Protein AF-A0A924M1Y1-F1 (afdb_monomer)

Mean predicted aligned error: 21.55 Å

pLDDT: mean 76.74, std 20.48, range [21.12, 97.44]

Foldseek 3Di:
DDDDDDDDWDADPDCPPLCVDDPPDPHSVVVVVVRGRDDDDDDPPDDDDDPDDDDDDDDDDDDAADFLVVVVVVCVVLLADDPVCSVVVVCVCVVVQQWDDDDRGIAGFLVVQLVVLQCCVQPVLVVDSNNNNVVVVQVVCVVVVNDDPVVVCCCQCPNCPHPVVSCVPCVVVDPQFVSQWGDQPLCPPVQWTWGQDPVGIWIDRPHFIFHDDRPQGSVNDHNVVNVVRRVCSPDQVFLAADPVPRFTWGWDQDPLGIKIFTHPDVVTPFIFHDFPPDDSVRDHPVNSVLRRCPQPFQQADPRWTWTWHQDPVGTWIDTPNDIFHDPGNCCSRVPHPVVVVVRVPDPHPPPPDDPDWDFPDWADDPPAQIWTFTQDPVGIWIDSPFWIFHDDPPDDPVPDDNVNSVVRCVVGIDGPPDPPDPDDDDDDDDDDDDDDDDDDDDDDDDDDDDDDDDDDDDDDDDDDDDDDDDDDDDDDDDDYDDDDDDDDPVLLVVVLVLDDPLLSQLQCCCPVVVDDLQVCQVVSVHDSVRSVVSPVVSVVSSVVVSVVVVD

Secondary structure (DSSP, 8-state):
---------B--S--GGGTT--TT-S-TTHHHHTT-BPPP---TT-----S--------PPPPPPPBHHHHHHHHHHTT-S-TTTHHHHHHHHHHTTSEEEETTEEEE-HHHHHHHHHHHHH-HHHH-HHHHHHHHHHHHHHHTTSS-HHHHHHHHHHSTTSHHHHHHHHGGG--HHHHHEE--GGGTTTTPEEEEETTEEEEEETTEEEEPPTT--TTT--HHHHHHHHHHHT--EEEEE-TTT--EEEEEEEBTEEEEEESSSSS-SEEEEPPTT--GGG--HHHHHHHTTPSEEEEEETTEEEEEEEETTEEEEEETTEEEE-SSSTHHHH--HHHHHHHHHS----TT-PSP--EEEEEEETTEEEEEEEEEBTEEEEE-SS-EEEPPTTS-TTS--HHHHHHHHHHH-B---------------------------------------------------------------------PPPPPHHHHHTTGGGS-HHHHHHHHHHHTS---HHHHTGGGT--HHHHHHHHHHHHHHHHHHHHTTT-

Solvent-accessible surface area (backbone atoms only — not comparable to full-atom values): 34965 Å² total; per-residue (Å²): 134,92,83,88,86,87,86,88,64,44,73,75,92,69,60,72,72,39,64,90,46,38,95,96,48,96,50,26,64,74,66,44,70,82,61,54,41,80,71,80,95,80,59,93,88,62,87,80,84,81,93,74,87,79,93,78,88,83,77,90,75,77,84,80,68,43,30,72,68,56,43,49,52,50,29,57,76,51,45,39,75,48,93,90,36,51,68,59,52,59,46,54,39,40,80,70,51,28,30,47,73,65,86,71,31,52,40,67,31,70,63,25,50,34,53,50,53,44,36,56,74,72,38,42,69,82,73,31,58,74,48,47,17,48,55,48,49,54,49,51,34,32,75,69,68,77,41,59,63,71,58,53,54,44,45,49,44,68,30,86,91,5,56,49,48,54,46,77,66,44,68,87,70,64,54,66,65,67,40,26,45,50,91,55,78,72,39,61,94,69,63,53,42,43,32,54,53,100,89,47,43,28,40,36,42,94,88,51,60,14,77,52,61,91,85,62,45,77,84,74,56,45,50,69,58,52,51,51,41,44,60,51,50,68,55,59,51,62,55,44,60,38,93,89,78,72,33,46,31,32,44,45,86,45,101,89,46,50,28,38,32,34,36,87,56,88,82,48,85,44,66,23,69,59,53,100,86,59,53,82,94,75,61,47,46,69,59,49,56,58,44,59,50,50,70,29,79,61,48,72,57,101,88,34,60,30,36,31,40,85,48,101,90,46,30,29,40,35,38,81,92,51,70,44,78,49,98,49,64,68,49,69,79,65,61,50,60,68,61,48,48,58,60,63,73,47,82,80,81,68,90,80,73,69,81,78,67,50,73,77,48,75,46,81,52,97,93,52,82,51,37,34,32,30,61,46,101,90,43,49,28,39,28,61,90,60,35,40,18,74,60,54,99,91,53,67,84,89,75,66,47,73,69,55,52,54,50,46,41,72,78,55,38,38,64,72,81,72,82,78,74,86,73,88,73,94,76,85,83,80,87,84,83,86,84,88,79,88,79,90,79,89,83,88,81,89,81,88,81,89,85,87,89,86,90,87,86,86,89,82,89,91,89,82,88,91,84,91,88,82,92,83,90,90,84,85,90,85,88,87,80,78,91,80,71,91,84,53,69,74,70,39,58,76,43,52,80,84,43,56,74,69,55,39,55,53,49,43,43,38,68,72,71,65,42,54,50,65,76,48,12,66,84,70,78,36,55,48,71,59,31,50,53,46,54,54,52,49,55,50,52,28,55,50,50,49,50,70,74,69,109

Sequence (551 aa):
RKVILGAAGQVIECRGLLRPYVEGSTDPDAALEGRDIILPALKVGQKLDAEKVEPKGHTTQPPARYTEASLVQALEGAGIGRPSTYANILSTIQDRGYVVKKGSALVPTWTGFATVQLLEQHFPNLVNYDFTARMEEDLDEIAGGRQGRVKYLTDFYSGADGLRSAIDSRLGEIDAIKISTIPTPRLGNSGIEVRVGRFGAYLKREESKANLPPDLLPDDLTLEKAEELLSNSGKNDTLGDDPETLLPVIAKAGRFGPYVQLGEETPPVRTASLFPSDKLEELTLERALELLKIPRMVGISEGEEVWAFNGRYGPYLKRGDETRNLGGHEALLTISLEETEVLFRQPAQRRGRGPSQSVVQTFEFEDRKPIELRAGRFGPYLTDGELNAYIRKDEDPAALKADEVRVMLLERGKPPKAKTSSAVGSAKKTGTKKPTSKSASSSKVSSSKARAKKPAAKPSSSVRKPVSSAARAKTVKAPPAEKSAKVDWGDLKVHLSVLTDLERKLITSIRDDGKKAEDVAPGLGLEVAKAKGMALQISKKLNQAYRAARG

Radius of gyration: 38.89 Å; Cα contacts (8 Å, |Δi|>4): 552; chains: 1; bounding box: 87×86×102 Å

Structure (mmCIF, N/CA/C/O backbone):
data_AF-A0A924M1Y1-F1
#
_entry.id   AF-A0A924M1Y1-F1
#
loop_
_atom_site.group_PDB
_atom_site.id
_atom_site.type_symbol
_atom_site.label_atom_id
_atom_site.label_alt_id
_atom_site.label_comp_id
_atom_site.label_asym_id
_atom_site.label_entity_id
_atom_site.label_seq_id
_atom_site.pdbx_PDB_ins_code
_atom_site.Cartn_x
_atom_site.Cartn_y
_atom_site.Cartn_z
_atom_site.occupancy
_atom_site.B_iso_or_equiv
_atom_site.auth_seq_id
_atom_site.auth_comp_id
_atom_site.auth_asym_id
_atom_site.auth_atom_id
_atom_site.pdbx_PDB_model_num
ATOM 1 N N . ARG A 1 1 ? 2.231 30.693 43.367 1.00 56.41 1 ARG A N 1
ATOM 2 C CA . ARG A 1 1 ? 1.153 29.877 42.741 1.00 56.41 1 ARG A CA 1
ATOM 3 C C . ARG A 1 1 ? 0.970 28.620 43.587 1.00 56.41 1 ARG A C 1
ATOM 5 O O . ARG A 1 1 ? 1.979 28.137 44.079 1.00 56.41 1 ARG A O 1
ATOM 12 N N . LYS A 1 2 ? -0.250 28.093 43.763 1.00 76.12 2 LYS A N 1
ATOM 13 C CA . LYS A 1 2 ? -0.418 26.696 44.214 1.00 76.12 2 LYS A CA 1
ATOM 14 C C . LYS A 1 2 ? -0.203 25.785 43.000 1.00 76.12 2 LYS A C 1
ATOM 16 O O . LYS A 1 2 ? -0.635 26.147 41.909 1.00 76.12 2 LYS A O 1
ATOM 21 N N . VAL A 1 3 ? 0.474 24.658 43.189 1.00 84.62 3 VAL A N 1
ATOM 22 C CA . VAL A 1 3 ? 0.666 23.613 42.171 1.00 84.62 3 VAL A CA 1
ATOM 23 C C . VAL A 1 3 ? -0.039 22.361 42.682 1.00 84.62 3 VAL A C 1
ATOM 25 O O . VAL A 1 3 ? -0.013 22.099 43.883 1.00 84.62 3 VAL A O 1
ATOM 28 N N . ILE A 1 4 ? -0.699 21.627 41.790 1.00 87.94 4 ILE A N 1
ATOM 29 C CA . ILE A 1 4 ? -1.357 20.359 42.110 1.00 87.94 4 ILE A CA 1
ATOM 30 C C . ILE A 1 4 ? -0.522 19.254 41.470 1.00 87.94 4 ILE A C 1
ATOM 32 O O . ILE A 1 4 ? -0.241 19.311 40.275 1.00 87.94 4 ILE A O 1
ATOM 36 N N . LEU A 1 5 ? -0.120 18.275 42.275 1.00 87.50 5 LEU A N 1
ATOM 37 C CA . LEU A 1 5 ? 0.532 17.050 41.826 1.00 87.50 5 LEU A CA 1
ATOM 38 C C . LEU A 1 5 ? -0.447 15.892 42.029 1.00 87.50 5 LEU A C 1
ATOM 40 O O . LEU A 1 5 ? -1.186 15.874 43.013 1.00 87.50 5 LEU A O 1
ATOM 44 N N . GLY A 1 6 ? -0.458 14.946 41.094 1.00 88.69 6 GLY A N 1
ATOM 45 C CA . GLY A 1 6 ? -1.274 13.740 41.164 1.00 88.69 6 GLY A CA 1
ATOM 46 C C . GLY A 1 6 ? -0.393 12.503 41.072 1.00 88.69 6 GLY A C 1
ATOM 47 O O . GLY A 1 6 ? 0.496 12.443 40.227 1.00 88.69 6 GLY A O 1
ATOM 48 N N . ALA A 1 7 ? -0.664 11.522 41.927 1.00 89.31 7 ALA A N 1
ATOM 49 C CA . ALA A 1 7 ? -0.115 10.178 41.840 1.00 89.31 7 ALA A CA 1
ATOM 50 C C . ALA A 1 7 ? -1.281 9.188 41.769 1.00 89.31 7 ALA A C 1
ATOM 52 O O . ALA A 1 7 ? -2.295 9.372 42.443 1.00 89.31 7 ALA A O 1
ATOM 53 N N . ALA A 1 8 ? -1.131 8.153 40.951 1.00 89.56 8 ALA A N 1
ATOM 54 C CA . ALA A 1 8 ? -2.059 7.039 40.853 1.00 89.56 8 ALA A CA 1
ATOM 55 C C . ALA A 1 8 ? -1.260 5.742 40.985 1.00 89.56 8 ALA A C 1
ATOM 57 O O . ALA A 1 8 ? -0.142 5.648 40.481 1.00 89.56 8 ALA A O 1
ATOM 58 N N . GLY A 1 9 ? -1.834 4.769 41.681 1.00 86.88 9 GLY A N 1
ATOM 59 C CA . GLY A 1 9 ? -1.242 3.460 41.912 1.00 86.88 9 GLY A CA 1
ATOM 60 C C . GLY A 1 9 ? -2.315 2.384 41.856 1.00 86.88 9 GLY A C 1
ATOM 61 O O . GLY A 1 9 ? -3.509 2.682 41.923 1.00 86.88 9 GLY A O 1
ATOM 62 N N . GLN A 1 10 ? -1.882 1.140 41.712 1.00 84.94 10 GLN A N 1
ATOM 63 C CA . GLN A 1 10 ? -2.746 -0.027 41.595 1.00 84.94 10 GLN A CA 1
ATOM 64 C C . GLN A 1 10 ? -2.056 -1.206 42.276 1.00 84.94 10 GLN A C 1
ATOM 66 O O . GLN A 1 10 ? -0.853 -1.385 42.112 1.00 84.94 10 GLN A O 1
ATOM 71 N N . VAL A 1 11 ? -2.824 -1.991 43.032 1.00 84.12 11 VAL A N 1
ATOM 72 C CA . VAL A 1 11 ? -2.351 -3.193 43.727 1.00 84.12 11 VAL A CA 1
ATOM 73 C C . VAL A 1 11 ? -3.357 -4.317 43.490 1.00 84.12 11 VAL A C 1
ATOM 75 O O . VAL A 1 11 ? -4.560 -4.123 43.675 1.00 84.12 11 VAL A O 1
ATOM 78 N N . ILE A 1 12 ? -2.887 -5.485 43.058 1.00 81.56 12 ILE A N 1
ATOM 79 C CA . ILE A 1 12 ? -3.719 -6.655 42.761 1.00 81.56 12 ILE A CA 1
ATOM 80 C C . ILE A 1 12 ? -3.843 -7.529 44.019 1.00 81.56 12 ILE A C 1
ATOM 82 O O . ILE A 1 12 ? -3.074 -8.467 44.226 1.00 81.56 12 ILE A O 1
ATOM 86 N N . GLU A 1 13 ? -4.854 -7.253 44.852 1.00 81.31 13 GLU A N 1
ATOM 87 C CA . GLU A 1 13 ? -5.123 -8.007 46.095 1.00 81.31 13 GLU A CA 1
ATOM 88 C C . GLU A 1 13 ? -5.338 -9.516 45.865 1.00 81.31 13 GLU A C 1
ATOM 90 O O . GLU A 1 13 ? -4.968 -10.340 46.700 1.00 81.31 13 GLU A O 1
ATOM 95 N N . CYS A 1 14 ? -5.924 -9.900 44.725 1.00 80.81 14 CYS A N 1
ATOM 96 C CA . CYS A 1 14 ? -6.150 -11.295 44.357 1.00 80.81 14 CYS A CA 1
ATOM 97 C C . CYS A 1 14 ? -5.784 -11.536 42.887 1.00 80.81 14 CYS A C 1
ATOM 99 O O . CYS A 1 14 ? -6.485 -11.092 41.979 1.00 80.81 14 CYS A O 1
ATOM 101 N N . ARG A 1 15 ? -4.692 -12.277 42.646 1.00 78.62 15 ARG A N 1
ATOM 102 C CA . ARG A 1 15 ? -4.175 -12.544 41.288 1.00 78.62 15 ARG A CA 1
ATOM 103 C C . ARG A 1 15 ? -5.114 -13.412 40.432 1.00 78.62 15 ARG A C 1
ATOM 105 O O . ARG A 1 15 ? -5.142 -13.246 39.219 1.00 78.62 15 ARG A O 1
ATOM 112 N N 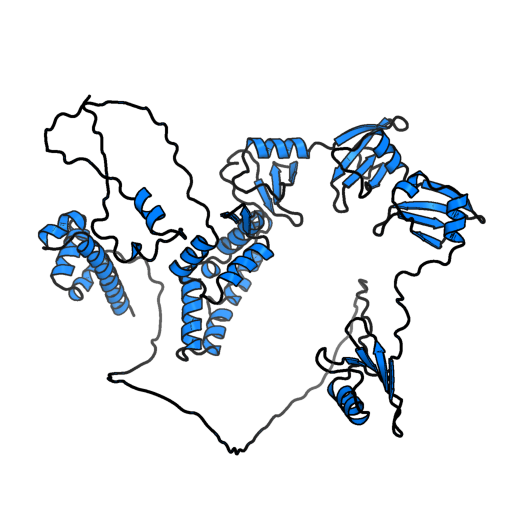. GLY A 1 16 ? -5.910 -14.306 41.029 1.00 84.69 16 GLY A N 1
ATOM 113 C CA . GLY A 1 16 ? -6.958 -15.066 40.326 1.00 84.69 16 GLY A CA 1
ATOM 114 C C . GLY A 1 16 ? -6.489 -15.747 39.027 1.00 84.69 16 GLY A C 1
ATOM 115 O O . GLY A 1 16 ? -5.555 -16.549 39.046 1.00 84.69 16 GLY A O 1
ATOM 116 N N . LEU A 1 17 ? -7.132 -15.406 37.901 1.00 76.75 17 LEU A N 1
ATOM 117 C CA . LEU A 1 17 ? -6.812 -15.905 36.552 1.00 76.75 17 LEU A CA 1
ATOM 118 C C . LEU A 1 17 ? -5.403 -15.513 36.063 1.00 76.75 17 LEU A C 1
ATOM 120 O O . LEU A 1 17 ? -4.869 -16.175 35.180 1.00 76.75 17 LEU A O 1
ATOM 124 N N . LEU A 1 18 ? -4.782 -14.488 36.654 1.00 76.62 18 LEU A N 1
ATOM 125 C CA . LEU A 1 18 ? -3.462 -14.009 36.243 1.00 76.62 18 LEU A CA 1
ATOM 126 C C . LEU A 1 18 ? -2.325 -14.960 36.653 1.00 76.62 18 LEU A C 1
ATOM 128 O O . LEU A 1 18 ? -1.280 -14.951 36.018 1.00 76.62 18 LEU A O 1
ATOM 132 N N . ARG A 1 19 ? -2.528 -15.819 37.667 1.00 72.88 19 ARG A N 1
ATOM 133 C CA . ARG A 1 19 ? -1.547 -16.855 38.057 1.00 72.88 19 ARG A CA 1
ATOM 134 C C . ARG A 1 19 ? -1.207 -17.819 36.904 1.00 72.88 19 ARG A C 1
ATOM 136 O O . ARG A 1 19 ? -0.030 -17.985 36.618 1.00 72.88 19 ARG A O 1
ATOM 143 N N . PRO A 1 20 ? -2.184 -18.484 36.253 1.00 78.62 20 PRO A N 1
ATOM 144 C CA . PRO A 1 20 ? -1.889 -19.377 35.131 1.00 78.62 20 PRO A CA 1
ATOM 145 C C . PRO A 1 20 ? -1.638 -18.665 33.793 1.00 78.62 20 PRO A C 1
ATOM 147 O O . PRO A 1 20 ? -1.153 -19.321 32.873 1.00 78.62 20 PRO A O 1
ATOM 150 N N . TYR A 1 21 ? -2.008 -17.387 33.626 1.00 73.69 21 TYR A N 1
ATOM 151 C CA . TYR A 1 21 ? -1.935 -16.726 32.319 1.00 73.69 21 TYR A CA 1
ATOM 152 C C . TYR A 1 21 ? -1.868 -15.194 32.387 1.00 73.69 21 TYR A C 1
ATOM 154 O O . TYR A 1 21 ? -2.719 -14.553 33.000 1.00 73.69 21 TYR A O 1
ATOM 162 N N . VAL A 1 22 ? -0.922 -14.603 31.651 1.00 78.38 22 VAL A N 1
ATOM 163 C CA . VAL A 1 22 ? -0.850 -13.157 31.393 1.00 78.38 22 VAL A CA 1
ATOM 164 C C . VAL A 1 22 ? -0.657 -12.929 29.897 1.00 78.38 22 VAL A C 1
ATOM 166 O O . VAL A 1 22 ? 0.305 -13.415 29.304 1.00 78.38 22 VAL A O 1
ATOM 169 N N . GLU A 1 23 ? -1.555 -12.160 29.279 1.00 70.25 23 GLU A N 1
ATOM 170 C CA . GLU A 1 23 ? -1.441 -11.800 27.863 1.00 70.25 23 GLU A CA 1
ATOM 171 C C . GLU A 1 23 ? -0.114 -11.079 27.578 1.00 70.25 23 GLU A C 1
ATOM 173 O O . GLU A 1 23 ? 0.243 -10.103 28.246 1.00 70.25 23 GLU A O 1
ATOM 178 N N . GLY A 1 24 ? 0.610 -11.567 26.567 1.00 63.19 24 GLY A N 1
ATOM 179 C CA . GLY A 1 24 ? 1.888 -11.007 26.127 1.00 63.19 24 GLY A CA 1
ATOM 180 C C . GLY A 1 24 ? 3.137 -11.521 26.855 1.00 63.19 24 GLY A C 1
ATOM 181 O O . GLY A 1 24 ? 4.223 -11.059 26.519 1.00 63.19 24 GLY A O 1
ATOM 182 N N . SER A 1 25 ? 3.027 -12.471 27.795 1.00 63.09 25 SER A N 1
ATOM 183 C CA . SER A 1 25 ? 4.189 -13.091 28.454 1.00 63.09 25 SER A CA 1
ATOM 184 C C . SER A 1 25 ? 4.110 -14.619 28.489 1.00 63.09 25 SER A C 1
ATOM 186 O O . SER A 1 25 ? 3.034 -15.197 28.624 1.00 63.09 25 SER A O 1
ATOM 188 N N . THR A 1 26 ? 5.268 -15.277 28.407 1.00 54.72 26 THR A N 1
ATOM 189 C CA . THR A 1 26 ? 5.432 -16.715 28.695 1.00 54.72 26 THR A CA 1
ATOM 190 C C . THR A 1 26 ? 5.732 -17.002 30.169 1.00 54.72 26 THR A C 1
ATOM 192 O O . THR A 1 26 ? 5.647 -18.154 30.581 1.00 54.72 26 THR A O 1
ATOM 195 N N . ASP A 1 27 ? 6.062 -15.974 30.955 1.00 68.56 27 ASP A N 1
ATOM 196 C CA . ASP A 1 27 ? 6.178 -16.027 32.416 1.00 68.56 27 ASP A CA 1
ATOM 197 C C . ASP A 1 27 ? 5.091 -15.121 33.031 1.00 68.56 27 ASP A C 1
ATOM 199 O O . ASP A 1 27 ? 5.156 -13.895 32.861 1.00 68.56 27 ASP A O 1
ATOM 203 N N . PRO A 1 28 ? 4.051 -15.685 33.674 1.00 62.62 28 PRO A N 1
ATOM 204 C CA . PRO A 1 28 ? 2.958 -14.897 34.227 1.00 62.62 28 PRO A CA 1
ATOM 205 C C . PRO A 1 28 ? 3.340 -14.166 35.520 1.00 62.62 28 PRO A C 1
ATOM 207 O O . PRO A 1 28 ? 2.890 -13.039 35.709 1.00 62.62 28 PRO A O 1
ATOM 210 N N . ASP A 1 29 ? 4.172 -14.741 36.394 1.00 63.97 29 ASP A N 1
ATOM 211 C CA . ASP A 1 29 ? 4.505 -14.109 37.677 1.00 63.97 29 ASP A CA 1
ATOM 212 C C . ASP A 1 29 ? 5.489 -12.943 37.477 1.00 63.97 29 ASP A C 1
ATOM 214 O O . ASP A 1 29 ? 5.220 -11.839 37.962 1.00 63.97 29 ASP A O 1
ATOM 218 N N . ALA A 1 30 ? 6.532 -13.106 36.651 1.00 63.28 30 ALA A N 1
ATOM 219 C CA . ALA A 1 30 ? 7.439 -12.004 36.302 1.00 63.28 30 ALA A CA 1
ATOM 220 C C . ALA A 1 30 ? 6.714 -10.846 35.580 1.00 63.28 30 ALA A C 1
ATOM 222 O O . ALA A 1 30 ? 7.056 -9.674 35.749 1.00 63.28 30 ALA A O 1
ATOM 223 N N . ALA A 1 31 ? 5.664 -11.151 34.806 1.00 61.81 31 ALA A N 1
ATOM 224 C CA . ALA A 1 31 ? 4.835 -10.149 34.130 1.00 61.81 31 ALA A CA 1
ATOM 225 C C . ALA A 1 31 ? 3.797 -9.458 35.039 1.00 61.81 31 ALA A C 1
ATOM 227 O O . ALA A 1 31 ? 3.142 -8.508 34.588 1.00 61.81 31 ALA A O 1
ATOM 228 N N . LEU A 1 32 ? 3.638 -9.914 36.289 1.00 60.69 32 LEU A N 1
ATOM 229 C CA . LEU A 1 32 ? 2.783 -9.299 37.311 1.00 60.69 32 LEU A CA 1
ATOM 230 C C . LEU A 1 32 ? 3.571 -8.428 38.287 1.00 60.69 32 LEU A C 1
ATOM 232 O O . LEU A 1 32 ? 3.086 -7.358 38.644 1.00 60.69 32 LEU A O 1
ATOM 236 N N . GLU A 1 33 ? 4.784 -8.829 38.673 1.00 61.25 33 GLU A N 1
ATOM 237 C CA . GLU A 1 33 ? 5.624 -8.046 39.595 1.00 61.25 33 GLU A CA 1
ATOM 238 C C . GLU A 1 33 ? 5.929 -6.634 39.067 1.00 61.25 33 GLU A C 1
ATOM 240 O O . GLU A 1 33 ? 5.993 -5.683 39.840 1.00 61.25 33 GLU A O 1
ATOM 245 N N . GLY A 1 34 ? 6.008 -6.461 37.743 1.00 60.47 34 GLY A N 1
ATOM 246 C CA . GLY A 1 34 ? 6.147 -5.150 37.097 1.00 60.47 34 GLY A CA 1
ATOM 247 C C . GLY A 1 34 ? 4.860 -4.315 36.962 1.00 60.47 34 GLY A C 1
ATOM 248 O O . GLY A 1 34 ? 4.912 -3.267 36.318 1.00 60.47 34 GLY A O 1
ATOM 249 N N . ARG A 1 35 ? 3.703 -4.760 37.485 1.00 66.31 35 ARG A N 1
ATOM 250 C CA . ARG A 1 35 ? 2.399 -4.068 37.328 1.00 66.31 35 ARG A CA 1
ATOM 251 C C . ARG A 1 35 ? 1.841 -3.437 38.608 1.00 66.31 35 ARG A C 1
ATOM 253 O O . ARG A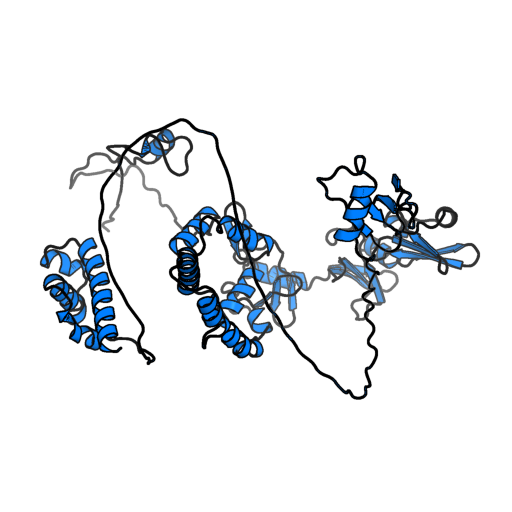 1 35 ? 1.030 -2.518 38.498 1.00 66.31 35 ARG A O 1
ATOM 260 N N . ASP A 1 36 ? 2.247 -3.899 39.789 1.00 75.25 36 ASP A N 1
ATOM 261 C CA . ASP A 1 36 ? 1.771 -3.353 41.066 1.00 75.25 36 ASP A CA 1
ATOM 262 C C . ASP A 1 36 ? 2.513 -2.044 41.413 1.00 75.25 36 ASP A C 1
ATOM 264 O O . ASP A 1 36 ? 3.662 -2.047 41.856 1.00 75.25 36 ASP A O 1
ATOM 268 N N . ILE A 1 37 ? 1.844 -0.899 41.243 1.00 80.44 37 ILE A N 1
ATOM 269 C CA . ILE A 1 37 ? 2.344 0.418 41.674 1.00 80.44 37 ILE A CA 1
ATOM 270 C C . ILE A 1 37 ? 1.828 0.678 43.092 1.00 80.44 37 ILE A C 1
ATOM 272 O O . ILE A 1 37 ? 0.782 1.303 43.297 1.00 80.44 37 ILE A O 1
ATOM 276 N N . ILE A 1 38 ? 2.569 0.164 44.073 1.00 83.25 38 ILE A N 1
ATOM 277 C CA . ILE A 1 38 ? 2.263 0.304 45.500 1.00 83.25 38 ILE A CA 1
ATOM 278 C C . ILE A 1 38 ? 2.524 1.751 45.945 1.00 83.25 38 ILE A C 1
ATOM 280 O O . ILE A 1 38 ? 3.644 2.252 45.848 1.00 83.25 38 ILE A O 1
ATOM 284 N N . LEU A 1 39 ? 1.495 2.415 46.476 1.00 88.38 39 LEU A N 1
ATOM 285 C CA . LEU A 1 39 ? 1.612 3.725 47.123 1.00 88.38 39 LEU A CA 1
ATOM 286 C C . LEU A 1 39 ? 1.626 3.577 48.655 1.00 88.38 39 LEU A C 1
ATOM 288 O O . LEU A 1 39 ? 0.944 2.698 49.187 1.00 88.38 39 LEU A O 1
ATOM 292 N N . PRO A 1 40 ? 2.357 4.438 49.390 1.00 88.31 40 PRO A N 1
ATOM 293 C CA . PRO A 1 40 ? 2.327 4.443 50.849 1.00 88.31 40 PRO A CA 1
ATOM 294 C C . PRO A 1 40 ? 0.955 4.881 51.384 1.00 88.31 40 PRO A C 1
ATOM 296 O O . PRO A 1 40 ? 0.223 5.635 50.742 1.00 88.31 40 PRO A O 1
ATOM 299 N N . ALA A 1 41 ? 0.619 4.455 52.604 1.00 88.31 41 ALA A N 1
ATOM 300 C CA . ALA A 1 41 ? -0.602 4.887 53.279 1.00 88.31 41 ALA A CA 1
ATOM 301 C C . ALA A 1 41 ? -0.498 6.365 53.707 1.00 88.31 41 ALA A C 1
ATOM 303 O O . ALA A 1 41 ? 0.283 6.710 54.596 1.00 88.31 41 ALA A O 1
ATOM 304 N N . LEU A 1 42 ? -1.302 7.233 53.086 1.00 91.19 42 LEU A N 1
ATOM 305 C CA . LEU A 1 42 ? -1.308 8.682 53.315 1.00 91.19 42 LEU A CA 1
ATOM 306 C C . LEU A 1 42 ? -2.621 9.169 53.944 1.00 91.19 42 LEU A C 1
ATOM 308 O O . LEU A 1 42 ? -3.677 8.560 53.775 1.00 91.19 42 LEU A O 1
ATOM 312 N N . LYS A 1 43 ? -2.564 10.304 54.650 1.00 92.62 43 LYS A N 1
ATOM 313 C CA . LYS A 1 43 ? -3.725 10.968 55.271 1.00 92.62 43 LYS A CA 1
ATOM 314 C C . LYS A 1 43 ? -3.962 12.361 54.684 1.00 92.62 43 LYS A C 1
ATOM 316 O O . LYS A 1 43 ? -3.025 13.071 54.324 1.00 92.62 43 LYS A O 1
ATOM 321 N N . VAL A 1 44 ? -5.225 12.787 54.625 1.00 92.06 44 VAL A N 1
ATOM 322 C CA . VAL A 1 44 ? -5.595 14.137 54.164 1.00 92.06 44 VAL A CA 1
ATOM 323 C C . VAL A 1 44 ? -4.937 15.190 55.064 1.00 92.06 44 VAL A C 1
ATOM 325 O O . VAL A 1 44 ? -5.063 15.132 56.284 1.00 92.06 44 VAL A O 1
ATOM 328 N N . GLY A 1 45 ? -4.224 16.147 54.462 1.00 89.38 45 GLY A N 1
ATOM 329 C CA . GLY A 1 45 ? -3.488 17.192 55.186 1.00 89.38 45 GLY A CA 1
ATOM 330 C C . GLY A 1 45 ? -2.099 16.783 55.700 1.00 89.38 45 GLY A C 1
ATOM 331 O O . GLY A 1 45 ? -1.422 17.608 56.313 1.00 89.38 45 GLY A O 1
ATOM 332 N N . GLN A 1 46 ? -1.645 15.553 55.439 1.00 91.75 46 GLN A N 1
ATOM 333 C CA . GLN A 1 46 ? -0.270 15.132 55.709 1.00 91.75 46 GLN A CA 1
ATOM 334 C C . GLN A 1 46 ? 0.726 15.988 54.911 1.00 91.75 46 GLN A C 1
ATOM 336 O O . GLN A 1 46 ? 0.559 16.195 53.708 1.00 91.75 46 GLN A O 1
ATOM 341 N N . LYS A 1 47 ? 1.772 16.483 55.584 1.00 88.50 47 LYS A N 1
ATOM 342 C CA . LYS A 1 47 ? 2.905 17.135 54.917 1.00 88.50 47 LYS A CA 1
ATOM 343 C C . LYS A 1 47 ? 3.755 16.079 54.212 1.00 88.50 47 LYS A C 1
ATOM 345 O O . LYS A 1 47 ? 3.960 14.997 54.758 1.00 88.50 47 LYS A O 1
ATOM 350 N N . LEU A 1 48 ? 4.232 16.417 53.020 1.00 88.25 48 LEU A N 1
ATOM 351 C CA . LEU A 1 48 ? 5.119 15.600 52.200 1.00 88.25 48 LEU A CA 1
ATOM 352 C C . LEU A 1 48 ? 6.229 16.503 51.672 1.00 88.25 48 LEU A C 1
ATOM 354 O O . LEU A 1 48 ? 5.937 17.563 51.113 1.00 88.25 48 LEU A O 1
ATOM 358 N N . ASP A 1 49 ? 7.472 16.072 51.843 1.00 87.38 49 ASP A N 1
ATOM 359 C CA . ASP A 1 49 ? 8.649 16.772 51.343 1.00 87.38 49 ASP A CA 1
ATOM 360 C C . ASP A 1 49 ? 9.041 16.211 49.968 1.00 87.38 49 ASP A C 1
ATOM 362 O O . ASP A 1 49 ? 8.942 15.010 49.713 1.00 87.38 49 ASP A O 1
ATOM 366 N N . ALA A 1 50 ? 9.441 17.087 49.046 1.00 86.75 50 ALA A N 1
ATOM 367 C CA . ALA A 1 50 ? 9.762 16.708 47.673 1.00 86.75 50 ALA A CA 1
ATOM 368 C C . ALA A 1 50 ? 11.263 16.415 47.530 1.00 86.75 50 ALA A C 1
ATOM 370 O O . ALA A 1 50 ? 12.049 17.331 47.301 1.00 86.75 50 ALA A O 1
ATOM 371 N N . GLU A 1 51 ? 11.653 15.141 47.641 1.00 90.12 51 GLU A N 1
ATOM 372 C CA . GLU A 1 51 ? 13.059 14.700 47.554 1.00 90.12 51 GLU A CA 1
ATOM 373 C C . GLU A 1 51 ? 13.749 15.109 46.242 1.00 90.12 51 GLU A C 1
ATOM 375 O O . GLU A 1 51 ? 14.930 15.458 46.232 1.00 90.12 51 GLU A O 1
ATOM 380 N N . LYS A 1 52 ? 13.020 15.065 45.119 1.00 90.94 52 LYS A N 1
ATOM 381 C CA . LYS A 1 52 ? 13.539 15.400 43.788 1.00 90.94 52 LYS A CA 1
ATOM 382 C C . LYS A 1 52 ? 12.444 15.983 42.898 1.00 90.94 52 LYS A C 1
ATOM 384 O O . LYS A 1 52 ? 11.306 15.520 42.912 1.00 90.94 52 LYS A O 1
ATOM 389 N N . VAL A 1 53 ? 12.806 16.962 42.068 1.00 88.75 53 VAL A N 1
ATOM 390 C CA . VAL A 1 53 ? 11.933 17.538 41.035 1.00 88.75 53 VAL A CA 1
ATOM 391 C C . VAL A 1 53 ? 12.665 17.490 39.695 1.00 88.75 53 VAL A C 1
ATOM 393 O O . VAL A 1 53 ? 13.682 18.154 39.517 1.00 88.75 53 VAL A O 1
ATOM 396 N N . GLU A 1 54 ? 12.154 16.698 38.751 1.00 91.06 54 GLU A N 1
ATOM 397 C CA . GLU A 1 54 ? 12.713 16.554 37.400 1.00 91.06 54 GLU A CA 1
ATOM 398 C C . GLU A 1 54 ? 11.741 17.132 36.355 1.00 91.06 54 GLU A C 1
ATOM 400 O O . GLU A 1 54 ? 10.624 16.622 36.231 1.00 91.06 54 GLU A O 1
ATOM 405 N N . PRO A 1 55 ? 12.125 18.155 35.569 1.00 90.38 55 PRO A N 1
ATOM 406 C CA . PRO A 1 55 ? 11.310 18.620 34.452 1.00 90.38 55 PRO A CA 1
ATOM 407 C C . PRO A 1 55 ? 11.390 17.613 33.294 1.00 90.38 55 PRO A C 1
ATOM 409 O O . PRO A 1 55 ? 12.418 17.498 32.630 1.00 90.38 55 PRO A O 1
ATOM 412 N N . LYS A 1 56 ? 10.300 16.880 33.038 1.00 90.81 56 LYS A N 1
ATOM 413 C CA . LYS A 1 56 ? 10.214 15.906 31.937 1.00 90.81 56 LYS A CA 1
ATOM 414 C C . LYS A 1 56 ? 9.437 16.486 30.760 1.00 90.81 56 LYS A C 1
ATOM 416 O O . LYS A 1 56 ? 8.255 16.804 30.873 1.00 90.81 56 LYS A O 1
ATOM 421 N N . GLY A 1 57 ? 10.127 16.641 29.632 1.00 91.19 57 GLY A N 1
ATOM 422 C CA . GLY A 1 57 ? 9.511 16.984 28.355 1.00 91.19 57 GLY A CA 1
ATOM 423 C C . GLY A 1 57 ? 8.810 15.767 27.754 1.00 91.19 57 GLY A C 1
ATOM 424 O O . GLY A 1 57 ? 9.374 14.675 27.731 1.00 91.19 57 GLY A O 1
ATOM 425 N N . HIS A 1 58 ? 7.592 15.961 27.252 1.00 91.12 58 HIS A N 1
ATOM 426 C CA . HIS A 1 58 ? 6.812 14.928 26.576 1.00 91.12 58 HIS A CA 1
ATOM 427 C C . HIS A 1 58 ? 6.257 15.475 25.258 1.00 91.12 58 HIS A C 1
ATOM 429 O O . HIS A 1 58 ? 5.745 16.593 25.212 1.00 91.12 58 HIS A O 1
ATOM 435 N N . THR A 1 59 ? 6.324 14.671 24.199 1.00 91.06 59 THR A N 1
ATOM 436 C CA . THR A 1 59 ? 5.762 14.979 22.877 1.00 91.06 59 THR A CA 1
ATOM 437 C C . THR A 1 59 ? 4.615 14.016 22.591 1.00 91.06 59 THR A C 1
ATOM 439 O O . THR A 1 59 ? 4.730 12.820 22.860 1.00 91.06 59 THR A O 1
ATOM 442 N N . THR A 1 60 ? 3.503 14.511 22.045 1.00 92.44 60 THR A N 1
ATOM 443 C CA . THR A 1 60 ? 2.384 13.655 21.626 1.00 92.44 60 THR A CA 1
ATOM 444 C C . THR A 1 60 ? 2.796 12.787 20.444 1.00 92.44 60 THR A C 1
ATOM 446 O O . THR A 1 60 ? 3.117 13.306 19.376 1.00 92.44 60 THR A O 1
ATOM 449 N N . GLN A 1 61 ? 2.764 11.471 20.639 1.00 86.69 61 GLN A N 1
ATOM 450 C CA . GLN A 1 61 ? 3.003 10.493 19.580 1.00 86.69 61 GLN A CA 1
ATOM 451 C C . GLN A 1 61 ? 1.771 10.361 18.666 1.00 86.69 61 GLN A C 1
ATOM 453 O O . GLN A 1 61 ? 0.643 10.533 19.141 1.00 86.69 61 GLN A O 1
ATOM 458 N N . PRO A 1 62 ? 1.952 10.046 17.371 1.00 87.94 62 PRO A N 1
ATOM 459 C CA . PRO A 1 62 ? 0.836 9.726 16.488 1.00 87.94 62 PRO A CA 1
ATOM 460 C C . PRO A 1 62 ? 0.167 8.397 16.896 1.00 87.94 62 PRO A C 1
ATOM 462 O O . PRO A 1 62 ? 0.785 7.586 17.592 1.00 87.94 62 PRO A O 1
ATOM 465 N N . PRO A 1 63 ? -1.073 8.124 16.441 1.00 90.94 63 PRO A N 1
ATOM 466 C CA . PRO A 1 63 ? -1.700 6.816 16.610 1.00 90.94 63 PRO A CA 1
ATOM 467 C C . PRO A 1 63 ? -0.805 5.687 16.086 1.00 90.94 63 PRO A C 1
ATOM 469 O O . PRO A 1 63 ? -0.226 5.791 15.002 1.00 90.94 63 PRO A O 1
ATOM 472 N N . ALA A 1 64 ? -0.700 4.600 16.850 1.00 91.81 64 ALA A N 1
ATOM 473 C CA . ALA A 1 64 ? 0.078 3.437 16.444 1.00 91.81 64 ALA A CA 1
ATOM 474 C C . ALA A 1 64 ? -0.506 2.806 15.167 1.00 91.81 64 ALA A C 1
ATOM 476 O O . ALA A 1 64 ? -1.724 2.692 15.017 1.00 91.81 64 ALA A O 1
ATOM 477 N N . ARG A 1 65 ? 0.369 2.364 14.256 1.00 94.31 65 ARG A N 1
ATOM 478 C CA . ARG A 1 65 ? -0.042 1.566 13.091 1.00 94.31 65 ARG A CA 1
ATOM 479 C C . ARG A 1 65 ? -0.591 0.211 13.539 1.00 94.31 65 ARG A C 1
ATOM 481 O O . ARG A 1 65 ? -0.192 -0.320 14.576 1.00 94.31 65 ARG A O 1
ATOM 488 N N . TYR A 1 66 ? -1.437 -0.384 12.705 1.00 96.19 66 TYR A N 1
ATOM 489 C CA . TYR A 1 66 ? -1.863 -1.764 12.893 1.00 96.19 66 TYR A CA 1
ATOM 490 C C . TYR A 1 66 ? -0.683 -2.741 12.806 1.00 96.19 66 TYR A C 1
ATOM 492 O O . TYR A 1 66 ? 0.204 -2.601 11.962 1.00 96.19 66 TYR A O 1
ATOM 500 N N . THR A 1 67 ? -0.707 -3.760 13.657 1.00 96.31 67 THR A N 1
ATOM 501 C CA . THR A 1 67 ? 0.016 -5.020 13.454 1.00 96.31 67 THR A CA 1
ATOM 502 C C . THR A 1 67 ? -0.957 -6.036 12.855 1.00 96.31 67 THR A C 1
ATOM 504 O O . THR A 1 67 ? -2.155 -5.770 12.765 1.00 96.31 67 THR A O 1
ATOM 507 N N . GLU A 1 68 ? -0.490 -7.224 12.474 1.00 94.62 68 GLU A N 1
ATOM 508 C CA . GLU A 1 68 ? -1.395 -8.308 12.055 1.00 94.62 68 GLU A CA 1
ATOM 509 C C . GLU A 1 68 ? -2.440 -8.632 13.137 1.00 94.62 68 GLU A C 1
ATOM 511 O O . GLU A 1 68 ? -3.624 -8.743 12.832 1.00 94.62 68 GLU A O 1
ATOM 516 N N . ALA A 1 69 ? -2.030 -8.685 14.410 1.00 92.94 69 ALA A N 1
ATOM 517 C CA . ALA A 1 69 ? -2.929 -8.965 15.528 1.00 92.94 69 ALA A CA 1
ATOM 518 C C . ALA A 1 69 ? -3.975 -7.856 15.743 1.00 92.94 69 ALA A C 1
ATOM 520 O O . ALA A 1 69 ? -5.165 -8.154 15.840 1.00 92.94 69 ALA A O 1
ATOM 521 N N . SER A 1 70 ? -3.568 -6.578 15.770 1.00 95.56 70 SER A N 1
ATOM 522 C CA . SER A 1 70 ? -4.529 -5.483 15.976 1.00 95.56 70 SER A CA 1
ATOM 523 C C . SER A 1 70 ? -5.387 -5.192 14.741 1.00 95.56 70 SER A C 1
ATOM 525 O O . SER A 1 70 ? -6.497 -4.687 14.892 1.00 95.56 70 SER A O 1
ATOM 527 N N . LEU A 1 71 ? -4.939 -5.558 13.532 1.00 96.25 71 LEU A N 1
ATOM 528 C CA . LEU A 1 71 ? -5.790 -5.537 12.340 1.00 96.25 71 LEU A CA 1
ATOM 529 C C . LEU A 1 71 ? -6.849 -6.645 12.388 1.00 96.25 71 LEU A C 1
ATOM 531 O O . LEU A 1 71 ? -8.007 -6.372 12.093 1.00 96.25 71 LEU A O 1
ATOM 535 N N . VAL A 1 72 ? -6.498 -7.867 12.804 1.00 96.19 72 VAL A N 1
ATOM 536 C CA . VAL A 1 72 ? -7.484 -8.949 12.991 1.00 96.19 72 VAL A CA 1
ATOM 537 C C . VAL A 1 72 ? -8.506 -8.581 14.067 1.00 96.19 72 VAL A C 1
ATOM 539 O O . VAL A 1 72 ? -9.701 -8.706 13.820 1.00 96.19 72 VAL A O 1
ATOM 542 N N . GLN A 1 73 ? -8.064 -8.022 15.197 1.00 94.69 73 GLN A N 1
ATOM 543 C CA . GLN A 1 73 ? -8.960 -7.523 16.245 1.00 94.69 73 GLN A CA 1
ATOM 544 C C . GLN A 1 73 ? -9.895 -6.405 15.741 1.00 94.69 73 GLN A C 1
ATOM 546 O O . GLN A 1 73 ? -11.065 -6.357 16.119 1.00 94.69 73 GLN A O 1
ATOM 551 N N . ALA A 1 74 ? -9.409 -5.516 14.866 1.00 96.12 74 ALA A N 1
ATOM 552 C CA . ALA A 1 74 ? -10.229 -4.469 14.254 1.00 96.12 74 ALA A CA 1
ATOM 553 C C . ALA A 1 74 ? -11.228 -5.020 13.219 1.00 96.12 74 ALA A C 1
ATOM 555 O O . ALA A 1 74 ? -12.359 -4.545 13.160 1.00 96.12 74 ALA A O 1
ATOM 556 N N . LEU A 1 75 ? -10.840 -6.032 12.435 1.00 96.19 75 LEU A N 1
ATOM 557 C CA . LEU A 1 75 ? -11.721 -6.728 11.491 1.00 96.19 75 LEU A CA 1
ATOM 558 C C . LEU A 1 75 ? -12.836 -7.488 12.226 1.00 96.19 75 LEU A C 1
ATOM 560 O O . LEU A 1 75 ? -14.007 -7.329 11.888 1.00 96.19 75 LEU A O 1
ATOM 564 N N . GLU A 1 76 ? -12.490 -8.239 13.275 1.00 95.31 76 GLU A N 1
ATOM 565 C CA . GLU A 1 76 ? -13.443 -8.928 14.154 1.00 95.31 76 GLU A CA 1
ATOM 566 C C . GLU A 1 76 ? -14.399 -7.938 14.837 1.00 95.31 76 GLU A C 1
ATOM 568 O O . GLU A 1 76 ? -15.616 -8.102 14.755 1.00 95.31 76 GLU A O 1
ATOM 573 N N . GLY A 1 77 ? -13.872 -6.854 15.419 1.00 95.75 77 GLY A N 1
ATOM 574 C CA . GLY A 1 77 ? -14.675 -5.792 16.034 1.00 95.75 77 GLY A CA 1
ATOM 575 C C . GLY A 1 77 ? -15.581 -5.028 15.057 1.00 95.75 77 GLY A C 1
ATOM 576 O O . GLY A 1 77 ? -16.578 -4.447 15.483 1.00 95.75 77 GLY A O 1
ATOM 577 N N . ALA A 1 78 ? -15.269 -5.053 13.757 1.00 95.06 78 ALA A N 1
ATOM 578 C CA . ALA A 1 78 ? -16.106 -4.515 12.685 1.00 95.06 78 ALA A CA 1
ATOM 579 C C . ALA A 1 78 ? -17.063 -5.557 12.065 1.00 95.06 78 ALA A C 1
ATOM 581 O O . ALA A 1 78 ? -17.845 -5.203 11.188 1.00 95.06 78 ALA A O 1
ATOM 582 N N . GLY A 1 79 ? -17.002 -6.833 12.471 1.00 94.69 79 GLY A N 1
ATOM 583 C CA . GLY A 1 79 ? -17.777 -7.932 11.875 1.00 94.69 79 GLY A CA 1
ATOM 584 C C . GLY A 1 79 ? -17.323 -8.355 10.467 1.00 94.69 79 GLY A C 1
ATOM 585 O O . GLY A 1 79 ? -18.026 -9.118 9.799 1.00 94.69 79 GLY A O 1
ATOM 586 N N . ILE A 1 80 ? -16.164 -7.869 10.010 1.00 95.31 80 ILE A N 1
ATOM 587 C CA . ILE A 1 80 ? -15.629 -8.078 8.660 1.00 95.31 80 ILE A CA 1
ATOM 588 C C . ILE A 1 80 ? -14.744 -9.325 8.641 1.00 95.31 80 ILE A C 1
ATOM 590 O O . ILE A 1 80 ? -13.748 -9.411 9.357 1.00 95.31 80 ILE A O 1
ATOM 594 N N . GLY A 1 81 ? -15.067 -10.275 7.765 1.00 93.62 81 GLY A N 1
ATOM 595 C CA . GLY A 1 81 ? -14.365 -11.551 7.685 1.00 93.62 81 GLY A CA 1
ATOM 596 C C . GLY A 1 81 ? -14.662 -12.478 8.868 1.00 93.62 81 GLY A C 1
ATOM 597 O O . GLY A 1 81 ? -15.512 -12.211 9.718 1.00 93.62 81 GLY A O 1
ATOM 598 N N . ARG A 1 82 ? -13.983 -13.625 8.887 1.00 95.38 82 ARG A N 1
ATOM 599 C CA . ARG A 1 82 ? -14.241 -14.764 9.779 1.00 95.38 82 ARG A CA 1
ATOM 600 C C . ARG A 1 82 ? -12.913 -15.461 10.125 1.00 95.38 82 ARG A C 1
ATOM 602 O O . ARG A 1 82 ? -11.930 -15.268 9.403 1.00 95.38 82 ARG A O 1
ATOM 609 N N . PRO A 1 83 ? -12.862 -16.355 11.135 1.00 94.56 83 PRO A N 1
ATOM 610 C CA . PRO A 1 83 ? -11.642 -17.092 11.496 1.00 94.56 83 PRO A CA 1
ATOM 611 C C . PRO A 1 83 ? -10.960 -17.841 10.335 1.00 94.56 83 PRO A C 1
ATOM 613 O O . PRO A 1 83 ? -9.745 -18.013 10.336 1.00 94.56 83 PRO A O 1
ATOM 616 N N . SER A 1 84 ? -11.719 -18.250 9.313 1.00 94.69 84 SER A N 1
ATOM 617 C CA . SER A 1 84 ? -11.213 -18.895 8.093 1.00 94.69 84 SER A CA 1
ATOM 618 C C . SER A 1 84 ? -10.695 -17.933 7.011 1.00 94.69 84 SER A C 1
ATOM 620 O O . SER A 1 84 ? -10.159 -18.397 6.004 1.00 94.69 84 SER A O 1
ATOM 622 N N . THR A 1 85 ? -10.876 -16.616 7.160 1.00 96.38 85 THR A N 1
ATOM 623 C CA . THR A 1 85 ? -10.484 -15.613 6.154 1.00 96.38 85 THR A CA 1
ATOM 624 C C . THR A 1 85 ? -9.418 -14.633 6.635 1.00 96.38 85 THR A C 1
ATOM 626 O O . THR A 1 85 ? -8.653 -14.178 5.791 1.00 96.38 85 THR A O 1
ATOM 629 N N . TYR A 1 86 ? -9.269 -14.368 7.940 1.00 96.00 86 TYR A N 1
ATOM 630 C CA . TYR A 1 86 ? -8.295 -13.392 8.467 1.00 96.00 86 TYR A CA 1
ATOM 631 C C . TYR A 1 86 ? -6.865 -13.560 7.918 1.00 96.00 86 TYR A C 1
ATOM 633 O O . TYR A 1 86 ? -6.304 -12.612 7.369 1.00 96.00 86 TYR A O 1
ATOM 641 N N . ALA A 1 87 ? -6.298 -14.769 7.973 1.00 95.31 87 ALA A N 1
ATOM 642 C CA . ALA A 1 87 ? -4.957 -15.038 7.440 1.00 95.31 87 ALA A CA 1
ATOM 643 C C . ALA A 1 87 ? -4.868 -14.839 5.912 1.00 95.31 87 ALA A C 1
ATOM 645 O O . ALA A 1 87 ? -3.869 -14.324 5.416 1.00 95.31 87 ALA A O 1
ATOM 646 N N . ASN A 1 88 ? -5.931 -15.183 5.175 1.00 97.44 88 ASN A N 1
ATOM 647 C CA . ASN A 1 88 ? -6.004 -15.005 3.721 1.00 97.44 88 ASN A CA 1
ATOM 648 C C . ASN A 1 88 ? -6.188 -13.533 3.318 1.00 97.44 88 ASN A C 1
ATOM 650 O O . ASN A 1 88 ? -5.718 -13.131 2.257 1.00 97.44 88 ASN A O 1
ATOM 654 N N . ILE A 1 89 ? -6.855 -12.722 4.146 1.00 96.94 89 ILE A N 1
ATOM 655 C CA . ILE A 1 89 ? -6.956 -11.267 3.968 1.00 96.94 89 ILE A CA 1
ATOM 656 C C . ILE A 1 89 ? -5.565 -10.649 4.149 1.00 96.94 89 ILE A C 1
ATOM 658 O O . ILE A 1 89 ? -5.103 -9.931 3.263 1.00 96.94 89 ILE A O 1
ATOM 662 N N . LEU A 1 90 ? -4.876 -10.985 5.249 1.00 95.12 90 LEU A N 1
ATOM 663 C CA . LEU A 1 90 ? -3.533 -10.487 5.563 1.00 95.12 90 LEU A CA 1
ATOM 664 C C . LEU A 1 90 ? -2.491 -10.842 4.494 1.00 95.12 90 LEU A C 1
ATOM 666 O O . LEU A 1 90 ? -1.695 -9.975 4.132 1.00 95.12 90 LEU A O 1
ATOM 670 N N . SER A 1 91 ? -2.485 -12.072 3.968 1.00 96.19 91 SER A N 1
ATOM 671 C CA . SER A 1 91 ? -1.600 -12.429 2.852 1.00 96.19 91 SER A CA 1
ATOM 672 C C . SER A 1 91 ? -2.000 -11.700 1.570 1.00 96.19 91 SER A C 1
ATOM 674 O O . SER A 1 91 ? -1.176 -11.001 0.992 1.00 96.19 91 SER A O 1
ATOM 676 N N . THR A 1 92 ? -3.280 -11.725 1.179 1.00 97.44 92 THR A N 1
ATOM 677 C CA . THR A 1 92 ? -3.744 -11.122 -0.086 1.00 97.44 92 THR A CA 1
ATOM 678 C C . THR A 1 92 ? -3.422 -9.626 -0.208 1.00 97.44 92 THR A C 1
ATOM 680 O O . THR A 1 92 ? -3.126 -9.168 -1.313 1.00 97.44 92 THR A O 1
ATOM 683 N N . ILE A 1 93 ? -3.466 -8.847 0.881 1.00 96.62 93 ILE A N 1
ATOM 684 C CA . ILE A 1 93 ? -3.120 -7.411 0.835 1.00 96.62 93 ILE A CA 1
ATOM 685 C C . ILE A 1 93 ? -1.606 -7.149 0.762 1.00 96.62 93 ILE A C 1
ATOM 687 O O . ILE A 1 93 ? -1.200 -6.124 0.209 1.00 96.62 93 ILE A O 1
ATOM 691 N N . GLN A 1 94 ? -0.783 -8.079 1.259 1.00 95.56 94 GLN A N 1
ATOM 692 C CA . GLN A 1 94 ? 0.681 -8.027 1.177 1.00 95.56 94 GLN A CA 1
ATOM 693 C C . GLN A 1 94 ? 1.183 -8.555 -0.177 1.00 95.56 94 GLN A C 1
ATOM 695 O O . GLN A 1 94 ? 1.900 -7.846 -0.879 1.00 95.56 94 GLN A O 1
ATOM 700 N N . ASP A 1 95 ? 0.713 -9.727 -0.613 1.00 95.81 95 ASP A N 1
ATOM 701 C CA . ASP A 1 95 ? 1.067 -10.372 -1.890 1.00 95.81 95 ASP A CA 1
ATOM 702 C C . ASP A 1 95 ? 0.728 -9.504 -3.116 1.00 95.81 95 ASP A C 1
ATOM 704 O O . ASP A 1 95 ? 1.359 -9.610 -4.169 1.00 95.81 95 ASP A O 1
ATOM 708 N N . ARG A 1 96 ? -0.284 -8.633 -2.995 1.00 95.00 96 ARG A N 1
ATOM 709 C CA . ARG A 1 96 ? -0.687 -7.665 -4.033 1.00 95.00 96 ARG A CA 1
ATOM 710 C C . ARG A 1 96 ? -0.020 -6.294 -3.899 1.00 95.00 96 ARG A C 1
ATOM 712 O O . ARG A 1 96 ? -0.288 -5.419 -4.719 1.00 95.00 96 ARG A O 1
ATOM 719 N N . GLY A 1 97 ? 0.820 -6.087 -2.885 1.00 91.94 97 GLY A N 1
ATOM 720 C CA . GLY A 1 97 ? 1.550 -4.837 -2.673 1.00 91.94 97 GLY A CA 1
ATOM 721 C C . GLY A 1 97 ? 0.676 -3.638 -2.290 1.00 91.94 97 GLY A C 1
ATOM 722 O O . GLY A 1 97 ? 1.078 -2.503 -2.540 1.00 91.94 97 GLY A O 1
ATOM 723 N N . TYR A 1 98 ? -0.507 -3.849 -1.698 1.00 94.75 98 TYR A N 1
ATOM 724 C CA . TYR A 1 98 ? -1.308 -2.757 -1.116 1.00 94.75 98 TYR A CA 1
ATOM 725 C C . TYR A 1 98 ? -0.782 -2.336 0.260 1.00 94.75 98 TYR A C 1
ATOM 727 O O . TYR A 1 98 ? -0.927 -1.179 0.654 1.00 94.75 98 TYR A O 1
ATOM 735 N N . VAL A 1 99 ? -0.168 -3.276 0.982 1.00 95.69 99 VAL A N 1
ATOM 736 C CA . VAL A 1 99 ? 0.407 -3.098 2.317 1.00 95.69 99 VAL A CA 1
ATOM 737 C C . VAL A 1 99 ? 1.788 -3.750 2.354 1.00 95.69 99 VAL A C 1
ATOM 739 O O . VAL A 1 99 ? 1.964 -4.850 1.840 1.00 95.69 99 VAL A O 1
ATOM 742 N N . VAL A 1 100 ? 2.757 -3.090 2.986 1.00 93.19 100 VAL A N 1
ATOM 743 C CA . VAL A 1 100 ? 4.089 -3.634 3.294 1.00 93.19 100 VAL A CA 1
ATOM 744 C C . VAL A 1 100 ? 4.302 -3.704 4.804 1.00 93.19 100 VAL A C 1
ATOM 746 O O . VAL A 1 100 ? 3.691 -2.955 5.567 1.00 93.19 100 VAL A O 1
ATOM 749 N N . LYS A 1 101 ? 5.174 -4.609 5.249 1.00 93.25 101 LYS A N 1
ATOM 750 C CA . LYS A 1 101 ? 5.448 -4.862 6.666 1.00 93.25 101 LYS A CA 1
ATOM 751 C C . LYS A 1 101 ? 6.810 -4.284 7.062 1.00 93.25 101 LYS A C 1
ATOM 753 O O . LYS A 1 101 ? 7.842 -4.787 6.626 1.00 93.25 101 LYS A O 1
ATOM 758 N N . LYS A 1 102 ? 6.825 -3.241 7.901 1.00 90.62 102 LYS A N 1
ATOM 759 C CA . LYS A 1 102 ? 8.049 -2.623 8.452 1.00 90.62 102 LYS A CA 1
ATOM 760 C C . LYS A 1 102 ? 8.185 -3.053 9.916 1.00 90.62 102 LYS A C 1
ATOM 762 O O . LYS A 1 102 ? 7.534 -2.506 10.806 1.00 90.62 102 LYS A O 1
ATOM 767 N N . GLY A 1 103 ? 8.978 -4.098 10.156 1.00 90.69 103 GLY A N 1
ATOM 768 C CA . GLY A 1 103 ? 9.057 -4.769 11.458 1.00 90.69 103 GLY A CA 1
ATOM 769 C C . GLY A 1 103 ? 7.769 -5.538 11.777 1.00 90.69 103 GLY A C 1
ATOM 770 O O . GLY A 1 103 ? 7.402 -6.466 11.059 1.00 90.69 103 GLY A O 1
ATOM 771 N N . SER A 1 104 ? 7.071 -5.157 12.848 1.00 90.94 104 SER A N 1
ATOM 772 C CA . SER A 1 104 ? 5.749 -5.698 13.210 1.00 90.94 104 SER A CA 1
ATOM 773 C C . SER A 1 104 ? 4.570 -4.890 12.650 1.00 90.94 104 SER A C 1
ATOM 775 O O . SER A 1 104 ? 3.434 -5.362 12.707 1.00 90.94 104 SER A O 1
ATOM 777 N N . ALA A 1 105 ? 4.821 -3.687 12.122 1.00 94.44 105 ALA A N 1
ATOM 778 C CA . ALA A 1 105 ? 3.787 -2.760 11.679 1.00 94.44 105 ALA A CA 1
ATOM 779 C C . ALA A 1 105 ? 3.441 -2.933 10.194 1.00 94.44 105 ALA A C 1
ATOM 781 O O . ALA A 1 105 ? 4.321 -3.047 9.338 1.00 94.44 105 ALA A O 1
ATOM 782 N N . LEU A 1 106 ? 2.145 -2.881 9.896 1.00 95.69 106 LEU A N 1
ATOM 783 C CA . LEU A 1 106 ? 1.588 -2.845 8.549 1.00 95.69 106 LEU A CA 1
ATOM 784 C C . LEU A 1 106 ? 1.497 -1.388 8.074 1.00 95.69 106 LEU A C 1
ATOM 786 O O . LEU A 1 106 ? 0.991 -0.522 8.791 1.00 95.69 106 LEU A O 1
ATOM 790 N N . VAL A 1 107 ? 1.985 -1.112 6.864 1.00 95.19 107 VAL A N 1
ATOM 791 C CA . VAL A 1 107 ? 2.008 0.228 6.263 1.00 95.19 107 VAL A CA 1
ATOM 792 C C . VAL A 1 107 ? 1.366 0.188 4.874 1.00 95.19 107 VAL A C 1
ATOM 794 O O . VAL A 1 107 ? 1.788 -0.628 4.053 1.00 95.19 107 VAL A O 1
ATOM 797 N N . PRO A 1 108 ? 0.370 1.038 4.566 1.00 95.19 108 PRO A N 1
ATOM 798 C CA . PRO A 1 108 ? -0.185 1.122 3.218 1.00 95.19 108 PRO A CA 1
ATOM 799 C C . PRO A 1 108 ? 0.860 1.640 2.223 1.00 95.19 108 PRO A C 1
ATOM 801 O O . PRO A 1 108 ? 1.628 2.553 2.528 1.00 95.19 108 PRO A O 1
ATOM 804 N N . THR A 1 109 ? 0.868 1.081 1.016 1.00 93.12 109 THR A N 1
ATOM 805 C CA . THR A 1 109 ? 1.669 1.592 -0.104 1.00 93.12 109 THR A CA 1
ATOM 806 C C . THR A 1 109 ? 0.916 2.689 -0.852 1.00 93.12 109 THR A C 1
ATOM 808 O O . THR A 1 109 ? -0.305 2.818 -0.741 1.00 93.12 109 THR A O 1
ATOM 811 N N . TRP A 1 110 ? 1.620 3.438 -1.702 1.00 92.19 110 TRP A N 1
ATOM 812 C CA . TRP A 1 110 ? 1.002 4.376 -2.644 1.00 92.19 110 TRP A CA 1
ATOM 813 C C . TRP A 1 110 ? -0.057 3.710 -3.542 1.00 92.19 110 TRP A C 1
ATOM 815 O O . TRP A 1 110 ? -1.115 4.287 -3.783 1.00 92.19 110 TRP A O 1
ATOM 825 N N . THR A 1 111 ? 0.174 2.464 -3.972 1.00 90.94 111 THR A N 1
ATOM 826 C CA . THR A 1 111 ? -0.805 1.653 -4.719 1.00 90.94 111 THR A CA 1
ATOM 827 C C . THR A 1 111 ? -2.032 1.311 -3.870 1.00 90.94 111 THR A C 1
ATOM 829 O O . THR A 1 111 ? -3.152 1.306 -4.383 1.00 90.94 111 THR A O 1
ATOM 832 N N . GLY A 1 112 ? -1.839 1.065 -2.569 1.00 93.12 112 GLY A N 1
ATOM 833 C CA . GLY A 1 112 ? -2.917 0.958 -1.585 1.00 93.12 112 GLY A CA 1
ATOM 834 C C . GLY A 1 112 ? -3.767 2.229 -1.541 1.00 93.12 112 GLY A C 1
ATOM 835 O O . GLY A 1 112 ? -4.973 2.149 -1.761 1.00 93.12 112 GLY A O 1
ATOM 836 N N . PHE A 1 113 ? -3.139 3.400 -1.372 1.00 92.69 113 PHE A N 1
ATOM 837 C CA . PHE A 1 113 ? -3.830 4.696 -1.397 1.00 92.69 113 PHE A CA 1
ATOM 838 C C . PHE A 1 113 ? -4.614 4.924 -2.698 1.00 92.69 113 PHE A C 1
ATOM 840 O O . PHE A 1 113 ? -5.808 5.190 -2.623 1.00 92.69 113 PHE A O 1
ATOM 847 N N . ALA A 1 114 ? -4.005 4.735 -3.876 1.00 91.81 114 ALA A N 1
ATOM 848 C CA . ALA A 1 114 ? -4.694 4.885 -5.168 1.00 91.81 114 ALA A CA 1
ATOM 849 C C . ALA A 1 114 ? -5.930 3.973 -5.292 1.00 91.81 114 ALA A C 1
ATOM 851 O O . ALA A 1 114 ? -6.969 4.372 -5.821 1.00 91.81 114 ALA A O 1
ATOM 852 N N . THR A 1 115 ? -5.822 2.736 -4.795 1.00 92.69 115 THR A N 1
ATOM 853 C CA . THR A 1 115 ? -6.902 1.741 -4.865 1.00 92.69 115 THR A CA 1
ATOM 854 C C . THR A 1 115 ? -8.039 2.081 -3.903 1.00 92.69 115 THR A C 1
ATOM 856 O O . THR A 1 115 ? -9.203 2.010 -4.291 1.00 92.69 115 THR A O 1
ATOM 859 N N . VAL A 1 116 ? -7.721 2.492 -2.671 1.00 93.81 116 VAL A N 1
ATOM 860 C CA . VAL A 1 116 ? -8.719 2.946 -1.689 1.00 93.81 116 VAL A CA 1
ATOM 861 C C . VAL A 1 116 ? -9.403 4.222 -2.180 1.00 93.81 116 VAL A C 1
ATOM 863 O O . VAL A 1 116 ? -10.624 4.260 -2.225 1.00 93.81 116 VAL A O 1
ATOM 866 N N . GLN A 1 117 ? -8.647 5.208 -2.669 1.00 92.56 117 GLN A N 1
ATOM 867 C CA . GLN A 1 117 ? -9.163 6.469 -3.212 1.00 92.56 117 GLN A CA 1
ATOM 868 C C . GLN A 1 117 ? -10.132 6.254 -4.390 1.00 92.56 117 GLN A C 1
ATOM 870 O O . GLN A 1 117 ? -11.194 6.876 -4.427 1.00 92.56 117 GLN A O 1
ATOM 875 N N . LEU A 1 118 ? -9.822 5.332 -5.315 1.00 92.00 118 LEU A N 1
ATOM 876 C CA . LEU A 1 118 ? -10.742 4.922 -6.387 1.00 92.00 118 LEU A CA 1
ATOM 877 C C . LEU A 1 118 ? -12.055 4.372 -5.815 1.00 92.00 118 LEU A C 1
ATOM 879 O O . LEU A 1 118 ? -13.138 4.741 -6.274 1.00 92.00 118 LEU A O 1
ATOM 883 N N . LEU A 1 119 ? -11.965 3.478 -4.828 1.00 92.75 119 LEU A N 1
ATOM 884 C CA . LEU A 1 119 ? -13.121 2.793 -4.254 1.00 92.75 119 LEU A CA 1
ATOM 885 C C . LEU A 1 119 ? -13.959 3.703 -3.347 1.00 92.75 119 LEU A C 1
ATOM 887 O O . LEU A 1 119 ? -15.178 3.618 -3.395 1.00 92.75 119 LEU A O 1
ATOM 891 N N . GLU A 1 120 ? -13.361 4.609 -2.580 1.00 92.00 120 GLU A N 1
ATOM 892 C CA . GLU A 1 120 ? -14.088 5.583 -1.758 1.00 92.00 120 GLU A CA 1
ATOM 893 C C . GLU A 1 120 ? -14.825 6.619 -2.616 1.00 92.00 120 GLU A C 1
ATOM 895 O O . GLU A 1 120 ? -15.972 6.953 -2.323 1.00 92.00 120 GLU A O 1
ATOM 900 N N . GLN A 1 121 ? -14.205 7.099 -3.701 1.00 90.25 121 GLN A N 1
ATOM 901 C CA . GLN A 1 121 ? -14.821 8.098 -4.582 1.00 90.25 121 GLN A CA 1
ATOM 902 C C . GLN A 1 121 ? -15.891 7.479 -5.492 1.00 90.25 121 GLN A C 1
ATOM 904 O O . GLN A 1 121 ? -17.012 7.985 -5.559 1.00 90.25 121 GLN A O 1
ATOM 909 N N . HIS A 1 122 ? -15.588 6.363 -6.165 1.00 90.19 122 HIS A N 1
ATOM 910 C CA . HIS A 1 122 ? -16.497 5.775 -7.155 1.00 90.19 122 HIS A CA 1
ATOM 911 C C . HIS A 1 122 ? -17.351 4.618 -6.617 1.00 90.19 122 HIS A C 1
ATOM 913 O O . HIS A 1 122 ? -18.416 4.365 -7.174 1.00 90.19 122 HIS A O 1
ATOM 919 N N . PHE A 1 123 ? -16.986 3.943 -5.525 1.00 90.62 123 PHE A N 1
ATOM 920 C CA . PHE A 1 123 ? -17.710 2.763 -5.016 1.00 90.62 123 PHE A CA 1
ATOM 921 C C . PHE A 1 123 ? -17.877 2.716 -3.475 1.00 90.62 123 PHE A C 1
ATOM 923 O O . PHE A 1 123 ? -17.741 1.635 -2.896 1.00 90.62 123 PHE A O 1
ATOM 930 N N . PRO A 1 124 ? -18.222 3.826 -2.781 1.00 90.31 124 PRO A N 1
ATOM 931 C CA . PRO A 1 124 ? -18.168 3.917 -1.314 1.00 90.31 124 PRO A CA 1
ATOM 932 C C . PRO A 1 124 ? -18.988 2.846 -0.583 1.00 90.31 124 PRO A C 1
ATOM 934 O O . PRO A 1 124 ? -18.598 2.398 0.491 1.00 90.31 124 PRO A O 1
ATOM 937 N N . ASN A 1 125 ? -20.093 2.377 -1.174 1.00 88.19 125 ASN A N 1
ATOM 938 C CA . ASN A 1 125 ? -20.897 1.291 -0.607 1.00 88.19 125 ASN A CA 1
ATOM 939 C C . ASN A 1 125 ? -20.107 -0.027 -0.492 1.00 88.19 125 ASN A C 1
ATOM 941 O O . ASN A 1 125 ? -20.309 -0.756 0.470 1.00 88.19 125 ASN A O 1
ATOM 945 N N . LEU A 1 126 ? -19.203 -0.328 -1.435 1.00 88.44 126 LEU A N 1
ATOM 946 C CA . LEU A 1 126 ? -18.447 -1.589 -1.481 1.00 88.44 126 LEU A CA 1
ATOM 947 C C . LEU A 1 126 ? -17.261 -1.631 -0.505 1.00 88.44 126 LEU A C 1
ATOM 949 O O . LEU A 1 126 ? -16.759 -2.713 -0.222 1.00 88.44 126 LEU A O 1
ATOM 953 N N . VAL A 1 127 ? -16.813 -0.474 -0.008 1.00 92.62 127 VAL A N 1
ATOM 954 C CA . VAL A 1 127 ? -15.758 -0.352 1.019 1.00 92.62 127 VAL A CA 1
ATOM 955 C C . VAL A 1 127 ? -16.299 0.080 2.384 1.00 92.62 127 VAL A C 1
ATOM 957 O O . VAL A 1 127 ? -15.549 0.170 3.353 1.00 92.62 127 VAL A O 1
ATOM 960 N N . ASN A 1 128 ? -17.609 0.311 2.498 1.00 93.62 128 ASN A N 1
ATOM 961 C CA . ASN A 1 128 ? -18.246 0.615 3.770 1.00 93.62 128 ASN A CA 1
ATOM 962 C C . ASN A 1 128 ? -18.206 -0.604 4.714 1.00 93.62 128 ASN A C 1
ATOM 964 O O . ASN A 1 128 ? -18.529 -1.734 4.330 1.00 93.62 128 ASN A O 1
ATOM 968 N N . TYR A 1 129 ? -17.836 -0.361 5.973 1.00 94.62 129 TYR A N 1
ATOM 969 C CA . TYR A 1 129 ? -17.675 -1.421 6.969 1.00 94.62 129 TYR A CA 1
ATOM 970 C C . TYR A 1 129 ? -19.011 -2.094 7.312 1.00 94.62 129 TYR A C 1
ATOM 972 O O . TYR A 1 129 ? -19.102 -3.318 7.252 1.00 94.62 129 TYR A O 1
ATOM 980 N N . ASP A 1 130 ? -20.076 -1.317 7.551 1.00 94.75 130 ASP A N 1
ATOM 981 C CA . ASP A 1 130 ? -21.404 -1.863 7.865 1.00 94.75 130 ASP A CA 1
ATOM 982 C C . ASP A 1 130 ? -22.020 -2.640 6.689 1.00 94.75 130 ASP A C 1
ATOM 984 O O . ASP A 1 130 ? -22.883 -3.493 6.902 1.00 94.75 130 ASP A O 1
ATOM 988 N N . PHE A 1 131 ? -21.653 -2.315 5.444 1.00 93.06 131 PHE A N 1
ATOM 989 C CA . PHE A 1 131 ? -22.055 -3.074 4.256 1.00 93.06 131 PHE A CA 1
ATOM 990 C C . PHE A 1 131 ? -21.330 -4.419 4.209 1.00 93.06 131 PHE A C 1
ATOM 992 O O . PHE A 1 131 ? -21.974 -5.455 4.069 1.00 93.06 131 PHE A O 1
ATOM 999 N N . THR A 1 132 ? -20.007 -4.413 4.390 1.00 94.19 132 THR A N 1
ATOM 1000 C CA . THR A 1 132 ? -19.187 -5.633 4.372 1.00 94.19 132 THR A CA 1
ATOM 1001 C C . THR A 1 132 ? -19.552 -6.582 5.519 1.00 94.19 132 THR A C 1
ATOM 1003 O O . THR A 1 132 ? -19.688 -7.781 5.296 1.00 94.19 132 THR A O 1
ATOM 1006 N N . ALA A 1 133 ? -19.801 -6.060 6.724 1.00 95.81 133 ALA A N 1
ATOM 1007 C CA . ALA A 1 133 ? -20.261 -6.854 7.863 1.00 95.81 133 ALA A CA 1
ATOM 1008 C C . ALA A 1 133 ? -21.608 -7.545 7.575 1.00 95.81 133 ALA A C 1
ATOM 1010 O O . ALA A 1 133 ? -21.727 -8.760 7.729 1.00 95.81 133 ALA A O 1
ATOM 1011 N N . ARG A 1 134 ? -22.593 -6.794 7.057 1.00 94.31 134 ARG A N 1
ATOM 1012 C CA . ARG A 1 134 ? -23.898 -7.344 6.644 1.00 94.31 134 ARG A CA 1
ATOM 1013 C C . ARG A 1 134 ? -23.788 -8.339 5.489 1.00 94.31 134 ARG A C 1
ATOM 1015 O O . ARG A 1 134 ? -24.526 -9.315 5.467 1.00 94.31 134 ARG A O 1
ATOM 1022 N N . MET A 1 135 ? -22.849 -8.138 4.565 1.00 94.06 135 MET A N 1
ATOM 1023 C CA . MET A 1 135 ? -22.567 -9.087 3.484 1.00 94.06 135 MET A CA 1
ATOM 1024 C C . MET A 1 135 ? -22.097 -10.444 4.036 1.00 94.06 135 MET A C 1
ATOM 1026 O O . MET A 1 135 ? -22.538 -11.484 3.553 1.00 94.06 135 MET A O 1
ATOM 1030 N N . GLU A 1 136 ? -21.244 -10.450 5.064 1.00 95.19 136 GLU A N 1
ATOM 1031 C CA . GLU A 1 136 ? -20.813 -11.681 5.740 1.00 95.19 136 GLU A CA 1
ATOM 1032 C C . GLU A 1 136 ? -21.955 -12.300 6.583 1.00 95.19 136 GLU A C 1
ATOM 1034 O O . GLU A 1 136 ? -22.132 -13.517 6.570 1.00 95.19 136 GLU A O 1
ATOM 1039 N N . GLU A 1 137 ? -22.788 -11.491 7.256 1.00 95.25 137 GLU A N 1
ATOM 1040 C CA . GLU A 1 137 ? -24.001 -11.965 7.958 1.00 95.25 137 GLU A CA 1
ATOM 1041 C C . GLU A 1 137 ? -25.010 -12.630 7.000 1.00 95.25 137 GLU A C 1
ATOM 1043 O O . GLU A 1 137 ? -25.502 -13.723 7.281 1.00 95.25 137 GLU A O 1
ATOM 1048 N N . ASP A 1 138 ? -25.278 -12.029 5.835 1.00 95.06 138 ASP A N 1
ATOM 1049 C CA . ASP A 1 138 ? -26.129 -12.600 4.782 1.00 95.06 138 ASP A CA 1
ATOM 1050 C C . ASP A 1 138 ? -25.602 -13.964 4.294 1.00 95.06 138 ASP A C 1
ATOM 1052 O O . ASP A 1 138 ? -26.385 -14.867 3.976 1.00 95.06 138 ASP A O 1
ATOM 1056 N N . LEU A 1 139 ? -24.276 -14.137 4.231 1.00 95.44 139 LEU A N 1
ATOM 1057 C CA . LEU A 1 139 ? -23.638 -15.403 3.863 1.00 95.44 139 LEU A CA 1
ATOM 1058 C C . LEU A 1 139 ? -23.778 -16.462 4.969 1.00 95.44 139 LEU A C 1
ATOM 1060 O O . LEU A 1 139 ? -24.051 -17.623 4.650 1.00 95.44 139 LEU A O 1
ATOM 1064 N N . ASP A 1 140 ? -23.691 -16.076 6.244 1.00 94.81 140 ASP A N 1
ATOM 1065 C CA . ASP A 1 140 ? -23.968 -16.958 7.388 1.00 94.81 140 ASP A CA 1
ATOM 1066 C C . ASP A 1 140 ? -25.463 -17.343 7.483 1.00 94.81 140 ASP A C 1
ATOM 1068 O O . ASP A 1 140 ? -25.796 -18.488 7.811 1.00 94.81 140 ASP A O 1
ATOM 1072 N N . GLU A 1 141 ? -26.389 -16.450 7.115 1.00 96.44 141 GLU A N 1
ATOM 1073 C CA . GLU A 1 141 ? -27.823 -16.757 6.969 1.00 96.44 141 GLU A CA 1
ATOM 1074 C C . GLU A 1 141 ? -28.093 -17.737 5.810 1.00 96.44 141 GLU A C 1
ATOM 1076 O O . GLU A 1 141 ? -28.945 -18.628 5.927 1.00 96.44 141 GLU A O 1
ATOM 1081 N N . ILE A 1 142 ? -27.353 -17.627 4.699 1.00 96.69 142 ILE A N 1
ATOM 1082 C CA . ILE A 1 142 ? -27.402 -18.589 3.584 1.00 96.69 142 ILE A CA 1
ATOM 1083 C C . ILE A 1 142 ? -26.836 -19.949 4.016 1.00 96.69 142 ILE A C 1
ATOM 1085 O O . ILE A 1 142 ? -27.467 -20.979 3.763 1.00 96.69 142 ILE A O 1
ATOM 1089 N N . ALA A 1 143 ? -25.684 -19.975 4.693 1.00 94.81 143 ALA A N 1
ATOM 1090 C CA . ALA A 1 143 ? -25.071 -21.200 5.213 1.00 94.81 143 ALA A CA 1
ATOM 1091 C C . ALA A 1 143 ? -25.964 -21.885 6.264 1.00 94.81 143 ALA A C 1
ATOM 1093 O O . ALA A 1 143 ? -26.106 -23.108 6.273 1.00 94.81 143 ALA A O 1
ATOM 1094 N N . GLY A 1 144 ? -26.640 -21.089 7.096 1.00 95.50 144 GLY A N 1
ATOM 1095 C CA . GLY A 1 144 ? -27.653 -21.527 8.052 1.00 95.50 144 GLY A CA 1
ATOM 1096 C C . GLY A 1 144 ? -29.004 -21.924 7.443 1.00 95.50 144 GLY A C 1
ATOM 1097 O O . GLY A 1 144 ? -29.918 -22.263 8.196 1.00 95.50 144 GLY A O 1
ATOM 1098 N N . GLY A 1 145 ? -29.158 -21.872 6.114 1.00 95.31 145 GLY A N 1
ATOM 1099 C CA . GLY A 1 145 ? -30.372 -22.271 5.392 1.00 95.31 145 GLY A CA 1
ATOM 1100 C C . GLY A 1 145 ? -31.574 -21.337 5.569 1.00 95.31 145 GLY A C 1
ATOM 1101 O O . GLY A 1 145 ? -32.692 -21.710 5.212 1.00 95.31 145 GLY A O 1
ATOM 1102 N N . ARG A 1 146 ? -31.366 -20.139 6.126 1.00 94.50 146 ARG A N 1
ATOM 1103 C CA . ARG A 1 146 ? -32.408 -19.134 6.392 1.00 94.50 146 ARG A CA 1
ATOM 1104 C C . ARG A 1 146 ? -32.626 -18.199 5.199 1.00 94.50 146 ARG A C 1
ATOM 1106 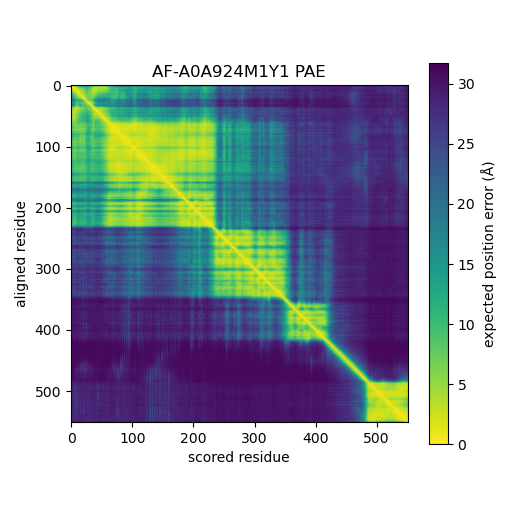O O . ARG A 1 146 ? -33.739 -17.714 5.002 1.00 94.50 146 ARG A O 1
ATOM 1113 N N . GLN A 1 147 ? -31.607 -18.034 4.351 1.00 93.81 147 GLN A N 1
ATOM 1114 C CA . GLN A 1 147 ? -31.629 -17.171 3.170 1.00 93.81 147 GLN A CA 1
ATOM 1115 C C . GLN A 1 147 ? -31.289 -17.921 1.867 1.00 93.81 147 GLN A C 1
ATOM 1117 O O . GLN A 1 147 ? -30.472 -18.840 1.824 1.00 93.81 147 GLN A O 1
ATOM 1122 N N . GLY A 1 148 ? -31.941 -17.541 0.762 1.00 95.31 148 GLY A N 1
ATOM 1123 C CA . GLY A 1 148 ? -31.795 -18.209 -0.533 1.00 95.31 148 GLY A CA 1
ATOM 1124 C C . GLY A 1 148 ? -30.682 -17.620 -1.403 1.00 95.31 148 GLY A C 1
ATOM 1125 O O . GLY A 1 148 ? -30.892 -16.580 -2.028 1.00 95.31 148 GLY A O 1
ATOM 1126 N N . ARG A 1 149 ? -29.552 -18.335 -1.540 1.00 96.06 149 ARG A N 1
ATOM 1127 C CA . ARG A 1 149 ? -28.379 -17.966 -2.372 1.00 96.06 149 ARG A CA 1
ATOM 1128 C C . ARG A 1 149 ? -28.724 -17.309 -3.716 1.00 96.06 149 ARG A C 1
ATOM 1130 O O . ARG A 1 149 ? -28.126 -16.300 -4.069 1.00 96.06 149 ARG A O 1
ATOM 1137 N N . VAL A 1 150 ? -29.637 -17.895 -4.497 1.00 95.69 150 VAL A N 1
ATOM 1138 C CA . VAL A 1 150 ? -29.954 -17.402 -5.854 1.00 95.69 150 VAL A CA 1
ATOM 1139 C C . VAL A 1 150 ? -30.627 -16.030 -5.808 1.00 95.69 150 VAL A C 1
ATOM 1141 O O . VAL A 1 150 ? -30.275 -15.165 -6.606 1.00 95.69 150 VAL A O 1
ATOM 1144 N N . LYS A 1 151 ? -31.539 -15.805 -4.849 1.00 93.69 151 LYS A N 1
ATOM 1145 C CA . LYS A 1 151 ? -32.159 -14.491 -4.635 1.00 93.69 151 LYS A CA 1
ATOM 1146 C C . LYS A 1 151 ? -31.086 -13.472 -4.252 1.00 93.69 151 LYS A C 1
ATOM 1148 O O . LYS A 1 151 ? -30.947 -12.473 -4.940 1.00 93.69 151 LYS A O 1
ATOM 1153 N N . TYR A 1 152 ? -30.279 -13.784 -3.238 1.00 94.44 152 TYR A N 1
ATOM 1154 C CA . TYR A 1 152 ? -29.209 -12.907 -2.758 1.00 94.44 152 TYR A CA 1
ATOM 1155 C C . TYR A 1 152 ? -28.237 -12.479 -3.870 1.00 94.44 152 TYR A C 1
ATOM 1157 O O . TYR A 1 152 ? -28.002 -11.291 -4.056 1.00 94.44 152 TYR A O 1
ATOM 1165 N N . LEU A 1 153 ? -27.741 -13.424 -4.679 1.00 95.44 153 LEU A N 1
ATOM 1166 C CA . LEU A 1 153 ? -26.857 -13.109 -5.810 1.00 95.44 153 LEU A CA 1
ATOM 1167 C C . LEU A 1 153 ? -27.551 -12.273 -6.898 1.00 95.44 153 LEU A C 1
ATOM 1169 O O . LEU A 1 153 ? -26.896 -11.456 -7.543 1.00 95.44 153 LEU A O 1
ATOM 1173 N N . THR A 1 154 ? -28.859 -12.458 -7.101 1.00 94.00 154 THR A N 1
ATOM 1174 C CA . THR A 1 154 ? -29.644 -11.656 -8.053 1.00 94.00 154 THR A CA 1
ATOM 1175 C C . THR A 1 154 ? -29.816 -10.226 -7.544 1.00 94.00 154 THR A C 1
ATOM 1177 O O . THR A 1 154 ? -29.571 -9.286 -8.295 1.00 94.00 154 THR A O 1
ATOM 1180 N N . ASP A 1 155 ? -30.165 -10.057 -6.268 1.00 91.56 155 ASP A N 1
ATOM 1181 C CA . ASP A 1 155 ? -30.333 -8.748 -5.633 1.00 91.56 155 ASP A CA 1
ATOM 1182 C C . ASP A 1 155 ? -28.997 -7.981 -5.585 1.00 91.56 155 ASP A C 1
ATOM 1184 O O . ASP A 1 155 ? -28.935 -6.824 -5.996 1.00 91.56 155 ASP A O 1
ATOM 1188 N N . PHE A 1 156 ? -27.908 -8.641 -5.171 1.00 92.69 156 PHE A N 1
ATOM 1189 C CA . PHE A 1 156 ? -26.566 -8.053 -5.090 1.00 92.69 156 PHE A CA 1
ATOM 1190 C C . PHE A 1 156 ? -26.013 -7.637 -6.460 1.00 92.69 156 PHE A C 1
ATOM 1192 O O . PHE A 1 156 ? -25.431 -6.562 -6.595 1.00 92.69 156 PHE A O 1
ATOM 1199 N N . TYR A 1 157 ? -26.163 -8.473 -7.494 1.00 93.81 157 TYR A N 1
ATOM 1200 C CA . TYR A 1 157 ? -25.565 -8.193 -8.804 1.00 93.81 157 TYR A CA 1
ATOM 1201 C C . TYR A 1 157 ? -26.465 -7.354 -9.722 1.00 93.81 157 TYR A C 1
ATOM 1203 O O . TYR A 1 157 ? -25.958 -6.572 -10.525 1.00 93.81 157 TYR A O 1
ATOM 1211 N N . SER A 1 158 ? -27.787 -7.530 -9.644 1.00 92.19 158 SER A N 1
ATOM 1212 C CA . SER A 1 158 ? -28.768 -6.992 -10.604 1.00 92.19 158 SER A CA 1
ATOM 1213 C C . SER A 1 158 ? -29.991 -6.324 -9.960 1.00 92.19 158 SER A C 1
ATOM 1215 O O . SER A 1 158 ? -30.942 -6.000 -10.670 1.00 92.19 158 SER A O 1
ATOM 1217 N N . GLY A 1 159 ? -29.980 -6.084 -8.644 1.00 86.75 159 GLY A N 1
ATOM 1218 C CA . GLY A 1 159 ? -30.902 -5.146 -8.002 1.00 86.75 159 GLY A CA 1
ATOM 1219 C C . GLY A 1 159 ? -30.652 -3.694 -8.435 1.00 86.75 159 GLY A C 1
ATOM 1220 O O . GLY A 1 159 ? -29.661 -3.396 -9.104 1.00 86.75 159 GLY A O 1
ATOM 1221 N N . ALA A 1 160 ? -31.540 -2.777 -8.037 1.00 78.75 160 ALA A N 1
ATOM 1222 C CA . ALA A 1 160 ? -31.461 -1.360 -8.418 1.00 78.75 160 ALA A CA 1
ATOM 1223 C C . ALA A 1 160 ? -30.133 -0.700 -7.991 1.00 78.75 160 ALA A C 1
ATOM 1225 O O . ALA A 1 160 ? -29.462 -0.069 -8.808 1.00 78.75 160 ALA A O 1
ATOM 1226 N N . ASP A 1 161 ? -29.720 -0.943 -6.744 1.00 79.31 161 ASP A N 1
ATOM 1227 C CA . ASP A 1 161 ? -28.430 -0.533 -6.171 1.00 79.31 161 ASP A CA 1
ATOM 1228 C C . ASP A 1 161 ? -27.332 -1.610 -6.340 1.00 79.31 161 ASP A C 1
ATOM 1230 O O . ASP A 1 161 ? -26.302 -1.579 -5.668 1.00 79.31 161 ASP A O 1
ATOM 1234 N N . GLY A 1 162 ? -27.565 -2.603 -7.206 1.00 84.44 162 GLY A N 1
ATOM 1235 C CA . GLY A 1 162 ? -26.686 -3.754 -7.396 1.00 84.44 162 GLY A CA 1
ATOM 1236 C C . GLY A 1 162 ? -25.373 -3.413 -8.104 1.00 84.44 162 GLY A C 1
ATOM 1237 O O . GLY A 1 162 ? -25.271 -2.428 -8.840 1.00 84.44 162 GLY A O 1
ATOM 1238 N N . LEU A 1 163 ? -24.366 -4.275 -7.933 1.00 89.12 163 LEU A N 1
ATOM 1239 C CA . LEU A 1 163 ? -22.993 -4.066 -8.411 1.00 89.12 163 LEU A CA 1
ATOM 1240 C C . LEU A 1 163 ? -22.917 -3.661 -9.892 1.00 89.12 163 LEU A C 1
ATOM 1242 O O . LEU A 1 163 ? -22.136 -2.781 -10.250 1.00 89.12 163 LEU A O 1
ATOM 1246 N N . ARG A 1 164 ? -23.742 -4.266 -10.756 1.00 89.00 164 ARG A N 1
ATOM 1247 C CA . ARG A 1 164 ? -23.775 -3.908 -12.177 1.00 89.00 164 ARG A CA 1
ATOM 1248 C C . ARG A 1 164 ? -24.251 -2.471 -12.409 1.00 89.00 164 ARG A C 1
ATOM 1250 O O . ARG A 1 164 ? -23.626 -1.762 -13.184 1.00 89.00 164 ARG A O 1
ATOM 1257 N N . SER A 1 165 ? -25.309 -2.042 -11.721 1.00 86.06 165 SER A N 1
ATOM 1258 C CA . SER A 1 165 ? -25.851 -0.677 -11.796 1.00 86.06 165 SER A CA 1
ATOM 1259 C C . SER A 1 165 ? -24.791 0.360 -11.398 1.00 86.06 165 SER A C 1
ATOM 1261 O O . SER A 1 165 ? -24.592 1.361 -12.088 1.00 86.06 165 SER A O 1
ATOM 1263 N N . ALA A 1 166 ? -24.027 0.069 -10.338 1.00 84.94 166 ALA A N 1
ATOM 1264 C CA . ALA A 1 166 ? -22.930 0.915 -9.871 1.00 84.94 166 ALA A CA 1
ATOM 1265 C C . ALA A 1 166 ? -21.738 0.984 -10.849 1.00 84.94 166 ALA A C 1
ATOM 1267 O O . ALA A 1 166 ? -21.119 2.037 -10.968 1.00 84.94 166 ALA A O 1
ATOM 1268 N N . ILE A 1 167 ? -21.414 -0.104 -11.560 1.00 87.12 167 ILE A N 1
ATOM 1269 C CA . ILE A 1 167 ? -20.346 -0.112 -12.577 1.00 87.12 167 ILE A CA 1
ATOM 1270 C C . ILE A 1 167 ? -20.806 0.592 -13.859 1.00 87.12 167 ILE A C 1
ATOM 1272 O O . ILE A 1 167 ? -20.129 1.511 -14.317 1.00 87.12 167 ILE A O 1
ATOM 1276 N N . ASP A 1 168 ? -21.956 0.190 -14.412 1.00 86.12 168 ASP A N 1
ATOM 1277 C CA . ASP A 1 168 ? -22.471 0.672 -15.702 1.00 86.12 168 ASP A CA 1
ATOM 1278 C C . ASP A 1 168 ? -22.720 2.199 -15.683 1.00 86.12 168 ASP A C 1
ATOM 1280 O O . ASP A 1 168 ? -22.582 2.851 -16.716 1.00 86.12 168 ASP A O 1
ATOM 1284 N N . SER A 1 169 ? -23.027 2.786 -14.515 1.00 83.31 169 SER A N 1
ATOM 1285 C CA . SER A 1 169 ? -23.178 4.242 -14.346 1.00 83.31 169 SER A CA 1
ATOM 1286 C C . SER A 1 169 ? -21.857 5.001 -14.165 1.00 83.31 169 SER A C 1
ATOM 1288 O O . SER A 1 169 ? -21.702 6.080 -14.729 1.00 83.31 169 SER A O 1
ATOM 1290 N N . ARG A 1 170 ? -20.897 4.464 -13.400 1.00 81.50 170 ARG A N 1
ATOM 1291 C CA . ARG A 1 170 ? -19.737 5.242 -12.911 1.00 81.50 170 ARG A CA 1
ATOM 1292 C C . ARG A 1 170 ? -18.462 5.056 -13.719 1.00 81.50 170 ARG A C 1
ATOM 1294 O O . ARG A 1 170 ? -17.574 5.896 -13.633 1.00 81.50 170 ARG A O 1
ATOM 1301 N N . LEU A 1 171 ? -18.354 3.991 -14.519 1.00 78.69 171 LEU A N 1
ATOM 1302 C CA . LEU A 1 171 ? -17.142 3.668 -15.287 1.00 78.69 171 LEU A CA 1
ATOM 1303 C C . LEU A 1 171 ? -16.713 4.795 -16.250 1.00 78.69 171 LEU A C 1
ATOM 1305 O O . LEU A 1 171 ? -15.521 4.958 -16.500 1.00 78.69 171 LEU A O 1
ATOM 1309 N N . GLY A 1 172 ? -17.666 5.581 -16.765 1.00 78.69 172 GLY A N 1
ATOM 1310 C CA . GLY A 1 172 ? -17.400 6.737 -17.632 1.00 78.69 172 GLY A CA 1
ATOM 1311 C C . GLY A 1 172 ? -16.951 8.012 -16.903 1.00 78.69 172 GLY A C 1
ATOM 1312 O O . GLY A 1 172 ? -16.456 8.928 -17.550 1.00 78.69 172 GLY A O 1
ATOM 1313 N N . GLU A 1 173 ? -17.098 8.074 -15.577 1.00 82.06 173 GLU A N 1
ATOM 1314 C CA . GLU A 1 173 ? -16.760 9.240 -14.742 1.00 82.06 173 GLU A CA 1
ATOM 1315 C C . GLU A 1 173 ? -15.349 9.137 -14.124 1.00 82.06 173 GLU A C 1
ATOM 1317 O O . GLU A 1 173 ? -14.894 10.048 -13.431 1.00 82.06 173 GLU A O 1
ATOM 1322 N N . ILE A 1 174 ? -14.652 8.017 -14.354 1.00 84.50 174 ILE A N 1
ATOM 1323 C CA . ILE A 1 174 ? -13.354 7.685 -13.751 1.00 84.50 174 ILE A CA 1
ATOM 1324 C C . ILE A 1 174 ? -12.229 8.502 -14.402 1.00 84.50 174 ILE A C 1
ATOM 1326 O O . ILE A 1 174 ? -11.622 8.099 -15.398 1.00 84.50 174 ILE A O 1
ATOM 1330 N N . ASP A 1 175 ? -11.898 9.642 -13.796 1.00 84.62 175 ASP A N 1
ATOM 1331 C CA . ASP A 1 175 ? -10.694 10.403 -14.131 1.00 84.62 175 ASP A CA 1
ATOM 1332 C C . ASP A 1 175 ? -9.449 9.699 -13.565 1.00 84.62 175 ASP A C 1
ATOM 1334 O O . ASP A 1 175 ? -9.054 9.874 -12.407 1.00 84.62 175 ASP A O 1
ATOM 1338 N N . ALA A 1 176 ? -8.809 8.901 -14.421 1.00 83.31 176 ALA A N 1
ATOM 1339 C CA . ALA A 1 176 ? -7.597 8.160 -14.090 1.00 83.31 176 ALA A CA 1
ATOM 1340 C C . ALA A 1 176 ? -6.435 9.055 -13.616 1.00 83.31 176 ALA A C 1
ATOM 1342 O O . ALA A 1 176 ? -5.581 8.579 -12.869 1.00 83.31 176 ALA A O 1
ATOM 1343 N N . ILE A 1 177 ? -6.392 10.337 -14.005 1.00 82.88 177 ILE A N 1
ATOM 1344 C CA . ILE A 1 177 ? -5.364 11.268 -13.530 1.00 82.88 177 ILE A CA 1
ATOM 1345 C C . ILE A 1 177 ? -5.659 11.657 -12.081 1.00 82.88 177 ILE A C 1
ATOM 1347 O O . ILE A 1 177 ? -4.782 11.486 -11.234 1.00 82.88 177 ILE A O 1
ATOM 1351 N N . LYS A 1 178 ? -6.885 12.105 -11.773 1.00 86.25 178 LYS A N 1
ATOM 1352 C CA . LYS A 1 178 ? -7.278 12.488 -10.401 1.00 86.25 178 LYS A CA 1
ATOM 1353 C C . LYS A 1 178 ? -7.130 11.341 -9.401 1.00 86.25 178 LYS A C 1
ATOM 1355 O O . LYS A 1 178 ? -6.717 11.580 -8.274 1.00 86.25 178 LYS A O 1
ATOM 1360 N N . ILE A 1 179 ? -7.430 10.110 -9.814 1.00 85.88 179 ILE A N 1
ATOM 1361 C CA . ILE A 1 179 ? -7.257 8.909 -8.979 1.00 85.88 179 ILE A CA 1
ATOM 1362 C C . ILE A 1 179 ? -5.778 8.546 -8.807 1.00 85.88 179 ILE A C 1
ATOM 1364 O O . ILE A 1 179 ? -5.384 8.078 -7.743 1.00 85.88 179 ILE A O 1
ATOM 1368 N N . SER A 1 180 ? -4.947 8.757 -9.836 1.00 84.50 180 SER A N 1
ATOM 1369 C CA . SER A 1 180 ? -3.505 8.518 -9.718 1.00 84.50 180 SER A CA 1
ATOM 1370 C C . SER A 1 180 ? -2.823 9.491 -8.753 1.00 84.50 180 SER A C 1
ATOM 1372 O O . SER A 1 180 ? -1.823 9.107 -8.151 1.00 84.50 180 SER A O 1
ATOM 1374 N N . THR A 1 181 ? -3.345 10.717 -8.605 1.00 90.50 181 THR A N 1
ATOM 1375 C CA . THR A 1 181 ? -2.826 11.748 -7.695 1.00 90.50 181 THR A CA 1
ATOM 1376 C C . THR A 1 181 ? -3.279 11.489 -6.257 1.00 90.50 181 THR A C 1
ATOM 1378 O O . THR A 1 181 ? -4.459 11.620 -5.932 1.00 90.50 181 THR A O 1
ATOM 1381 N N . ILE A 1 182 ? -2.325 11.180 -5.379 1.00 90.19 182 ILE A N 1
ATOM 1382 C CA . ILE A 1 182 ? -2.566 10.922 -3.957 1.00 90.19 182 ILE A CA 1
ATOM 1383 C C . ILE A 1 182 ? -2.506 12.242 -3.174 1.00 90.19 182 ILE A C 1
ATOM 1385 O O . ILE A 1 182 ? -1.498 12.950 -3.261 1.00 90.19 182 ILE A O 1
ATOM 1389 N N . PRO A 1 183 ? -3.530 12.593 -2.373 1.00 83.31 183 PRO A N 1
ATOM 1390 C CA . PRO A 1 183 ? -3.487 13.782 -1.532 1.00 83.31 183 PRO A CA 1
ATOM 1391 C C . PRO A 1 183 ? -2.511 13.581 -0.363 1.00 83.31 183 PRO A C 1
ATOM 1393 O O . PRO A 1 183 ? -2.763 12.794 0.547 1.00 83.31 183 PRO A O 1
ATOM 1396 N N . THR A 1 184 ? -1.403 14.325 -0.358 1.00 85.62 184 THR A N 1
ATOM 1397 C CA . THR A 1 184 ? -0.370 14.277 0.692 1.00 85.62 184 THR A CA 1
ATOM 1398 C C . THR A 1 184 ? -0.309 15.586 1.489 1.00 85.62 184 THR A C 1
ATOM 1400 O O . THR A 1 184 ? 0.399 16.508 1.079 1.00 85.62 184 THR A O 1
ATOM 1403 N N . PRO A 1 185 ? -0.982 15.696 2.656 1.00 82.38 185 PRO A N 1
ATOM 1404 C CA . PRO A 1 185 ? -1.049 16.945 3.427 1.00 82.38 185 PRO A CA 1
ATOM 1405 C C . PRO A 1 185 ? 0.312 17.528 3.836 1.00 82.38 185 PRO A C 1
ATOM 1407 O O . PRO A 1 185 ? 0.450 18.743 3.934 1.00 82.38 185 PRO A O 1
ATOM 1410 N N . ARG A 1 186 ? 1.336 16.680 4.023 1.00 81.44 186 ARG A N 1
ATOM 1411 C CA . ARG A 1 186 ? 2.712 17.106 4.346 1.00 81.44 186 ARG A CA 1
ATOM 1412 C C . ARG A 1 186 ? 3.424 17.866 3.219 1.00 81.44 186 ARG A C 1
ATOM 1414 O O . ARG A 1 186 ? 4.421 18.519 3.494 1.00 81.44 186 ARG A O 1
ATOM 1421 N N . LEU A 1 187 ? 2.923 17.790 1.983 1.00 79.88 187 LEU A N 1
ATOM 1422 C CA . LEU A 1 187 ? 3.442 18.522 0.819 1.00 79.88 187 LEU A CA 1
ATOM 1423 C C . LEU A 1 187 ? 2.532 19.703 0.419 1.00 79.88 187 LEU A C 1
ATOM 1425 O O . LEU A 1 187 ? 2.639 20.218 -0.694 1.00 79.88 187 LEU A O 1
ATOM 1429 N N . GLY A 1 188 ? 1.615 20.127 1.299 1.00 67.88 188 GLY A N 1
ATOM 1430 C CA . GLY A 1 188 ? 0.640 21.188 1.028 1.00 67.88 188 GLY A CA 1
ATOM 1431 C C . GLY A 1 188 ? 1.266 22.478 0.481 1.00 67.88 188 GLY A C 1
ATOM 1432 O O . GLY A 1 188 ? 2.358 22.869 0.882 1.00 67.88 188 GLY A O 1
ATOM 1433 N N . ASN A 1 189 ? 0.572 23.125 -0.460 1.00 70.56 189 ASN A N 1
ATOM 1434 C CA . ASN A 1 189 ? 0.961 24.356 -1.172 1.00 70.56 189 ASN A CA 1
ATOM 1435 C C . ASN A 1 189 ? 2.306 24.338 -1.938 1.00 70.56 189 ASN A C 1
ATOM 1437 O O . ASN A 1 189 ? 2.586 25.283 -2.666 1.00 70.56 189 ASN A O 1
ATOM 1441 N N . SER A 1 190 ? 3.107 23.270 -1.861 1.00 77.94 190 SER A N 1
ATOM 1442 C CA . SER A 1 190 ? 4.426 23.171 -2.516 1.00 77.94 190 SER A CA 1
ATOM 1443 C C . SER A 1 190 ? 4.384 22.959 -4.040 1.00 77.94 190 SER A C 1
ATOM 1445 O O . SER A 1 190 ? 5.432 22.897 -4.685 1.00 77.94 190 SER A O 1
ATOM 1447 N N . GLY A 1 191 ? 3.198 22.759 -4.623 1.00 81.81 191 GLY A N 1
ATOM 1448 C CA . GLY A 1 191 ? 3.032 22.361 -6.026 1.00 81.81 191 GLY A CA 1
ATOM 1449 C C . GLY A 1 191 ? 3.494 20.930 -6.350 1.00 81.81 191 GLY A C 1
ATOM 1450 O O . GLY A 1 191 ? 3.484 20.551 -7.520 1.00 81.81 191 GLY A O 1
ATOM 1451 N N . ILE A 1 192 ? 3.904 20.140 -5.348 1.00 88.31 192 ILE A N 1
ATOM 1452 C CA . ILE A 1 192 ? 4.308 18.740 -5.521 1.00 88.31 192 ILE A CA 1
ATOM 1453 C C . ILE A 1 192 ? 3.090 17.824 -5.357 1.00 88.31 192 ILE A C 1
ATOM 1455 O O . ILE A 1 192 ? 2.470 17.770 -4.296 1.00 88.31 192 ILE A O 1
ATOM 1459 N N . GLU A 1 193 ? 2.785 17.053 -6.396 1.00 90.31 193 GLU A N 1
ATOM 1460 C CA . GLU A 1 193 ? 1.832 15.944 -6.359 1.00 90.31 193 GLU A CA 1
ATOM 1461 C C . GLU A 1 193 ? 2.568 14.600 -6.247 1.00 90.31 193 GLU A C 1
ATOM 1463 O O . GLU A 1 193 ? 3.512 14.355 -7.000 1.00 90.31 193 GLU A O 1
ATOM 1468 N N . VAL A 1 194 ? 2.091 13.679 -5.402 1.00 92.19 194 VAL A N 1
ATOM 1469 C CA . VAL A 1 194 ? 2.438 12.252 -5.534 1.00 92.19 194 VAL A CA 1
ATOM 1470 C C . VAL A 1 194 ? 1.483 11.607 -6.532 1.00 92.19 194 VAL A C 1
ATOM 1472 O O . VAL A 1 194 ? 0.270 11.745 -6.396 1.00 92.19 194 VAL A O 1
ATOM 1475 N N . ARG A 1 195 ? 2.007 10.871 -7.516 1.00 91.31 195 ARG A N 1
ATOM 1476 C CA . ARG A 1 195 ? 1.220 10.131 -8.509 1.00 91.31 195 ARG A CA 1
ATOM 1477 C C . ARG A 1 195 ? 1.628 8.664 -8.593 1.00 91.31 195 ARG A C 1
ATOM 1479 O O . ARG A 1 195 ? 2.807 8.338 -8.499 1.00 91.31 195 ARG A O 1
ATOM 1486 N N . VAL A 1 196 ? 0.665 7.772 -8.821 1.00 91.44 196 VAL A N 1
ATOM 1487 C CA . VAL A 1 196 ? 0.906 6.330 -9.018 1.00 91.44 196 VAL A CA 1
ATOM 1488 C C . VAL A 1 196 ? 0.809 5.971 -10.497 1.00 91.44 196 VAL A C 1
ATOM 1490 O O . VAL A 1 196 ? -0.246 6.094 -11.115 1.00 91.44 196 VAL A O 1
ATOM 1493 N N . GLY A 1 197 ? 1.922 5.517 -11.075 1.00 85.12 197 GLY A N 1
ATOM 1494 C CA . GLY A 1 197 ? 2.023 5.100 -12.470 1.00 85.12 197 GLY A CA 1
ATOM 1495 C C . GLY A 1 197 ? 2.316 3.608 -12.638 1.00 85.12 197 GLY A C 1
ATOM 1496 O O . GLY A 1 197 ? 2.538 2.866 -11.684 1.00 85.12 197 GLY A O 1
ATOM 1497 N N . ARG A 1 198 ? 2.392 3.165 -13.900 1.00 79.75 198 ARG A N 1
ATOM 1498 C CA . ARG A 1 198 ? 2.710 1.772 -14.279 1.00 79.75 198 ARG A CA 1
ATOM 1499 C C . ARG A 1 198 ? 4.029 1.242 -13.689 1.00 79.75 198 ARG A C 1
ATOM 1501 O O . ARG A 1 198 ? 4.186 0.031 -13.567 1.00 79.75 198 ARG A O 1
ATOM 1508 N N . PHE A 1 199 ? 4.975 2.131 -13.396 1.00 77.19 199 PHE A N 1
ATOM 1509 C CA . PHE A 1 199 ? 6.334 1.796 -12.963 1.00 77.19 199 PHE A CA 1
ATOM 1510 C C . PHE A 1 199 ? 6.585 2.081 -11.471 1.00 77.19 199 PHE A C 1
ATOM 1512 O O . PHE A 1 199 ? 7.726 2.017 -11.034 1.00 77.19 199 PHE A O 1
ATOM 1519 N N . GLY A 1 200 ? 5.535 2.381 -10.697 1.00 84.12 200 GLY A N 1
ATOM 1520 C CA . GLY A 1 200 ? 5.628 2.770 -9.289 1.00 84.12 200 GLY A CA 1
ATOM 1521 C C . GLY A 1 200 ? 5.067 4.168 -9.029 1.00 84.12 200 GLY A C 1
ATOM 1522 O O . GLY A 1 200 ? 4.431 4.775 -9.896 1.00 84.12 200 GLY A O 1
ATOM 1523 N N . ALA A 1 201 ? 5.285 4.668 -7.815 1.00 90.94 201 ALA A N 1
ATOM 1524 C CA . ALA A 1 201 ? 4.915 6.027 -7.437 1.00 90.94 201 ALA A CA 1
ATOM 1525 C C . ALA A 1 201 ? 6.010 7.030 -7.832 1.00 90.94 201 ALA A C 1
ATOM 1527 O O . ALA A 1 201 ? 7.196 6.703 -7.845 1.00 90.94 201 ALA A O 1
ATOM 1528 N N . TYR A 1 202 ? 5.611 8.257 -8.148 1.00 90.25 202 TYR A N 1
ATOM 1529 C CA . TYR A 1 202 ? 6.512 9.338 -8.528 1.00 90.25 202 TYR A CA 1
ATOM 1530 C C . TYR A 1 202 ? 5.975 10.693 -8.056 1.00 90.25 202 TYR A C 1
ATOM 1532 O O . TYR A 1 202 ? 4.767 10.914 -7.994 1.00 90.25 202 TYR A O 1
ATOM 1540 N N . LEU A 1 203 ? 6.880 11.606 -7.723 1.00 91.06 203 LEU A N 1
ATOM 1541 C CA . LEU A 1 203 ? 6.592 13.018 -7.508 1.00 91.06 203 LEU A CA 1
ATOM 1542 C C . LEU A 1 203 ? 6.441 13.719 -8.854 1.00 91.06 203 LEU A C 1
ATOM 1544 O O . LEU A 1 203 ? 7.171 13.416 -9.798 1.00 91.06 203 LEU A O 1
ATOM 1548 N N . LYS A 1 204 ? 5.547 14.701 -8.923 1.00 88.75 204 LYS A N 1
ATOM 1549 C CA . LYS A 1 204 ? 5.406 15.619 -10.051 1.00 88.75 204 LYS A CA 1
ATOM 1550 C C . LYS A 1 204 ? 5.293 17.055 -9.531 1.00 88.75 204 LYS A C 1
ATOM 1552 O O . LYS A 1 204 ? 4.404 17.332 -8.733 1.00 88.75 204 LYS A O 1
ATOM 1557 N N . ARG A 1 205 ? 6.126 17.967 -10.038 1.00 87.94 205 ARG A N 1
ATOM 1558 C CA . ARG A 1 205 ? 5.982 19.427 -9.887 1.00 87.94 205 ARG A CA 1
ATOM 1559 C C . ARG A 1 205 ? 6.064 20.032 -11.289 1.00 87.94 205 ARG A C 1
ATOM 1561 O O . ARG A 1 205 ? 7.095 19.912 -11.936 1.00 87.94 205 ARG A O 1
ATOM 1568 N N . GLU A 1 206 ? 4.961 20.609 -11.765 1.00 83.44 206 GLU A N 1
ATOM 1569 C CA . GLU A 1 206 ? 4.814 21.178 -13.120 1.00 83.44 206 GLU A CA 1
ATOM 1570 C C . GLU A 1 206 ? 5.186 20.196 -14.252 1.00 83.44 206 GLU A C 1
ATOM 1572 O O . GLU A 1 206 ? 4.371 19.325 -14.573 1.00 83.44 206 GLU A O 1
ATOM 1577 N N . GLU A 1 207 ? 6.378 20.291 -14.845 1.00 78.56 207 GLU A N 1
ATOM 1578 C CA . GLU A 1 207 ? 6.875 19.324 -15.841 1.00 78.56 207 GLU A CA 1
ATOM 1579 C C . GLU A 1 207 ? 7.816 18.261 -15.239 1.00 78.56 207 GLU A C 1
ATOM 1581 O O . GLU A 1 207 ? 7.820 17.109 -15.699 1.00 78.56 207 GLU A O 1
ATOM 1586 N N . SER A 1 208 ? 8.542 18.623 -14.175 1.00 82.06 208 SER A N 1
ATOM 1587 C CA . SER A 1 208 ? 9.540 17.807 -13.473 1.00 82.06 208 SER A CA 1
ATOM 1588 C C . SER A 1 208 ? 8.925 16.608 -12.750 1.00 82.06 208 SER A C 1
ATOM 1590 O O . SER A 1 208 ? 7.841 16.698 -12.159 1.00 82.06 208 SER A O 1
ATOM 1592 N N . LYS A 1 209 ? 9.624 15.464 -12.786 1.00 87.19 209 LYS A N 1
ATOM 1593 C CA . LYS A 1 209 ? 9.155 14.180 -12.237 1.00 87.19 209 LYS A CA 1
ATOM 1594 C C . LYS A 1 209 ? 10.296 13.399 -11.588 1.00 87.19 209 LYS A C 1
ATOM 1596 O O . LYS A 1 209 ? 11.270 13.096 -12.267 1.00 87.19 209 LYS A O 1
ATOM 1601 N N . ALA A 1 210 ? 10.111 12.973 -10.341 1.00 87.31 210 ALA A N 1
ATOM 1602 C CA . ALA A 1 210 ? 11.053 12.113 -9.623 1.00 87.31 210 ALA A CA 1
ATOM 1603 C C . ALA A 1 210 ? 10.401 10.786 -9.241 1.00 87.31 210 ALA A C 1
ATOM 1605 O O . ALA A 1 210 ? 9.320 10.787 -8.661 1.00 87.31 210 ALA A O 1
ATOM 1606 N N . ASN A 1 211 ? 11.047 9.651 -9.505 1.00 87.81 211 ASN A N 1
ATOM 1607 C CA . ASN A 1 211 ? 10.556 8.367 -8.997 1.00 87.81 211 ASN A CA 1
ATOM 1608 C C . ASN A 1 211 ? 10.700 8.319 -7.466 1.00 87.81 211 ASN A C 1
ATOM 1610 O O . ASN A 1 211 ? 11.724 8.733 -6.925 1.00 87.81 211 ASN A O 1
ATOM 1614 N N . LEU A 1 212 ? 9.690 7.799 -6.766 1.00 88.50 212 LEU A N 1
ATOM 1615 C CA . LEU A 1 212 ? 9.778 7.554 -5.326 1.00 88.50 212 LEU A CA 1
ATOM 1616 C C . LEU A 1 212 ? 10.466 6.198 -5.083 1.00 88.50 212 LEU A C 1
ATOM 1618 O O . LEU A 1 212 ? 10.059 5.210 -5.701 1.00 88.50 212 LEU A O 1
ATOM 1622 N N . PRO A 1 213 ? 11.471 6.110 -4.187 1.00 85.56 213 PRO A N 1
ATOM 1623 C CA . PRO A 1 213 ? 12.071 4.832 -3.811 1.00 85.56 213 PRO A CA 1
ATOM 1624 C C . PRO A 1 213 ? 11.018 3.858 -3.250 1.00 85.56 213 PRO A C 1
ATOM 1626 O O . PRO A 1 213 ? 10.141 4.295 -2.499 1.00 85.56 213 PRO A O 1
ATOM 1629 N N . PRO A 1 214 ? 11.087 2.550 -3.562 1.00 79.12 214 PRO A N 1
ATOM 1630 C CA . PRO A 1 214 ? 10.059 1.583 -3.164 1.00 79.12 214 PRO A CA 1
ATOM 1631 C C . PRO A 1 214 ? 9.948 1.413 -1.641 1.00 79.12 214 PRO A C 1
ATOM 1633 O O . PRO A 1 214 ? 8.854 1.179 -1.133 1.00 79.12 214 PRO A O 1
ATOM 1636 N N . ASP A 1 215 ? 11.057 1.587 -0.917 1.00 81.69 215 ASP A N 1
ATOM 1637 C CA . ASP A 1 215 ? 11.128 1.469 0.545 1.00 81.69 215 ASP A CA 1
ATOM 1638 C C . ASP A 1 215 ? 10.730 2.760 1.290 1.00 81.69 215 ASP A C 1
ATOM 1640 O O . ASP A 1 215 ? 10.665 2.777 2.525 1.00 81.69 215 ASP A O 1
ATOM 1644 N N . LEU A 1 216 ? 10.467 3.859 0.567 1.00 86.62 216 LEU A N 1
ATOM 1645 C CA . LEU A 1 216 ? 10.072 5.133 1.167 1.00 86.62 216 LEU A CA 1
ATOM 1646 C C . LEU A 1 216 ? 8.583 5.113 1.534 1.00 86.62 216 LEU A C 1
ATOM 1648 O O . LEU A 1 216 ? 7.707 5.160 0.665 1.00 86.62 216 LEU A O 1
ATOM 1652 N N . LEU A 1 217 ? 8.293 5.080 2.837 1.00 87.62 217 LEU A N 1
ATOM 1653 C CA . LEU A 1 217 ? 6.916 5.071 3.319 1.00 87.62 217 LEU A CA 1
ATOM 1654 C C . LEU A 1 217 ? 6.188 6.397 3.036 1.00 87.62 217 LEU A C 1
ATOM 1656 O O . LEU A 1 217 ? 6.813 7.460 3.075 1.00 87.62 217 LEU A O 1
ATOM 1660 N N . PRO A 1 218 ? 4.849 6.374 2.887 1.00 88.69 218 PRO A N 1
ATOM 1661 C CA . PRO A 1 218 ? 4.049 7.588 2.727 1.00 88.69 218 PRO A CA 1
ATOM 1662 C C . PRO A 1 218 ? 4.158 8.621 3.856 1.00 88.69 218 PRO A C 1
ATOM 1664 O O . PRO A 1 218 ? 3.923 9.803 3.617 1.00 88.69 218 PRO A O 1
ATOM 1667 N N . ASP A 1 219 ? 4.540 8.214 5.071 1.00 85.69 219 ASP A N 1
ATOM 1668 C CA . ASP A 1 219 ? 4.820 9.117 6.193 1.00 85.69 219 ASP A CA 1
ATOM 1669 C C . ASP A 1 219 ? 6.317 9.400 6.426 1.00 85.69 219 ASP A C 1
ATOM 1671 O O . ASP A 1 219 ? 6.636 10.304 7.197 1.00 85.69 219 ASP A O 1
ATOM 1675 N N . ASP A 1 220 ? 7.225 8.708 5.732 1.00 86.88 220 ASP A N 1
ATOM 1676 C CA . ASP A 1 220 ? 8.653 9.065 5.669 1.00 86.88 220 ASP A CA 1
ATOM 1677 C C . ASP A 1 220 ? 8.915 10.155 4.594 1.00 86.88 220 ASP A C 1
ATOM 1679 O O . ASP A 1 220 ? 10.024 10.681 4.486 1.00 86.88 220 ASP A O 1
ATOM 1683 N N . LEU A 1 221 ? 7.897 10.520 3.798 1.00 89.75 221 LEU A N 1
ATOM 1684 C CA . LEU A 1 221 ? 7.951 11.593 2.801 1.00 89.75 221 LEU A CA 1
ATOM 1685 C C . LEU A 1 221 ? 7.735 12.975 3.455 1.00 89.75 221 LEU A C 1
ATOM 1687 O O . LEU A 1 221 ? 6.611 13.368 3.786 1.00 89.75 221 LEU A O 1
ATOM 1691 N N . THR A 1 222 ? 8.827 13.718 3.640 1.00 90.19 222 THR A N 1
ATOM 1692 C CA . THR A 1 222 ? 8.836 15.139 4.034 1.00 90.19 222 THR A CA 1
ATOM 1693 C C . THR A 1 222 ? 8.947 16.052 2.808 1.00 90.19 222 THR A C 1
ATOM 1695 O O . THR A 1 222 ? 9.268 15.588 1.714 1.00 90.19 222 THR A O 1
ATOM 1698 N N . LEU A 1 223 ? 8.700 17.357 2.983 1.00 89.00 223 LEU A N 1
ATOM 1699 C CA . LEU A 1 223 ? 8.904 18.353 1.922 1.00 89.00 223 LEU A CA 1
ATOM 1700 C C . LEU A 1 223 ? 10.371 18.397 1.470 1.00 89.00 223 LEU A C 1
ATOM 1702 O O . LEU A 1 223 ? 10.640 18.250 0.285 1.00 89.00 223 LEU A O 1
ATOM 1706 N N . GLU A 1 224 ? 11.303 18.489 2.420 1.00 88.38 224 GLU A N 1
ATOM 1707 C CA . GLU A 1 224 ? 12.755 18.481 2.180 1.00 88.38 224 GLU A CA 1
ATOM 1708 C C . GLU A 1 224 ? 13.173 17.294 1.300 1.00 88.38 224 GLU A C 1
ATOM 1710 O O . GLU A 1 224 ? 13.839 17.468 0.283 1.00 88.38 224 GLU A O 1
ATOM 1715 N N . LYS A 1 225 ? 12.699 16.086 1.637 1.00 88.00 225 LYS A N 1
ATOM 1716 C CA . LYS A 1 225 ? 13.006 14.859 0.895 1.00 88.00 225 LYS A CA 1
ATOM 1717 C C . LYS A 1 225 ? 12.311 14.788 -0.467 1.00 88.00 225 LYS A C 1
ATOM 1719 O O . LYS A 1 225 ? 12.830 14.181 -1.399 1.00 88.00 225 LYS A O 1
ATOM 1724 N N . ALA A 1 226 ? 11.144 15.414 -0.612 1.00 88.44 226 ALA A N 1
ATOM 1725 C CA . ALA A 1 226 ? 10.486 15.547 -1.907 1.00 88.44 226 ALA A CA 1
ATOM 1726 C C . ALA A 1 226 ? 11.250 16.507 -2.839 1.00 88.44 226 ALA A C 1
ATOM 1728 O O . ALA A 1 226 ? 11.334 16.259 -4.041 1.00 88.44 226 ALA A O 1
ATOM 1729 N N . GLU A 1 227 ? 11.849 17.568 -2.296 1.00 87.44 227 GLU A N 1
ATOM 1730 C CA . GLU A 1 227 ? 12.656 18.530 -3.056 1.00 87.44 227 GLU A CA 1
ATOM 1731 C C . GLU A 1 227 ? 14.076 18.017 -3.347 1.00 87.44 227 GLU A C 1
ATOM 1733 O O . GLU A 1 227 ? 14.586 18.237 -4.447 1.00 87.44 227 GLU A O 1
ATOM 1738 N N . GLU A 1 228 ? 14.670 17.233 -2.444 1.00 86.50 228 GLU A N 1
ATOM 1739 C CA . GLU A 1 228 ? 15.866 16.417 -2.703 1.00 86.50 228 GLU A CA 1
ATOM 1740 C C . GLU A 1 228 ? 15.633 15.462 -3.886 1.00 86.50 228 GLU A C 1
ATOM 1742 O O . GLU A 1 228 ? 16.394 15.462 -4.853 1.00 86.50 228 GLU A O 1
ATOM 1747 N N . LEU A 1 229 ? 14.542 14.686 -3.864 1.00 85.81 229 LEU A N 1
ATOM 1748 C CA . LEU A 1 229 ? 14.213 13.761 -4.953 1.00 85.81 229 LEU A CA 1
ATOM 1749 C C . LEU A 1 229 ? 13.918 14.491 -6.272 1.00 85.81 229 LEU A C 1
ATOM 1751 O O . LEU A 1 229 ? 14.356 14.031 -7.324 1.00 85.81 229 LEU A O 1
ATOM 1755 N N . LEU A 1 230 ? 13.222 15.634 -6.246 1.00 83.62 230 LEU A N 1
ATOM 1756 C CA . LEU A 1 230 ? 12.962 16.428 -7.454 1.00 83.62 230 LEU A CA 1
ATOM 1757 C C . LEU A 1 230 ? 14.236 17.058 -8.031 1.00 83.62 230 LEU A C 1
ATOM 1759 O O . LEU A 1 230 ? 14.450 16.969 -9.239 1.00 83.62 230 LEU A O 1
ATOM 1763 N N . SER A 1 231 ? 15.107 17.632 -7.200 1.00 80.00 231 SER A N 1
ATOM 1764 C CA . SER A 1 231 ? 16.380 18.212 -7.658 1.00 80.00 231 SER A CA 1
ATOM 1765 C C . SER A 1 231 ? 17.357 17.147 -8.167 1.00 80.00 231 SER A C 1
ATOM 1767 O O . SER A 1 231 ? 17.988 17.347 -9.204 1.00 80.00 231 SER A O 1
ATOM 1769 N N . ASN A 1 232 ? 17.418 15.976 -7.526 1.00 73.06 232 ASN A N 1
ATOM 1770 C CA . ASN A 1 232 ? 18.193 14.841 -8.028 1.00 73.06 232 ASN A CA 1
ATOM 1771 C C . ASN A 1 232 ? 17.561 14.187 -9.273 1.00 73.06 232 ASN A C 1
ATOM 1773 O O . ASN A 1 232 ? 18.293 13.660 -10.097 1.00 73.06 232 ASN A O 1
ATOM 1777 N N . SER A 1 233 ? 16.244 14.272 -9.500 1.00 60.16 233 SER A N 1
ATOM 1778 C CA . SER A 1 233 ? 15.625 13.724 -10.726 1.00 60.16 233 SER A CA 1
ATOM 1779 C C . SER A 1 233 ? 15.985 14.465 -12.018 1.00 60.16 233 SER A C 1
ATOM 1781 O O . SER A 1 233 ? 15.832 13.907 -13.102 1.00 60.16 233 SER A O 1
ATOM 1783 N N . GLY A 1 234 ? 16.475 15.705 -11.903 1.00 52.34 234 GLY A N 1
ATOM 1784 C CA . GLY A 1 234 ? 17.087 16.450 -13.005 1.00 52.34 234 GLY A CA 1
ATOM 1785 C C . GLY A 1 234 ? 18.570 16.128 -13.215 1.00 52.34 234 GLY A C 1
ATOM 1786 O O . GLY A 1 234 ? 19.114 16.465 -14.265 1.00 52.34 234 GLY A O 1
ATOM 1787 N N . LYS A 1 235 ? 19.224 15.446 -12.261 1.00 49.47 235 LYS A N 1
ATOM 1788 C CA . LYS A 1 235 ? 20.584 14.925 -12.430 1.00 49.47 235 LYS A CA 1
ATOM 1789 C C . LYS A 1 235 ? 20.542 13.667 -13.289 1.00 49.47 235 LYS A C 1
ATOM 1791 O O . LYS A 1 235 ? 20.589 12.534 -12.827 1.00 49.47 235 LYS A O 1
ATOM 1796 N N . ASN A 1 236 ? 20.484 13.923 -14.588 1.00 53.62 236 ASN A N 1
ATOM 1797 C CA . ASN A 1 236 ? 21.430 13.307 -15.501 1.00 53.62 236 ASN A CA 1
ATOM 1798 C C . ASN A 1 236 ? 22.812 13.267 -14.820 1.00 53.62 236 ASN A C 1
ATOM 1800 O O . ASN A 1 236 ? 23.390 14.329 -14.584 1.00 53.62 236 ASN A O 1
ATOM 1804 N N . ASP A 1 237 ? 23.334 12.081 -14.506 1.00 59.94 237 ASP A N 1
ATOM 1805 C CA . ASP A 1 237 ? 24.740 11.951 -14.119 1.00 59.94 237 ASP A CA 1
ATOM 1806 C C . ASP A 1 237 ? 25.571 12.116 -15.396 1.00 59.94 237 ASP A C 1
ATOM 1808 O O . ASP A 1 237 ? 25.849 11.166 -16.136 1.00 59.94 237 ASP A O 1
ATOM 1812 N N . THR A 1 238 ? 25.867 13.378 -15.712 1.00 69.12 238 THR A N 1
ATOM 1813 C CA . THR A 1 238 ? 26.788 13.769 -16.776 1.00 69.12 238 THR A CA 1
ATOM 1814 C C . THR A 1 238 ? 28.194 13.454 -16.293 1.00 69.12 238 THR A C 1
ATOM 1816 O O . THR A 1 238 ? 28.748 14.156 -15.449 1.00 69.12 238 THR A O 1
ATOM 1819 N N . LEU A 1 239 ? 28.758 12.368 -16.813 1.00 75.75 239 LEU A N 1
ATOM 1820 C CA . LEU A 1 239 ? 30.045 11.821 -16.374 1.00 75.75 239 LEU A CA 1
ATOM 1821 C C . LEU A 1 239 ? 31.232 12.681 -16.837 1.00 75.75 239 LEU A C 1
ATOM 1823 O O . LEU A 1 239 ? 32.342 12.542 -16.330 1.00 75.75 239 LEU A O 1
ATOM 1827 N N . GLY A 1 240 ? 30.980 13.554 -17.811 1.00 79.94 240 GLY A N 1
ATOM 1828 C CA . GLY A 1 240 ? 31.919 14.455 -18.465 1.00 79.94 240 GLY A CA 1
ATOM 1829 C C . GLY A 1 240 ? 31.607 14.543 -19.957 1.00 79.94 240 GLY A C 1
ATOM 1830 O O . GLY A 1 240 ? 30.604 13.994 -20.421 1.00 79.94 240 GLY A O 1
ATOM 1831 N N . ASP A 1 241 ? 32.478 15.212 -20.702 1.00 82.69 241 ASP A N 1
ATOM 1832 C CA . ASP A 1 241 ? 32.383 15.327 -22.156 1.00 82.69 241 ASP A CA 1
ATOM 1833 C C . ASP A 1 241 ? 33.301 14.304 -22.840 1.00 82.69 241 ASP A C 1
ATOM 1835 O O . ASP A 1 241 ? 34.391 13.995 -22.353 1.00 82.69 241 ASP A O 1
ATOM 1839 N N . ASP A 1 242 ? 32.865 13.765 -23.977 1.00 83.69 242 ASP A N 1
ATOM 1840 C CA . ASP A 1 242 ? 33.677 12.863 -24.795 1.00 83.69 242 ASP A CA 1
ATOM 1841 C C . ASP A 1 242 ? 34.829 13.627 -25.486 1.00 83.69 242 ASP A C 1
ATOM 1843 O O . ASP A 1 242 ? 34.556 14.579 -26.221 1.00 83.69 242 ASP A O 1
ATOM 1847 N N . PRO A 1 243 ? 36.106 13.226 -25.325 1.00 80.88 243 PRO A N 1
ATOM 1848 C CA . PRO A 1 243 ? 37.237 13.937 -25.923 1.00 80.88 243 PRO A CA 1
ATOM 1849 C C . PRO A 1 243 ? 37.300 13.870 -27.459 1.00 80.88 243 PRO A C 1
ATOM 1851 O O . PRO A 1 243 ? 38.017 14.675 -28.051 1.00 80.88 243 PRO A O 1
ATOM 1854 N N . GLU A 1 244 ? 36.587 12.944 -28.117 1.00 80.25 244 GLU A N 1
ATOM 1855 C CA . GLU A 1 244 ? 36.541 12.870 -29.589 1.00 80.25 244 GLU A CA 1
ATOM 1856 C C . GLU A 1 244 ? 35.453 13.774 -30.197 1.00 80.25 244 GLU A C 1
ATOM 1858 O O . GLU A 1 244 ? 35.703 14.446 -31.198 1.00 80.25 244 GLU A O 1
ATOM 1863 N N . THR A 1 245 ? 34.249 13.808 -29.612 1.00 78.81 245 THR A N 1
ATOM 1864 C CA . THR A 1 245 ? 33.092 14.549 -30.159 1.00 78.81 245 THR A CA 1
ATOM 1865 C C . THR A 1 245 ? 32.738 15.842 -29.421 1.00 78.81 245 THR A C 1
ATOM 1867 O O . THR A 1 245 ? 31.940 16.621 -29.942 1.00 78.81 245 THR A O 1
ATOM 1870 N N . LEU A 1 246 ? 33.314 16.090 -28.238 1.00 80.38 246 LEU A N 1
ATOM 1871 C CA . LEU A 1 246 ? 32.967 17.189 -27.320 1.00 80.38 246 LEU A CA 1
ATOM 1872 C C . LEU A 1 246 ? 31.474 17.220 -26.933 1.00 80.38 246 LEU A C 1
ATOM 1874 O O . LEU A 1 246 ? 30.916 18.279 -26.645 1.00 80.38 246 LEU A O 1
ATOM 1878 N N . LEU A 1 247 ? 30.820 16.054 -26.936 1.00 84.44 247 LEU A N 1
ATOM 1879 C CA . LEU A 1 247 ? 29.427 15.887 -26.523 1.00 84.44 247 LEU A CA 1
ATOM 1880 C C . LEU A 1 247 ? 29.341 15.348 -25.085 1.00 84.44 247 LEU A C 1
ATOM 1882 O O . LEU A 1 247 ? 30.118 14.458 -24.729 1.00 84.44 247 LEU A O 1
ATOM 1886 N N . PRO A 1 248 ? 28.355 15.793 -24.283 1.00 84.44 248 PRO A N 1
ATOM 1887 C CA . PRO A 1 248 ? 28.180 15.309 -22.920 1.00 84.44 248 PRO A CA 1
ATOM 1888 C C . PRO A 1 248 ? 27.793 13.826 -22.903 1.00 84.44 248 PRO A C 1
ATOM 1890 O O . PRO A 1 248 ? 26.879 13.386 -23.613 1.00 84.44 248 PRO A O 1
ATOM 1893 N N . VAL A 1 249 ? 28.474 13.054 -22.059 1.00 86.38 249 VAL A N 1
ATOM 1894 C CA . VAL A 1 249 ? 28.212 11.634 -21.807 1.00 86.38 249 VAL A CA 1
ATOM 1895 C C . VAL A 1 249 ? 27.308 11.518 -20.586 1.00 86.38 249 VAL A C 1
ATOM 1897 O O . VAL A 1 249 ? 27.709 11.841 -19.468 1.00 86.38 249 VAL A O 1
ATOM 1900 N N . ILE A 1 250 ? 26.073 11.059 -20.794 1.00 85.81 250 ILE A N 1
ATOM 1901 C CA . ILE A 1 250 ? 25.021 11.101 -19.773 1.00 85.81 250 ILE A CA 1
ATOM 1902 C C . ILE A 1 250 ? 24.543 9.692 -19.426 1.00 85.81 250 ILE A C 1
ATOM 1904 O O . ILE A 1 250 ? 24.062 8.961 -20.298 1.00 85.81 250 ILE A O 1
ATOM 1908 N N . ALA A 1 251 ? 24.590 9.335 -18.143 1.00 84.38 251 ALA A N 1
ATOM 1909 C CA . ALA A 1 251 ? 24.005 8.104 -17.625 1.00 84.38 251 ALA A CA 1
ATOM 1910 C C . ALA A 1 251 ? 22.527 8.305 -17.221 1.00 84.38 251 ALA A C 1
ATOM 1912 O O . ALA A 1 251 ? 22.164 9.313 -16.614 1.00 84.38 251 ALA A O 1
ATOM 1913 N N . LYS A 1 252 ? 21.644 7.361 -17.587 1.00 81.44 252 LYS A N 1
ATOM 1914 C CA . LYS A 1 252 ? 20.185 7.439 -17.362 1.00 81.44 252 LYS A CA 1
ATOM 1915 C C . LYS A 1 252 ? 19.568 6.088 -16.990 1.00 81.44 252 LYS A C 1
ATOM 1917 O O . LYS A 1 252 ? 19.907 5.043 -17.545 1.00 81.44 252 LYS A O 1
ATOM 1922 N N . ALA A 1 253 ? 18.566 6.108 -16.110 1.00 80.62 253 ALA A N 1
ATOM 1923 C CA . ALA A 1 253 ? 17.740 4.941 -15.792 1.00 80.62 253 ALA A CA 1
ATOM 1924 C C . ALA A 1 253 ? 16.601 4.771 -16.821 1.00 80.62 253 ALA A C 1
ATOM 1926 O O . ALA A 1 253 ? 15.621 5.516 -16.819 1.00 80.62 253 ALA A O 1
ATOM 1927 N N . GLY A 1 254 ? 16.720 3.791 -17.723 1.00 76.50 254 GLY A N 1
ATOM 1928 C CA . GLY A 1 254 ? 15.773 3.564 -18.818 1.00 76.50 254 GLY A CA 1
ATOM 1929 C C . GLY A 1 254 ? 14.753 2.447 -18.575 1.00 76.50 254 GLY A C 1
ATOM 1930 O O . GLY A 1 254 ? 14.932 1.556 -17.749 1.00 76.50 254 GLY A O 1
ATOM 1931 N N . ARG A 1 255 ? 13.693 2.423 -19.399 1.00 75.06 255 ARG A N 1
ATOM 1932 C CA . ARG A 1 255 ? 12.644 1.375 -19.394 1.00 75.06 255 ARG A CA 1
ATOM 1933 C C . ARG A 1 255 ? 13.188 -0.058 -19.551 1.00 75.06 255 ARG A C 1
ATOM 1935 O O . ARG A 1 255 ? 12.507 -1.010 -19.170 1.00 75.06 255 ARG A O 1
ATOM 1942 N N . PHE A 1 256 ? 14.358 -0.215 -20.164 1.00 68.88 256 PHE A N 1
ATOM 1943 C CA . PHE A 1 256 ? 14.991 -1.509 -20.437 1.00 68.88 256 PHE A CA 1
ATOM 1944 C C . PHE A 1 256 ? 16.187 -1.811 -19.514 1.00 68.88 256 PHE A C 1
ATOM 1946 O O . PHE A 1 256 ? 16.832 -2.837 -19.700 1.00 68.88 256 PHE A O 1
ATOM 1953 N N . GLY A 1 257 ? 16.455 -0.948 -18.528 1.00 76.25 257 GLY A N 1
ATOM 1954 C CA . GLY A 1 257 ? 17.655 -0.960 -17.689 1.00 76.25 257 GLY A CA 1
ATOM 1955 C C . GLY A 1 257 ? 18.402 0.382 -17.747 1.00 76.25 257 GLY A C 1
ATOM 1956 O O . GLY A 1 257 ? 18.029 1.256 -18.539 1.00 76.25 257 GLY A O 1
ATOM 1957 N N . PRO A 1 258 ? 19.438 0.572 -16.912 1.00 85.56 258 PRO A N 1
ATOM 1958 C CA . PRO A 1 258 ? 20.319 1.730 -17.004 1.00 85.56 258 PRO A CA 1
ATOM 1959 C C . PRO A 1 258 ? 21.110 1.729 -18.323 1.00 85.56 258 PRO A C 1
ATOM 1961 O O . PRO A 1 258 ? 21.488 0.678 -18.850 1.00 85.56 258 PRO A O 1
ATOM 1964 N N . TYR A 1 259 ? 21.343 2.918 -18.874 1.00 86.56 259 TYR A N 1
ATOM 1965 C CA . TYR A 1 259 ? 22.055 3.120 -20.133 1.00 86.56 259 TYR A CA 1
ATOM 1966 C C . TYR A 1 259 ? 22.829 4.442 -20.135 1.00 86.56 259 TYR A C 1
ATOM 1968 O O . TYR A 1 259 ? 22.470 5.387 -19.436 1.00 86.56 259 TYR A O 1
ATOM 1976 N N . VAL A 1 260 ? 23.871 4.505 -20.956 1.00 88.75 260 VAL A N 1
ATOM 1977 C CA . VAL A 1 260 ? 24.599 5.726 -21.312 1.00 88.75 260 VAL A CA 1
ATOM 1978 C C . VAL A 1 260 ? 24.061 6.244 -22.645 1.00 88.75 260 VAL A C 1
ATOM 1980 O O . VAL A 1 260 ? 23.775 5.448 -23.545 1.00 88.75 260 VAL A O 1
ATOM 1983 N N . GLN A 1 261 ? 23.960 7.563 -22.801 1.00 88.31 261 GLN A N 1
ATOM 1984 C CA . GLN A 1 261 ? 23.812 8.226 -24.098 1.00 88.31 261 GLN A CA 1
ATOM 1985 C C . GLN A 1 261 ? 24.939 9.236 -24.351 1.00 88.31 261 GLN A C 1
ATOM 1987 O O . GLN A 1 261 ? 25.452 9.843 -23.412 1.00 88.31 261 GLN A O 1
ATOM 1992 N N . LEU A 1 262 ? 25.289 9.416 -25.625 1.00 86.62 262 LEU A N 1
ATOM 1993 C CA . LEU A 1 262 ? 26.197 10.459 -26.102 1.00 86.62 262 LEU A CA 1
ATOM 1994 C C . LEU A 1 262 ? 25.384 11.624 -26.683 1.00 86.62 262 LEU A C 1
ATOM 1996 O O . LEU A 1 262 ? 24.580 11.418 -27.601 1.00 86.62 262 LEU A O 1
ATOM 2000 N N . GLY A 1 263 ? 25.614 12.827 -26.154 1.00 80.00 263 GLY A N 1
ATOM 2001 C CA . GLY A 1 263 ? 24.855 14.036 -26.466 1.00 80.00 263 GLY A CA 1
ATOM 2002 C C . GLY A 1 263 ? 23.538 14.134 -25.689 1.00 80.00 263 GLY A C 1
ATOM 2003 O O . GLY A 1 263 ? 22.973 13.133 -25.243 1.00 80.00 263 GLY A O 1
ATOM 2004 N N . GLU A 1 264 ? 23.032 15.357 -25.526 1.00 73.88 264 GLU A N 1
ATOM 2005 C CA . GLU A 1 264 ? 21.751 15.628 -24.852 1.00 73.88 264 GLU A CA 1
ATOM 2006 C C . GLU A 1 264 ? 20.539 15.571 -25.808 1.00 73.88 264 GLU A C 1
ATOM 2008 O O . GLU A 1 264 ? 19.409 15.348 -25.369 1.00 73.88 264 GLU A O 1
ATOM 2013 N N . GLU A 1 265 ? 20.777 15.702 -27.118 1.00 72.06 265 GLU A N 1
ATOM 2014 C CA . GLU A 1 265 ? 19.744 15.738 -28.158 1.00 72.06 265 GLU A CA 1
ATOM 2015 C C . GLU A 1 265 ? 18.860 14.476 -28.219 1.00 72.06 265 GLU A C 1
ATOM 2017 O O . GLU A 1 265 ? 19.181 13.398 -27.713 1.00 72.06 265 GLU A O 1
ATOM 2022 N N . THR A 1 266 ? 17.697 14.616 -28.862 1.00 73.31 266 THR A N 1
ATOM 2023 C CA . THR A 1 266 ? 16.743 13.527 -29.103 1.00 73.31 266 THR A CA 1
ATOM 2024 C C . THR A 1 266 ? 16.371 13.491 -30.592 1.00 73.31 266 THR A C 1
ATOM 2026 O O . THR A 1 266 ? 15.684 14.405 -31.050 1.00 73.31 266 THR A O 1
ATOM 2029 N N . PRO A 1 267 ? 16.753 12.445 -31.353 1.00 69.81 267 PRO A N 1
ATOM 2030 C CA . PRO A 1 267 ? 17.444 11.229 -30.910 1.00 69.81 267 PRO A CA 1
ATOM 2031 C C . PRO A 1 267 ? 18.923 11.470 -30.526 1.00 69.81 267 PRO A C 1
ATOM 2033 O O . PRO A 1 267 ? 19.587 12.265 -31.183 1.00 69.81 267 PRO A O 1
ATOM 2036 N N . PRO A 1 268 ? 19.455 10.768 -29.507 1.00 75.19 268 PRO A N 1
ATOM 2037 C CA . PRO A 1 268 ? 20.868 10.852 -29.132 1.00 75.19 268 PRO A CA 1
ATOM 2038 C C . PRO A 1 268 ? 21.779 10.198 -30.182 1.00 75.19 268 PRO A C 1
ATOM 2040 O O . PRO A 1 268 ? 21.371 9.260 -30.871 1.00 75.19 268 PRO A O 1
ATOM 2043 N N . VAL A 1 269 ? 23.038 10.645 -30.253 1.00 80.69 269 VAL A N 1
ATOM 2044 C CA . VAL A 1 269 ? 24.012 10.223 -31.281 1.00 80.69 269 VAL A CA 1
ATOM 2045 C C . VAL A 1 269 ? 24.377 8.742 -31.147 1.00 80.69 269 VAL A C 1
ATOM 2047 O O . VAL A 1 269 ? 24.447 8.017 -32.141 1.00 80.69 269 VAL A O 1
ATOM 2050 N N . ARG A 1 270 ? 24.582 8.272 -29.911 1.00 83.44 270 ARG A N 1
ATOM 2051 C CA . ARG A 1 270 ? 24.756 6.853 -29.559 1.00 83.44 270 ARG A CA 1
ATOM 2052 C C . ARG A 1 270 ? 24.134 6.554 -28.200 1.00 83.44 270 ARG A C 1
ATOM 2054 O O . ARG A 1 270 ? 24.030 7.435 -27.349 1.00 83.44 270 ARG A O 1
ATOM 2061 N N . THR A 1 271 ? 23.765 5.292 -27.985 1.00 88.31 271 THR A N 1
ATOM 2062 C CA . THR A 1 271 ? 23.293 4.778 -26.691 1.00 88.31 271 THR A CA 1
ATOM 2063 C C . THR A 1 271 ? 23.829 3.378 -26.436 1.00 88.31 271 THR A C 1
ATOM 2065 O O . THR A 1 271 ? 23.721 2.528 -27.320 1.00 88.31 271 THR A O 1
ATOM 2068 N N . ALA A 1 272 ? 24.298 3.107 -25.221 1.00 87.75 272 ALA A N 1
ATOM 2069 C CA . ALA A 1 272 ? 24.751 1.785 -24.798 1.00 87.75 272 ALA A CA 1
ATOM 2070 C C . ALA A 1 272 ? 24.123 1.398 -23.453 1.00 87.75 272 ALA A C 1
ATOM 2072 O O . ALA A 1 272 ? 24.136 2.179 -22.506 1.00 87.75 272 ALA A O 1
ATOM 2073 N N . SER A 1 273 ? 23.558 0.194 -23.350 1.00 88.31 273 SER A N 1
ATOM 2074 C CA . SER A 1 273 ? 23.076 -0.337 -22.068 1.00 88.31 273 SER A CA 1
ATOM 2075 C C . SER A 1 273 ? 24.252 -0.756 -21.187 1.00 88.31 273 SER A C 1
ATOM 2077 O O . SER A 1 273 ? 25.165 -1.420 -21.684 1.00 88.31 273 SER A O 1
ATOM 2079 N N . LEU A 1 274 ? 24.196 -0.426 -19.892 1.00 87.00 274 LEU A N 1
ATOM 2080 C CA . LEU A 1 274 ? 25.168 -0.919 -18.911 1.00 87.00 274 LEU A CA 1
ATOM 2081 C C . LEU A 1 274 ? 25.140 -2.453 -18.860 1.00 87.00 274 LEU A C 1
ATOM 2083 O O . LEU A 1 274 ? 24.114 -3.092 -19.129 1.00 87.00 274 LEU A O 1
ATOM 2087 N N . PHE A 1 275 ? 26.269 -3.054 -18.494 1.00 86.94 275 PHE A N 1
ATOM 2088 C CA . PHE A 1 275 ? 26.325 -4.484 -18.212 1.00 86.94 275 PHE A CA 1
ATOM 2089 C C . PHE A 1 275 ? 25.678 -4.802 -16.851 1.00 86.94 275 PHE A C 1
ATOM 2091 O O . PHE A 1 275 ? 25.664 -3.945 -15.972 1.00 86.94 275 PHE A O 1
ATOM 2098 N N . PRO A 1 276 ? 25.183 -6.035 -16.611 1.00 81.94 276 PRO A N 1
ATOM 2099 C CA . PRO A 1 276 ? 24.601 -6.423 -15.318 1.00 81.94 276 PRO A CA 1
ATOM 2100 C C . PRO A 1 276 ? 25.565 -6.376 -14.117 1.00 81.94 276 PRO A C 1
ATOM 2102 O O . PRO A 1 276 ? 25.123 -6.546 -12.984 1.00 81.94 276 PRO A O 1
ATOM 2105 N N . SER A 1 277 ? 26.865 -6.203 -14.368 1.00 80.38 277 SER A N 1
ATOM 2106 C CA . SER A 1 277 ? 27.928 -5.953 -13.388 1.00 80.38 277 SER A CA 1
ATOM 2107 C C . SER A 1 277 ? 28.029 -4.490 -12.953 1.00 80.38 277 SER A C 1
ATOM 2109 O O . SER A 1 277 ? 28.478 -4.213 -11.844 1.00 80.38 277 SER A O 1
ATOM 2111 N N . ASP A 1 278 ? 27.643 -3.561 -13.826 1.00 82.38 278 ASP A N 1
ATOM 2112 C CA . ASP A 1 278 ? 28.010 -2.153 -13.732 1.00 82.38 278 ASP A CA 1
ATOM 2113 C C . ASP A 1 278 ? 26.887 -1.392 -13.000 1.00 82.38 278 ASP A C 1
ATOM 2115 O O . ASP A 1 278 ? 25.738 -1.369 -13.456 1.00 82.38 278 ASP A O 1
ATOM 2119 N N . LYS A 1 279 ? 27.191 -0.772 -11.850 1.00 79.19 279 LYS A N 1
ATOM 2120 C CA . LYS A 1 279 ? 26.227 0.080 -11.130 1.00 79.19 279 LYS A CA 1
ATOM 2121 C C . LYS A 1 279 ? 26.195 1.480 -11.736 1.00 79.19 279 LYS A C 1
ATOM 2123 O O . LYS A 1 279 ? 27.224 2.000 -12.149 1.00 79.19 279 LYS A O 1
ATOM 2128 N N . LEU A 1 280 ? 25.023 2.118 -11.716 1.00 76.50 280 LEU A N 1
ATOM 2129 C CA . LEU A 1 280 ? 24.859 3.499 -12.184 1.00 76.50 280 LEU A CA 1
ATOM 2130 C C . LEU A 1 280 ? 25.670 4.494 -11.328 1.00 76.50 280 LEU A C 1
ATOM 2132 O O . LEU A 1 280 ? 26.322 5.373 -11.871 1.00 76.50 280 LE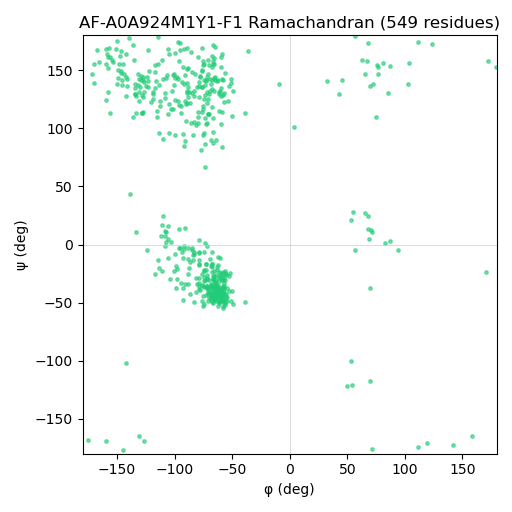U A O 1
ATOM 2136 N N . GLU A 1 281 ? 25.677 4.288 -10.009 1.00 74.25 281 GLU A N 1
ATOM 2137 C CA . GLU A 1 281 ? 26.334 5.138 -8.996 1.00 74.25 281 GLU A CA 1
ATOM 2138 C C . GLU A 1 281 ? 27.875 5.037 -8.987 1.00 74.25 281 GLU A C 1
ATOM 2140 O O . GLU A 1 281 ? 28.547 5.882 -8.404 1.00 74.25 281 GLU A O 1
ATOM 2145 N N . GLU A 1 282 ? 28.442 3.999 -9.611 1.00 78.56 282 GLU A N 1
ATOM 2146 C CA . GLU A 1 282 ? 29.891 3.720 -9.642 1.00 78.56 282 GLU A CA 1
ATOM 2147 C C . GLU A 1 282 ? 30.485 3.909 -11.052 1.00 78.56 282 GLU A C 1
ATOM 2149 O O . GLU A 1 282 ? 31.636 3.552 -11.307 1.00 78.56 282 GLU A O 1
ATOM 2154 N N . LEU A 1 283 ? 29.693 4.430 -11.994 1.00 80.75 283 LEU A N 1
ATOM 2155 C CA . LEU A 1 283 ? 30.062 4.526 -13.401 1.00 80.75 283 LEU A CA 1
ATOM 2156 C C . LEU A 1 283 ? 31.011 5.707 -13.656 1.00 80.75 283 LEU A C 1
ATOM 2158 O O . LEU A 1 283 ? 30.695 6.851 -13.342 1.00 80.75 283 LEU A O 1
ATOM 2162 N N . THR A 1 284 ? 32.157 5.443 -14.286 1.00 85.62 284 THR A N 1
ATOM 2163 C CA . THR A 1 284 ? 33.118 6.477 -14.706 1.00 85.62 284 THR A CA 1
ATOM 2164 C C . THR A 1 284 ? 32.926 6.872 -16.172 1.00 85.62 284 THR A C 1
ATOM 2166 O O . THR A 1 284 ? 32.411 6.091 -16.978 1.00 85.62 284 THR A O 1
ATOM 2169 N N . LEU A 1 285 ? 33.399 8.069 -16.545 1.00 84.62 285 LEU A N 1
ATOM 2170 C CA . LEU A 1 285 ? 33.432 8.533 -17.939 1.00 84.62 285 LEU A CA 1
ATOM 2171 C C . LEU A 1 285 ? 34.162 7.539 -18.854 1.00 84.62 285 LEU A C 1
ATOM 2173 O O . LEU A 1 285 ? 33.655 7.191 -19.916 1.00 84.62 285 LEU A O 1
ATOM 2177 N N . GLU A 1 286 ? 35.314 7.030 -18.415 1.00 85.62 286 GLU A N 1
ATOM 2178 C CA . GLU A 1 286 ? 36.114 6.046 -19.153 1.00 85.62 286 GLU A CA 1
ATOM 2179 C C . GLU A 1 286 ? 35.295 4.787 -19.477 1.00 85.62 286 GLU A C 1
ATOM 2181 O O . GLU A 1 286 ? 35.196 4.394 -20.641 1.00 85.62 286 GLU A O 1
ATOM 2186 N N . ARG A 1 287 ? 34.616 4.207 -18.476 1.00 87.25 287 ARG A N 1
ATOM 2187 C CA . ARG A 1 287 ? 33.754 3.029 -18.660 1.00 87.25 287 ARG A CA 1
ATOM 2188 C C . ARG A 1 287 ? 32.539 3.329 -19.537 1.00 87.25 287 ARG A C 1
ATOM 2190 O O . ARG A 1 287 ? 32.133 2.498 -20.348 1.00 87.25 287 ARG A O 1
ATOM 2197 N N . ALA A 1 288 ? 31.963 4.520 -19.424 1.00 87.12 288 ALA A N 1
ATOM 2198 C CA . ALA A 1 288 ? 30.869 4.943 -20.289 1.00 87.12 288 ALA A CA 1
ATOM 2199 C C . ALA A 1 288 ? 31.305 5.059 -21.765 1.00 87.12 288 ALA A C 1
ATOM 2201 O O . ALA A 1 288 ? 30.567 4.632 -22.656 1.00 87.12 288 ALA A O 1
ATOM 2202 N N . LEU A 1 289 ? 32.526 5.539 -22.023 1.00 87.25 289 LEU A N 1
ATOM 2203 C CA . LEU A 1 289 ? 33.136 5.578 -23.356 1.00 87.25 289 LEU A CA 1
ATOM 2204 C C . LEU A 1 289 ? 33.515 4.181 -23.883 1.00 87.25 289 LEU A C 1
ATOM 2206 O O . LEU A 1 289 ? 33.445 3.958 -25.092 1.00 87.25 289 LEU A O 1
ATOM 2210 N N . GLU A 1 290 ? 33.861 3.211 -23.026 1.00 87.69 290 GLU A N 1
ATOM 2211 C CA . GLU A 1 290 ? 33.972 1.797 -23.435 1.00 87.69 290 GLU A CA 1
ATOM 2212 C C . GLU A 1 290 ? 32.628 1.244 -23.926 1.00 87.69 290 GLU A C 1
ATOM 2214 O O . GLU A 1 290 ? 32.550 0.656 -25.006 1.00 87.69 290 GLU A O 1
ATOM 2219 N N . LEU A 1 291 ? 31.555 1.458 -23.158 1.00 88.50 291 LEU A N 1
ATOM 2220 C CA . LEU A 1 291 ? 30.218 0.965 -23.494 1.00 88.50 291 LEU A CA 1
ATOM 2221 C C . LEU A 1 291 ? 29.694 1.591 -24.802 1.00 88.50 291 LEU A C 1
ATOM 2223 O O . LEU A 1 291 ? 29.128 0.883 -25.635 1.00 88.50 291 LEU A O 1
ATOM 2227 N N . LEU A 1 292 ? 29.942 2.886 -25.037 1.00 87.50 292 LEU A N 1
ATOM 2228 C CA . LEU A 1 292 ? 29.560 3.609 -26.265 1.00 87.50 292 LEU A CA 1
ATOM 2229 C C . LEU A 1 292 ? 30.318 3.171 -27.542 1.00 87.50 292 LEU A C 1
ATOM 2231 O O . LEU A 1 292 ? 29.962 3.602 -28.647 1.00 87.50 292 LEU A O 1
ATOM 2235 N N . LYS A 1 293 ? 31.322 2.289 -27.422 1.00 87.12 293 LYS A N 1
ATOM 2236 C CA . LYS A 1 293 ? 31.987 1.617 -28.558 1.00 87.12 293 LYS A CA 1
ATOM 2237 C C . LYS A 1 293 ? 31.250 0.349 -29.021 1.00 87.12 293 LYS A C 1
ATOM 2239 O O . LYS A 1 293 ? 31.660 -0.256 -30.007 1.00 87.12 293 LYS A O 1
ATOM 2244 N N . ILE A 1 294 ? 30.163 -0.047 -28.352 1.00 87.81 294 ILE A N 1
ATOM 2245 C CA . ILE A 1 294 ? 29.265 -1.130 -28.783 1.00 87.81 294 ILE A CA 1
ATOM 2246 C C . ILE A 1 294 ? 28.160 -0.530 -29.683 1.00 87.81 294 ILE A C 1
ATOM 2248 O O . ILE A 1 294 ? 27.516 0.437 -29.273 1.00 87.81 294 ILE A O 1
ATOM 2252 N N . PRO A 1 295 ? 27.872 -1.090 -30.876 1.00 87.00 295 PRO A N 1
ATOM 2253 C CA . PRO A 1 295 ? 28.430 -2.318 -31.441 1.00 87.00 295 PRO A CA 1
ATOM 2254 C C . PRO A 1 295 ? 29.851 -2.139 -31.985 1.00 87.00 295 PRO A C 1
ATOM 2256 O O . PRO A 1 295 ? 30.139 -1.186 -32.706 1.00 87.00 295 PRO A O 1
ATOM 2259 N N . ARG A 1 296 ? 30.721 -3.103 -31.671 1.00 87.00 296 ARG A N 1
ATOM 2260 C CA . ARG A 1 296 ? 32.131 -3.109 -32.080 1.00 87.00 296 ARG A CA 1
ATOM 2261 C C . ARG A 1 296 ? 32.339 -4.070 -33.246 1.00 87.00 296 ARG A C 1
ATOM 2263 O O . ARG A 1 296 ? 31.925 -5.224 -33.162 1.00 87.00 296 ARG A O 1
ATOM 2270 N N . MET A 1 297 ? 33.036 -3.635 -34.293 1.00 88.56 297 MET A N 1
ATOM 2271 C CA . MET A 1 297 ? 33.600 -4.556 -35.284 1.00 88.56 297 MET A CA 1
ATOM 2272 C C . MET A 1 297 ? 34.810 -5.273 -34.662 1.00 88.56 297 MET A C 1
ATOM 2274 O O . MET A 1 297 ? 35.691 -4.630 -34.091 1.00 88.56 297 MET A O 1
ATOM 2278 N N . VAL A 1 298 ? 34.840 -6.604 -34.743 1.00 84.75 298 VAL A N 1
ATOM 2279 C CA . VAL A 1 298 ? 35.960 -7.439 -34.263 1.00 84.75 298 VAL A CA 1
ATOM 2280 C C . VAL A 1 298 ? 36.982 -7.665 -35.381 1.00 84.75 298 VAL A C 1
ATOM 2282 O O . VAL A 1 298 ? 38.181 -7.704 -35.125 1.00 84.75 298 VAL A O 1
ATOM 2285 N N . GLY A 1 299 ? 36.509 -7.768 -36.625 1.00 85.50 299 GLY A N 1
ATOM 2286 C CA . GLY A 1 299 ? 37.326 -7.901 -37.828 1.00 85.50 299 GLY A CA 1
ATOM 2287 C C . GLY A 1 299 ? 36.527 -8.510 -38.980 1.00 85.50 299 GLY A C 1
ATOM 2288 O O . GLY A 1 299 ? 35.300 -8.587 -38.919 1.00 85.50 299 GLY A O 1
ATOM 2289 N N . ILE A 1 300 ? 37.233 -8.969 -40.013 1.00 86.06 300 ILE A N 1
ATOM 2290 C CA . ILE A 1 300 ? 36.673 -9.745 -41.127 1.00 86.06 300 ILE A CA 1
ATOM 2291 C C . ILE A 1 300 ? 37.169 -11.188 -40.985 1.00 86.06 300 ILE A C 1
ATOM 2293 O O . ILE A 1 300 ? 38.368 -11.403 -40.815 1.00 86.06 300 ILE A O 1
ATOM 2297 N N . SER A 1 301 ? 36.271 -12.173 -41.063 1.00 77.25 301 SER A N 1
ATOM 2298 C CA . SER A 1 301 ? 36.611 -13.606 -41.056 1.00 77.25 301 SER A CA 1
ATOM 2299 C C . SER A 1 301 ? 35.819 -14.325 -42.146 1.00 77.25 301 SER A C 1
ATOM 2301 O O . SER A 1 301 ? 34.631 -14.066 -42.330 1.00 77.25 301 SER A O 1
ATOM 2303 N N . GLU A 1 302 ? 36.496 -15.185 -42.911 1.00 72.81 302 GLU A N 1
ATOM 2304 C CA . GLU A 1 302 ? 35.953 -15.902 -44.084 1.00 72.81 302 GLU A CA 1
ATOM 2305 C C . GLU A 1 302 ? 35.296 -14.988 -45.153 1.00 72.81 302 GLU A C 1
ATOM 2307 O O . GLU A 1 302 ? 34.534 -15.448 -45.997 1.00 72.81 302 GLU A O 1
ATOM 2312 N N . GLY A 1 303 ? 35.638 -13.691 -45.156 1.00 76.88 303 GLY A N 1
ATOM 2313 C CA . GLY A 1 303 ? 35.112 -12.677 -46.080 1.00 76.88 303 GLY A CA 1
ATOM 2314 C C . GLY A 1 303 ? 33.908 -11.881 -45.559 1.00 76.88 303 GLY A C 1
ATOM 2315 O O . GLY A 1 303 ? 33.496 -10.928 -46.216 1.00 76.88 303 GLY A O 1
ATOM 2316 N N . GLU A 1 304 ? 33.378 -12.212 -44.379 1.00 84.31 304 GLU A N 1
ATOM 2317 C CA . GLU A 1 304 ? 32.262 -11.499 -43.748 1.00 84.31 304 GLU A CA 1
ATOM 2318 C C . GLU A 1 304 ? 32.720 -10.652 -42.548 1.00 84.31 304 GLU A C 1
ATOM 2320 O O . GLU A 1 304 ? 33.618 -11.034 -41.792 1.00 84.31 304 GLU A O 1
ATOM 2325 N N . GLU A 1 305 ? 32.078 -9.498 -42.344 1.00 89.62 305 GLU A N 1
ATOM 2326 C CA . GLU A 1 305 ? 32.292 -8.661 -41.158 1.00 89.62 305 GLU A CA 1
ATOM 2327 C C . GLU A 1 305 ? 31.743 -9.337 -39.895 1.00 89.62 305 GLU A C 1
ATOM 2329 O O . GLU A 1 305 ? 30.583 -9.764 -39.858 1.00 89.62 305 GLU A O 1
ATOM 2334 N N . VAL A 1 306 ? 32.546 -9.367 -38.827 1.00 87.88 306 VAL A N 1
ATOM 2335 C CA . VAL A 1 306 ? 32.120 -9.853 -37.511 1.00 87.88 306 VAL A CA 1
ATOM 2336 C C . VAL A 1 306 ? 31.894 -8.689 -36.553 1.00 87.88 306 VAL A C 1
ATOM 2338 O O . VAL A 1 306 ? 32.811 -7.928 -36.235 1.00 87.88 306 VAL A O 1
ATOM 2341 N N . TRP A 1 307 ? 30.669 -8.592 -36.043 1.00 89.88 307 TRP A N 1
ATOM 2342 C CA . TRP A 1 307 ? 30.210 -7.535 -35.145 1.00 89.88 307 TRP A CA 1
ATOM 2343 C C . TRP A 1 307 ? 29.802 -8.084 -33.775 1.00 89.88 307 TRP A C 1
ATOM 2345 O O . TRP A 1 307 ? 29.068 -9.069 -33.676 1.00 89.88 307 TRP A O 1
ATOM 2355 N N . ALA A 1 308 ? 30.241 -7.413 -32.713 1.00 89.62 308 ALA A N 1
ATOM 2356 C CA . ALA A 1 308 ? 29.911 -7.704 -31.324 1.00 89.62 308 ALA A CA 1
ATOM 2357 C C . ALA A 1 308 ? 28.760 -6.807 -30.834 1.00 89.62 308 ALA A C 1
ATOM 2359 O O . ALA A 1 308 ? 28.849 -5.577 -30.871 1.00 89.62 308 ALA A O 1
ATOM 2360 N N . PHE A 1 309 ? 27.684 -7.428 -30.346 1.00 88.56 309 PHE A N 1
ATOM 2361 C CA . PHE A 1 309 ? 26.450 -6.773 -29.912 1.00 88.56 309 PHE A CA 1
ATOM 2362 C C . PHE A 1 309 ? 26.063 -7.172 -28.480 1.00 88.56 309 PHE A C 1
ATOM 2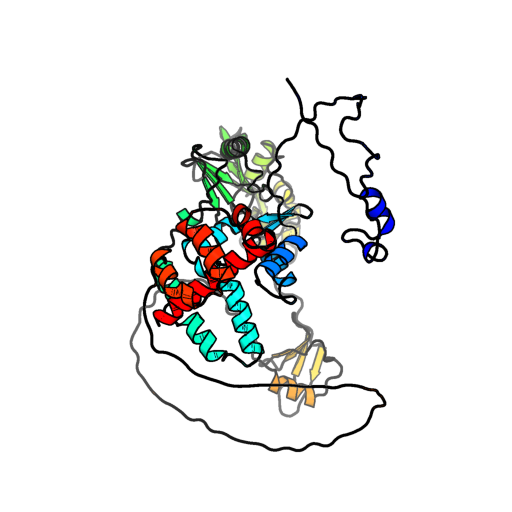364 O O . PHE A 1 309 ? 26.092 -8.348 -28.114 1.00 88.56 309 PHE A O 1
ATOM 2371 N N . ASN A 1 310 ? 25.584 -6.208 -27.688 1.00 88.19 310 ASN A N 1
ATOM 2372 C CA . ASN A 1 310 ? 24.851 -6.494 -26.453 1.00 88.19 310 ASN A CA 1
ATOM 2373 C C . ASN A 1 310 ? 23.350 -6.632 -26.771 1.00 88.19 310 ASN A C 1
ATOM 2375 O O . ASN A 1 310 ? 22.751 -5.723 -27.347 1.00 88.19 310 ASN A O 1
ATOM 2379 N N . GLY A 1 311 ? 22.738 -7.775 -26.454 1.00 81.88 311 GLY A N 1
ATOM 2380 C CA . GLY A 1 311 ? 21.350 -8.084 -26.800 1.00 81.88 311 GLY A CA 1
ATOM 2381 C C . GLY A 1 311 ? 20.479 -8.431 -25.594 1.00 81.88 311 GLY A C 1
ATOM 2382 O O . GLY A 1 311 ? 20.961 -8.762 -24.517 1.00 81.88 311 GLY A O 1
ATOM 2383 N N . ARG A 1 312 ? 19.153 -8.468 -25.799 1.00 78.94 312 ARG A N 1
ATOM 2384 C CA . ARG A 1 312 ? 18.156 -8.831 -24.762 1.00 78.94 312 ARG A CA 1
ATOM 2385 C C . ARG A 1 312 ? 18.444 -10.161 -24.037 1.00 78.94 312 ARG A C 1
ATOM 2387 O O . ARG A 1 312 ? 17.941 -10.376 -22.937 1.00 78.94 312 ARG A O 1
ATOM 2394 N N . TYR A 1 313 ? 19.181 -11.070 -24.670 1.00 78.31 313 TYR A N 1
ATOM 2395 C CA . TYR A 1 313 ? 19.496 -12.399 -24.141 1.00 78.31 313 TYR A CA 1
ATOM 2396 C C . TYR A 1 313 ? 20.963 -12.559 -23.711 1.00 78.31 313 TYR A C 1
ATOM 2398 O O . TYR A 1 313 ? 21.375 -13.689 -23.446 1.00 78.31 313 TYR A O 1
ATOM 2406 N N . GLY A 1 314 ? 21.712 -11.453 -23.632 1.00 82.19 314 GLY A N 1
ATOM 2407 C CA . GLY A 1 314 ? 23.142 -11.409 -23.342 1.00 82.19 314 GLY A CA 1
ATOM 2408 C C . GLY A 1 314 ? 23.992 -10.955 -24.541 1.00 82.19 314 GLY A C 1
ATOM 2409 O O . GLY A 1 314 ? 23.450 -10.574 -25.586 1.00 82.19 314 GLY A O 1
ATOM 2410 N N . PRO A 1 315 ? 25.325 -10.996 -24.389 1.00 90.31 315 PRO A N 1
ATOM 2411 C CA . PRO A 1 315 ? 26.290 -10.597 -25.408 1.00 90.31 315 PRO A CA 1
ATOM 2412 C C . PRO A 1 315 ? 26.386 -11.647 -26.524 1.00 90.31 315 PRO A C 1
ATOM 2414 O O . PRO A 1 315 ? 26.355 -12.854 -26.263 1.00 90.31 315 PRO A O 1
ATOM 2417 N N . TYR A 1 316 ? 26.517 -11.207 -27.775 1.00 89.19 316 TYR A N 1
ATOM 2418 C CA . TYR A 1 316 ? 26.655 -12.102 -28.923 1.00 89.19 316 TYR A CA 1
ATOM 2419 C C . TYR A 1 316 ? 27.494 -11.496 -30.054 1.00 89.19 316 TYR A C 1
ATOM 2421 O O . TYR A 1 316 ? 27.510 -10.285 -30.267 1.00 89.19 316 TYR A O 1
ATOM 2429 N N . LEU A 1 317 ? 28.168 -12.370 -30.796 1.00 88.56 317 LEU A N 1
ATOM 2430 C CA . LEU A 1 317 ? 28.794 -12.073 -32.078 1.00 88.56 317 LEU A CA 1
ATOM 2431 C C . LEU A 1 317 ? 27.801 -12.354 -33.209 1.00 88.56 317 LEU A C 1
ATOM 2433 O O . LEU A 1 317 ? 27.026 -13.314 -33.133 1.00 88.56 317 LEU A O 1
ATOM 2437 N N . LYS A 1 318 ? 27.861 -11.554 -34.273 1.00 88.75 318 LYS A N 1
ATOM 2438 C CA . LYS A 1 318 ? 27.150 -11.758 -35.538 1.00 88.75 318 LYS A CA 1
ATOM 2439 C C . LYS A 1 318 ? 28.146 -11.705 -36.700 1.00 88.75 318 LYS A C 1
ATOM 2441 O O . LYS A 1 318 ? 28.917 -10.754 -36.779 1.00 88.75 318 LYS A O 1
ATOM 2446 N N . ARG A 1 319 ? 28.085 -12.691 -37.594 1.00 86.31 319 ARG A N 1
ATOM 2447 C CA . ARG A 1 319 ? 28.840 -12.792 -38.853 1.00 86.31 319 ARG A CA 1
ATOM 2448 C C . ARG A 1 319 ? 27.851 -13.205 -39.941 1.00 86.31 319 ARG A C 1
ATOM 2450 O O . ARG A 1 319 ? 27.256 -14.272 -39.811 1.00 86.31 319 ARG A O 1
ATOM 2457 N N . GLY A 1 320 ? 27.573 -12.326 -40.904 1.00 83.69 320 GLY A N 1
ATOM 2458 C CA . GLY A 1 320 ? 26.493 -12.548 -41.875 1.00 83.69 320 GLY A CA 1
ATOM 2459 C C . GLY A 1 320 ? 25.157 -12.828 -41.176 1.00 83.69 320 GLY A C 1
ATOM 2460 O O . GLY A 1 320 ? 24.698 -12.015 -40.374 1.00 83.69 320 GLY A O 1
ATOM 2461 N N . ASP A 1 321 ? 24.555 -13.991 -41.431 1.00 80.12 321 ASP A N 1
ATOM 2462 C CA . ASP A 1 321 ? 23.363 -14.485 -40.716 1.00 80.12 321 ASP A CA 1
ATOM 2463 C C . ASP A 1 321 ? 23.679 -15.411 -39.519 1.00 80.12 321 ASP A C 1
ATOM 2465 O O . ASP A 1 321 ? 22.779 -15.771 -38.752 1.00 80.12 321 ASP A O 1
ATOM 2469 N N . GLU A 1 322 ? 24.940 -15.796 -39.304 1.00 82.50 322 GLU A N 1
ATOM 2470 C CA . GLU A 1 322 ? 25.339 -16.583 -38.137 1.00 82.50 322 GLU A CA 1
ATOM 2471 C C . GLU A 1 322 ? 25.464 -15.719 -36.872 1.00 82.50 322 GLU A C 1
ATOM 2473 O O . GLU A 1 322 ? 26.085 -14.656 -36.864 1.00 82.50 322 GLU A O 1
ATOM 2478 N N . THR A 1 323 ? 24.944 -16.220 -35.747 1.00 87.19 323 THR A N 1
ATOM 2479 C CA . THR A 1 323 ? 25.072 -15.570 -34.430 1.00 87.19 323 THR A CA 1
ATOM 2480 C C . THR A 1 323 ? 25.560 -16.540 -33.361 1.00 87.19 323 THR A C 1
ATOM 2482 O O . THR A 1 323 ? 25.025 -17.649 -33.256 1.00 87.19 323 THR A O 1
ATOM 2485 N N . ARG A 1 324 ? 26.517 -16.116 -32.527 1.00 87.12 324 ARG A N 1
ATOM 2486 C CA . ARG A 1 324 ? 27.124 -16.916 -31.446 1.00 87.12 324 ARG A CA 1
ATOM 2487 C C . ARG A 1 324 ? 27.085 -16.145 -30.127 1.00 87.12 324 ARG A C 1
ATOM 2489 O O . ARG A 1 324 ? 27.515 -15.000 -30.077 1.00 87.12 324 ARG A O 1
ATOM 2496 N N . ASN A 1 325 ? 26.574 -16.758 -29.059 1.00 87.25 325 ASN A N 1
ATOM 2497 C CA . ASN A 1 325 ? 26.551 -16.125 -27.734 1.00 87.25 325 ASN A CA 1
ATOM 2498 C C . ASN A 1 325 ? 27.965 -16.086 -27.138 1.00 87.25 325 ASN A C 1
ATOM 2500 O O . ASN A 1 325 ? 28.695 -17.072 -27.241 1.00 87.25 325 ASN A O 1
ATOM 2504 N N . LEU A 1 326 ? 28.306 -14.999 -26.449 1.00 83.44 326 LEU A N 1
ATOM 2505 C CA . LEU A 1 326 ? 29.507 -14.901 -25.618 1.00 83.44 326 LEU A CA 1
ATOM 2506 C C . LEU A 1 326 ? 29.182 -15.296 -24.168 1.00 83.44 326 LEU A C 1
ATOM 2508 O O . LEU A 1 326 ? 28.047 -15.155 -23.711 1.00 83.44 326 LEU A O 1
ATOM 2512 N N . GLY A 1 327 ? 30.179 -15.804 -23.436 1.00 77.69 327 GLY A N 1
ATOM 2513 C CA . GLY A 1 327 ? 30.000 -16.286 -22.058 1.00 77.69 327 GLY A CA 1
ATOM 2514 C C . GLY A 1 327 ? 29.846 -15.184 -21.000 1.00 77.69 327 GLY A C 1
ATOM 2515 O O . GLY A 1 327 ? 29.273 -15.433 -19.942 1.00 77.69 327 GLY A O 1
ATOM 2516 N N . GLY A 1 328 ? 30.321 -13.968 -21.284 1.00 83.94 328 GLY A N 1
ATOM 2517 C CA . GLY A 1 328 ? 30.291 -12.818 -20.378 1.00 83.94 328 GLY A CA 1
ATOM 2518 C C . GLY A 1 328 ? 30.298 -11.497 -21.150 1.00 83.94 328 GLY A C 1
ATOM 2519 O O . GLY A 1 328 ? 30.665 -11.466 -22.323 1.00 83.94 328 GLY A O 1
ATOM 2520 N N . HIS A 1 329 ? 29.850 -10.412 -20.512 1.00 82.88 329 HIS A N 1
ATOM 2521 C CA . HIS A 1 329 ? 29.651 -9.121 -21.186 1.00 82.88 329 HIS A CA 1
ATOM 2522 C C . HIS A 1 329 ? 30.973 -8.416 -21.514 1.00 82.88 329 HIS A C 1
ATOM 2524 O O . HIS A 1 329 ? 31.097 -7.843 -22.592 1.00 82.88 329 HIS A O 1
ATOM 2530 N N . GLU A 1 330 ? 31.986 -8.542 -20.653 1.00 83.81 330 GLU A N 1
ATOM 2531 C CA . GLU A 1 330 ? 33.327 -7.976 -20.870 1.00 83.81 330 GLU A CA 1
ATOM 2532 C C . GLU A 1 330 ? 34.011 -8.523 -22.129 1.00 83.81 330 GLU A C 1
ATOM 2534 O O . GLU A 1 330 ? 34.783 -7.810 -22.765 1.00 83.81 330 GLU A O 1
ATOM 2539 N N . ALA A 1 331 ? 33.649 -9.734 -22.571 1.00 83.25 331 ALA A N 1
ATOM 2540 C CA . ALA A 1 331 ? 34.126 -10.286 -23.836 1.00 83.25 331 ALA A CA 1
ATOM 2541 C C . ALA A 1 331 ? 33.746 -9.410 -25.047 1.00 83.25 331 ALA A C 1
ATOM 2543 O O . ALA A 1 331 ? 34.465 -9.417 -26.035 1.00 83.25 331 ALA A O 1
ATOM 2544 N N . LEU A 1 332 ? 32.685 -8.590 -24.984 1.00 83.19 332 LEU A N 1
ATOM 2545 C CA . LEU A 1 332 ? 32.385 -7.603 -26.039 1.00 83.19 332 LEU A CA 1
ATOM 2546 C C . LEU A 1 332 ? 33.497 -6.549 -26.213 1.00 83.19 332 LEU A C 1
ATOM 2548 O O . LEU A 1 332 ? 33.596 -5.935 -27.276 1.00 83.19 332 LEU A O 1
ATOM 2552 N N . LEU A 1 333 ? 34.308 -6.327 -25.174 1.00 83.94 333 LEU A N 1
ATOM 2553 C CA . LEU A 1 333 ? 35.390 -5.343 -25.134 1.00 83.94 333 LEU A CA 1
ATOM 2554 C C . LEU A 1 333 ? 36.774 -5.981 -25.359 1.00 83.94 333 LEU A C 1
ATOM 2556 O O . LEU A 1 333 ? 37.688 -5.290 -25.808 1.00 83.94 333 LEU A O 1
ATOM 2560 N N . THR A 1 334 ? 36.936 -7.283 -25.101 1.00 85.38 334 THR A N 1
ATOM 2561 C CA . THR A 1 334 ? 38.242 -7.970 -25.160 1.00 85.38 334 THR A CA 1
ATOM 2562 C C . THR A 1 334 ? 38.393 -9.021 -26.264 1.00 85.38 334 THR A C 1
ATOM 2564 O O . THR A 1 334 ? 39.530 -9.316 -26.619 1.00 85.38 334 THR A O 1
ATOM 2567 N N . ILE A 1 335 ? 37.303 -9.557 -26.833 1.00 85.75 335 ILE A N 1
ATOM 2568 C CA . ILE A 1 335 ? 37.352 -10.683 -27.786 1.00 85.75 335 ILE A CA 1
ATOM 2569 C C . ILE A 1 335 ? 38.236 -10.395 -29.012 1.00 85.75 335 ILE A C 1
ATOM 2571 O O . ILE A 1 335 ? 38.098 -9.370 -29.688 1.00 85.75 335 ILE A O 1
ATOM 2575 N N . SER A 1 336 ? 39.130 -11.336 -29.313 1.00 86.62 336 SER A N 1
ATOM 2576 C CA . SER A 1 336 ? 39.994 -11.323 -30.496 1.00 86.62 336 SER A CA 1
ATOM 2577 C C . SER A 1 336 ? 39.347 -11.998 -31.714 1.00 86.62 336 SER A C 1
ATOM 2579 O O . SER A 1 336 ? 38.326 -12.691 -31.620 1.00 86.62 336 SER A O 1
ATOM 2581 N N . LEU A 1 337 ? 39.968 -11.828 -32.886 1.00 85.38 337 LEU A N 1
ATOM 2582 C CA . LEU A 1 337 ? 39.564 -12.520 -34.113 1.00 85.38 337 LEU A CA 1
ATOM 2583 C C . LEU A 1 337 ? 39.796 -14.043 -34.017 1.00 85.38 337 LEU A C 1
ATOM 2585 O O . LEU A 1 337 ? 38.974 -14.821 -34.492 1.00 85.38 337 LEU A O 1
ATOM 2589 N N . GLU A 1 338 ? 40.866 -14.479 -33.348 1.00 84.12 338 GLU A N 1
ATOM 2590 C CA . GLU A 1 338 ? 41.220 -15.900 -33.213 1.00 84.12 338 GLU A CA 1
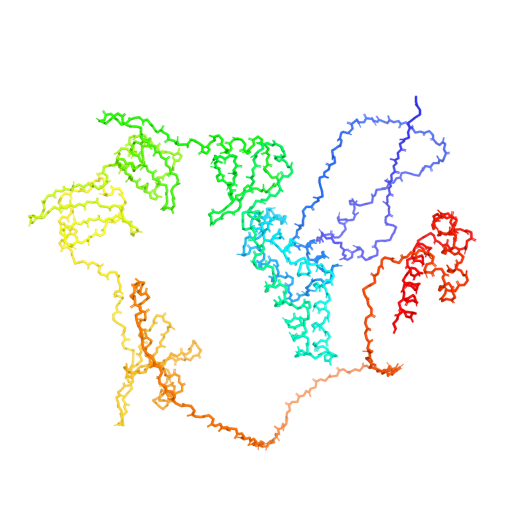ATOM 2591 C C . GLU A 1 338 ? 40.212 -16.662 -32.336 1.00 84.12 338 GLU A C 1
ATOM 2593 O O . GLU A 1 338 ? 39.681 -17.701 -32.736 1.00 84.12 338 GLU A O 1
ATOM 2598 N N . GLU A 1 339 ? 39.869 -16.113 -31.166 1.00 82.88 339 GLU A N 1
ATOM 2599 C CA . GLU A 1 339 ? 38.832 -16.670 -30.284 1.00 82.88 339 GLU A CA 1
ATOM 2600 C C . GLU A 1 339 ? 37.454 -16.667 -30.960 1.00 82.88 339 GLU A C 1
ATOM 2602 O O . GLU A 1 339 ? 36.671 -17.610 -30.819 1.00 82.88 339 GLU A O 1
ATOM 2607 N N . THR A 1 340 ? 37.174 -15.618 -31.738 1.00 82.88 340 THR A N 1
ATOM 2608 C CA . THR A 1 340 ? 35.969 -15.500 -32.562 1.00 82.88 340 THR A CA 1
ATOM 2609 C C . THR A 1 340 ? 35.856 -16.665 -33.547 1.00 82.88 340 THR A C 1
ATOM 2611 O O . THR A 1 340 ? 34.812 -17.319 -33.592 1.00 82.88 340 THR A O 1
ATOM 2614 N N . GLU A 1 341 ? 36.918 -17.004 -34.284 1.00 82.25 341 GLU A N 1
ATOM 2615 C CA . GLU A 1 341 ? 36.892 -18.158 -35.190 1.00 82.25 341 GLU A CA 1
ATOM 2616 C C . GLU A 1 341 ? 36.676 -19.483 -34.454 1.00 82.25 341 GLU A C 1
ATOM 2618 O O . GLU A 1 341 ? 35.897 -20.319 -34.916 1.00 82.25 341 GLU A O 1
ATOM 2623 N N . VAL A 1 342 ? 37.284 -19.674 -33.280 1.00 85.00 342 VAL A N 1
ATOM 2624 C CA . VAL A 1 342 ? 37.043 -20.866 -32.447 1.00 85.00 342 VAL A CA 1
ATOM 2625 C C . VAL A 1 342 ? 35.563 -20.981 -32.049 1.00 85.00 342 VAL A C 1
ATOM 2627 O O . VAL A 1 342 ? 35.006 -22.083 -32.071 1.00 85.00 342 VAL A O 1
ATOM 2630 N N . LEU A 1 343 ? 34.889 -19.865 -31.751 1.00 82.69 343 LEU A N 1
ATOM 2631 C CA . LEU A 1 343 ? 33.454 -19.829 -31.439 1.00 82.69 343 LEU A CA 1
ATOM 2632 C C . LEU A 1 343 ? 32.546 -20.062 -32.662 1.00 82.69 343 LEU A C 1
ATOM 2634 O O . LEU A 1 343 ? 31.451 -20.613 -32.501 1.00 82.69 343 LEU A O 1
ATOM 2638 N N . PHE A 1 344 ? 32.973 -19.692 -33.875 1.00 82.06 344 PHE A N 1
ATOM 2639 C CA . PHE A 1 344 ? 32.244 -20.000 -35.115 1.00 82.06 344 PHE A CA 1
ATOM 2640 C C . PHE A 1 344 ? 32.455 -21.450 -35.592 1.00 82.06 344 PHE A C 1
ATOM 2642 O O . PHE A 1 344 ? 31.491 -22.087 -36.022 1.00 82.06 344 PHE A O 1
ATOM 2649 N N . ARG A 1 345 ? 33.653 -22.028 -35.414 1.00 81.56 345 ARG A N 1
ATOM 2650 C CA . ARG A 1 345 ? 33.970 -23.433 -35.763 1.00 81.56 345 ARG A CA 1
ATOM 2651 C C . ARG A 1 345 ? 33.218 -24.473 -34.916 1.00 81.56 345 ARG A C 1
ATOM 2653 O O . ARG A 1 345 ? 33.039 -25.608 -35.352 1.00 81.56 345 ARG A O 1
ATOM 2660 N N . GLN A 1 346 ? 32.761 -24.115 -33.714 1.00 79.62 346 GLN A N 1
ATOM 2661 C CA . GLN A 1 346 ? 31.879 -24.967 -32.899 1.00 79.62 346 GLN A CA 1
ATOM 2662 C C . GLN A 1 346 ? 30.486 -25.141 -33.552 1.00 79.62 346 GLN A C 1
ATOM 2664 O O . GLN A 1 346 ? 30.064 -24.294 -34.337 1.00 79.62 346 GLN A O 1
ATOM 2669 N N . PRO A 1 347 ? 29.706 -26.190 -33.228 1.00 71.69 347 PRO A N 1
ATOM 2670 C CA . PRO A 1 347 ? 28.327 -26.305 -33.703 1.00 71.69 347 PRO A CA 1
ATOM 2671 C C . PRO A 1 347 ? 27.402 -25.294 -33.002 1.00 71.69 347 PRO A C 1
ATOM 2673 O O . PRO A 1 347 ? 27.370 -25.201 -31.774 1.00 71.69 347 PRO A O 1
ATOM 2676 N N . ALA A 1 348 ? 26.591 -24.562 -33.772 1.00 63.50 348 ALA A N 1
ATOM 2677 C CA . ALA A 1 348 ? 25.691 -23.538 -33.236 1.00 63.50 348 ALA A CA 1
ATOM 2678 C C . ALA A 1 348 ? 24.642 -24.120 -32.258 1.00 63.50 348 ALA A C 1
ATOM 2680 O O . ALA A 1 348 ? 23.742 -24.872 -32.650 1.00 63.50 348 ALA A O 1
ATOM 2681 N N . GLN A 1 349 ? 24.712 -23.733 -30.978 1.00 61.97 349 GLN A N 1
ATOM 2682 C CA . GLN A 1 349 ? 23.784 -24.192 -29.936 1.00 61.97 349 GLN A CA 1
ATOM 2683 C C . GLN A 1 349 ? 22.354 -23.653 -30.145 1.00 61.97 349 GLN A C 1
ATOM 2685 O O . GLN A 1 349 ? 21.960 -22.612 -29.616 1.00 61.97 349 GLN A O 1
ATOM 2690 N N . ARG A 1 350 ? 21.525 -24.405 -30.881 1.00 55.91 350 ARG A N 1
ATOM 2691 C CA . ARG A 1 350 ? 20.091 -24.118 -31.073 1.00 55.91 350 ARG A CA 1
ATOM 2692 C C . ARG A 1 350 ? 19.293 -24.269 -29.767 1.00 55.91 350 ARG A C 1
ATOM 2694 O O . ARG A 1 350 ? 18.693 -25.310 -29.492 1.00 55.91 350 ARG A O 1
ATOM 2701 N N . ARG A 1 351 ? 19.241 -23.183 -28.989 1.00 48.03 351 ARG A N 1
ATOM 2702 C CA . ARG A 1 351 ? 18.489 -23.015 -27.730 1.00 48.03 351 ARG A CA 1
ATOM 2703 C C . ARG A 1 351 ? 16.976 -23.233 -27.922 1.00 48.03 351 ARG A C 1
ATOM 2705 O O . ARG A 1 351 ? 16.217 -22.284 -28.088 1.00 48.03 351 ARG A O 1
ATOM 2712 N N . GLY A 1 352 ? 16.522 -24.487 -27.884 1.00 48.66 352 GLY A N 1
ATOM 2713 C CA . GLY A 1 352 ? 15.090 -24.811 -27.965 1.00 48.66 352 GLY A CA 1
ATOM 2714 C C . GLY A 1 352 ? 14.721 -26.287 -28.127 1.00 48.66 352 GLY A C 1
ATOM 2715 O O . GLY A 1 352 ? 13.619 -26.669 -27.732 1.00 48.66 352 GLY A O 1
ATOM 2716 N N . ARG A 1 353 ? 15.616 -27.135 -28.656 1.00 41.78 353 ARG A N 1
ATOM 2717 C CA . ARG A 1 353 ? 15.404 -28.592 -28.710 1.00 41.78 353 ARG A CA 1
ATOM 2718 C C . ARG A 1 353 ? 16.165 -29.256 -27.563 1.00 41.78 353 ARG A C 1
ATOM 2720 O O . ARG A 1 353 ? 17.344 -29.553 -27.695 1.00 41.78 353 ARG A O 1
ATOM 2727 N N . GLY A 1 354 ? 15.477 -29.478 -26.440 1.00 46.81 354 GLY A N 1
ATOM 2728 C CA . GLY A 1 354 ? 15.939 -30.457 -25.449 1.00 46.81 354 GLY A CA 1
ATOM 2729 C C . GLY A 1 354 ? 16.053 -31.854 -26.084 1.00 46.81 354 GLY A C 1
ATOM 2730 O O . GLY A 1 354 ? 15.496 -32.056 -27.172 1.00 46.81 354 GLY A O 1
ATOM 2731 N N . PRO A 1 355 ? 16.757 -32.806 -25.442 1.00 46.44 355 PRO A N 1
ATOM 2732 C CA . PRO A 1 355 ? 16.935 -34.150 -25.985 1.00 46.44 355 PRO A CA 1
ATOM 2733 C C . PRO A 1 355 ? 15.587 -34.755 -26.390 1.00 46.44 355 PRO A C 1
ATOM 2735 O O . PRO A 1 355 ? 14.570 -34.556 -25.719 1.00 46.44 355 PRO A O 1
ATOM 2738 N N . SER A 1 356 ? 15.571 -35.441 -27.534 1.00 49.09 356 SER A N 1
ATOM 2739 C CA . SER A 1 356 ? 14.369 -36.076 -28.077 1.00 49.09 356 SER A CA 1
ATOM 2740 C C . SER A 1 356 ? 13.745 -36.985 -27.025 1.00 49.09 356 SER A C 1
ATOM 2742 O O . SER A 1 356 ? 14.426 -37.875 -26.527 1.00 49.09 356 SER A O 1
ATOM 2744 N N . GLN A 1 357 ? 12.469 -36.743 -26.700 1.00 58.75 357 GLN A N 1
ATOM 2745 C CA . GLN A 1 357 ? 11.747 -37.443 -25.634 1.00 58.75 357 GLN A CA 1
ATOM 2746 C C . GLN A 1 357 ? 11.912 -38.952 -25.784 1.00 58.75 357 GLN A C 1
ATOM 2748 O O . GLN A 1 357 ? 11.377 -39.534 -26.734 1.00 58.75 357 GLN A O 1
ATOM 2753 N N . SER A 1 358 ? 12.656 -39.559 -24.862 1.00 61.88 358 SER A N 1
ATOM 2754 C CA . SER A 1 358 ? 12.889 -40.994 -24.848 1.00 61.88 358 SER A CA 1
ATOM 2755 C C . SER A 1 358 ? 11.558 -41.729 -24.738 1.00 61.88 358 SER A C 1
ATOM 2757 O O . SER A 1 358 ? 10.677 -41.356 -23.953 1.00 61.88 358 SER A O 1
ATOM 2759 N N . VAL A 1 359 ? 11.417 -42.760 -25.567 1.00 67.38 359 VAL A N 1
ATOM 2760 C CA . VAL A 1 359 ? 10.400 -43.789 -25.376 1.00 67.38 359 VAL A CA 1
ATOM 2761 C C . VAL A 1 359 ? 10.889 -44.649 -24.216 1.00 67.38 359 VAL A C 1
ATOM 2763 O O . VAL A 1 359 ? 12.035 -45.092 -24.208 1.00 67.38 359 VAL A O 1
ATOM 2766 N N . VAL A 1 360 ? 10.050 -44.785 -23.197 1.00 71.19 360 VAL A N 1
ATOM 2767 C CA . VAL A 1 360 ? 10.328 -45.528 -21.961 1.00 71.19 360 VAL A CA 1
ATOM 2768 C C . VAL A 1 360 ? 9.836 -46.967 -22.100 1.00 71.19 360 VAL A C 1
ATOM 2770 O O . VAL A 1 360 ? 10.485 -47.889 -21.623 1.00 71.19 360 VAL A O 1
ATOM 2773 N N . GLN A 1 361 ? 8.699 -47.150 -22.775 1.00 75.69 361 GLN A N 1
ATOM 2774 C CA . GLN A 1 361 ? 8.070 -48.441 -23.039 1.00 75.69 361 GLN A CA 1
ATOM 2775 C C . GLN A 1 361 ? 7.137 -48.309 -24.251 1.00 75.69 361 GLN A C 1
ATOM 2777 O O . GLN A 1 361 ? 6.595 -47.228 -24.488 1.00 75.69 361 GLN A O 1
ATOM 2782 N N . THR A 1 362 ? 6.923 -49.399 -24.983 1.00 79.38 362 THR A N 1
ATOM 2783 C CA . THR A 1 362 ? 5.974 -49.470 -26.102 1.00 79.38 362 THR A CA 1
ATOM 2784 C C . THR A 1 362 ? 5.006 -50.621 -25.856 1.00 79.38 362 THR A C 1
ATOM 2786 O O . THR A 1 362 ? 5.429 -51.699 -25.442 1.00 79.38 362 THR A O 1
ATOM 2789 N N . PHE A 1 363 ? 3.717 -50.393 -26.101 1.00 77.50 363 PHE A N 1
ATOM 2790 C CA . PHE A 1 363 ? 2.657 -51.392 -25.977 1.00 77.50 363 PHE A CA 1
ATOM 2791 C C . PHE A 1 363 ? 2.045 -51.658 -27.356 1.00 77.50 363 PHE A C 1
ATOM 2793 O O . PHE A 1 363 ? 1.436 -50.765 -27.948 1.00 77.50 363 PHE A O 1
ATOM 2800 N N . GLU A 1 364 ? 2.218 -52.876 -27.863 1.00 73.44 364 GLU A N 1
ATOM 2801 C CA . GLU A 1 364 ? 1.639 -53.338 -29.129 1.00 73.44 364 GLU A CA 1
ATOM 2802 C C . GLU A 1 364 ? 0.245 -53.948 -28.908 1.00 73.44 364 GLU A C 1
ATOM 2804 O O . GLU A 1 364 ? -0.062 -54.463 -27.832 1.00 73.44 364 GLU A O 1
ATOM 2809 N N . PHE A 1 365 ? -0.612 -53.861 -29.927 1.00 72.31 365 PHE A N 1
ATOM 2810 C CA . PHE A 1 365 ? -1.994 -54.345 -29.915 1.00 72.31 365 PHE A CA 1
ATOM 2811 C C . PHE A 1 365 ? -2.380 -54.759 -31.341 1.00 72.31 365 PHE A C 1
ATOM 2813 O O . PHE A 1 365 ? -2.080 -54.027 -32.279 1.00 72.31 365 PHE A O 1
ATOM 2820 N N . GLU A 1 366 ? -3.086 -55.876 -31.516 1.00 60.12 366 GLU A N 1
ATOM 2821 C CA . GLU A 1 366 ? -3.387 -56.426 -32.852 1.00 60.12 366 GLU A CA 1
ATOM 2822 C C . GLU A 1 366 ? -4.308 -55.515 -33.697 1.00 60.12 366 GLU A C 1
ATOM 2824 O O . GLU A 1 366 ? -4.158 -55.440 -34.914 1.00 60.12 366 GLU A O 1
ATOM 2829 N N . ASP A 1 367 ? -5.208 -54.759 -33.056 1.00 59.62 367 ASP A N 1
ATOM 2830 C CA . ASP A 1 367 ? -6.218 -53.919 -33.727 1.00 59.62 367 ASP A CA 1
ATOM 2831 C C . ASP A 1 367 ? -5.762 -52.481 -34.072 1.00 59.62 367 ASP A C 1
ATOM 2833 O O . ASP A 1 367 ? -6.557 -51.692 -34.594 1.00 59.62 367 ASP A O 1
ATOM 2837 N N . ARG A 1 368 ? -4.544 -52.053 -33.700 1.00 67.38 368 ARG A N 1
ATOM 2838 C CA . ARG A 1 368 ? -4.174 -50.619 -33.716 1.00 67.38 368 ARG A CA 1
ATOM 2839 C C . ARG A 1 368 ? -2.668 -50.347 -33.749 1.00 67.38 368 ARG A C 1
ATOM 2841 O O . ARG A 1 368 ? -1.842 -51.207 -33.475 1.00 67.38 368 ARG A O 1
ATOM 2848 N N . LYS A 1 369 ? -2.322 -49.085 -34.014 1.00 71.31 369 LYS A N 1
ATOM 2849 C CA . LYS A 1 369 ? -0.972 -48.538 -33.820 1.00 71.31 369 LYS A CA 1
ATOM 2850 C C . LYS A 1 369 ? -0.498 -48.720 -32.358 1.00 71.31 369 LYS A C 1
ATOM 2852 O O . LYS A 1 369 ? -1.328 -48.669 -31.441 1.00 71.31 369 LYS A O 1
ATOM 2857 N N . PRO A 1 370 ? 0.815 -48.917 -32.130 1.00 79.25 370 PRO A N 1
ATOM 2858 C CA . PRO A 1 370 ? 1.370 -49.119 -30.797 1.00 79.25 370 PRO A CA 1
ATOM 2859 C C . PRO A 1 370 ? 1.350 -47.833 -29.962 1.00 79.25 370 PRO A C 1
ATOM 2861 O O . PRO A 1 370 ? 1.550 -46.734 -30.478 1.00 79.25 370 PRO A O 1
ATOM 2864 N N . ILE A 1 371 ? 1.160 -47.979 -28.650 1.00 80.75 371 ILE A N 1
ATOM 2865 C CA . ILE A 1 371 ? 1.149 -46.860 -27.701 1.00 80.75 371 ILE A CA 1
ATOM 2866 C C . ILE A 1 371 ? 2.539 -46.721 -27.074 1.00 80.75 371 ILE A C 1
ATOM 2868 O O . ILE A 1 371 ? 3.010 -47.628 -26.388 1.00 80.75 371 ILE A O 1
ATOM 2872 N N . GLU A 1 372 ? 3.180 -45.571 -27.257 1.00 82.38 372 GLU A N 1
ATOM 2873 C CA . GLU A 1 372 ? 4.450 -45.234 -26.610 1.00 82.38 372 GLU A CA 1
ATOM 2874 C C . GLU A 1 372 ? 4.216 -44.540 -25.259 1.00 82.38 372 GLU A C 1
ATOM 2876 O O . GLU A 1 372 ? 3.492 -43.548 -25.165 1.00 82.38 372 GLU A O 1
ATOM 2881 N N . LEU A 1 373 ? 4.908 -44.993 -24.216 1.00 82.25 373 LEU A N 1
ATOM 2882 C CA . LEU A 1 373 ? 5.114 -44.248 -22.977 1.00 82.25 373 LEU A CA 1
ATOM 2883 C C . LEU A 1 373 ? 6.341 -43.342 -23.140 1.00 82.25 373 LEU A C 1
ATOM 2885 O O . LEU A 1 373 ? 7.439 -43.832 -23.398 1.00 82.25 373 LEU A O 1
ATOM 2889 N N . ARG A 1 374 ? 6.189 -42.024 -22.972 1.00 80.44 374 ARG A N 1
ATOM 2890 C CA . ARG A 1 374 ? 7.265 -41.040 -23.199 1.00 80.44 374 ARG A CA 1
ATOM 2891 C C . ARG A 1 374 ? 7.458 -40.089 -22.023 1.00 80.44 374 ARG A C 1
ATOM 2893 O O . ARG A 1 374 ? 6.500 -39.645 -21.387 1.00 80.44 374 ARG A O 1
ATOM 2900 N N . ALA A 1 375 ? 8.708 -39.704 -21.773 1.00 77.75 375 ALA A N 1
ATOM 2901 C CA . ALA A 1 375 ? 9.047 -38.705 -20.761 1.00 77.75 375 ALA A CA 1
ATOM 2902 C C . ALA A 1 375 ? 8.727 -37.275 -21.252 1.00 77.75 375 ALA A C 1
ATOM 2904 O O . ALA A 1 375 ? 9.339 -36.765 -22.194 1.00 77.75 375 ALA A O 1
ATOM 2905 N N . GLY A 1 376 ? 7.759 -36.606 -20.615 1.00 71.94 376 GLY A N 1
ATOM 2906 C CA . GLY A 1 376 ? 7.330 -35.244 -20.948 1.00 71.94 376 GLY A CA 1
ATOM 2907 C C . GLY A 1 376 ? 7.696 -34.197 -19.888 1.00 71.94 376 GLY A C 1
ATOM 2908 O O . GLY A 1 376 ? 7.850 -34.500 -18.709 1.00 71.94 376 GLY A O 1
ATOM 2909 N N . ARG A 1 377 ? 7.740 -32.913 -20.289 1.00 61.75 377 ARG A N 1
ATOM 2910 C CA . ARG A 1 377 ? 7.976 -31.759 -19.383 1.00 61.75 377 ARG A CA 1
ATOM 2911 C C . ARG A 1 377 ? 6.977 -31.672 -18.214 1.00 61.75 377 ARG A C 1
ATOM 2913 O O . ARG A 1 377 ? 7.269 -31.029 -17.214 1.00 61.75 377 ARG A O 1
ATOM 2920 N N . PHE A 1 378 ? 5.803 -32.281 -18.361 1.00 61.88 378 PHE A N 1
ATOM 2921 C CA . PHE A 1 378 ? 4.712 -32.261 -17.383 1.00 61.88 378 PHE A CA 1
ATOM 2922 C C . PHE A 1 378 ? 4.480 -33.633 -16.720 1.00 61.88 378 PHE A C 1
ATOM 2924 O O . PHE A 1 378 ? 3.418 -33.853 -16.149 1.00 61.88 378 PHE A O 1
ATOM 2931 N N . GLY A 1 379 ? 5.453 -34.547 -16.813 1.00 74.19 379 GLY A N 1
ATOM 2932 C CA . GLY A 1 379 ? 5.345 -35.937 -16.363 1.00 74.19 379 GLY A CA 1
ATOM 2933 C C . GLY A 1 379 ? 5.342 -36.946 -17.522 1.00 74.19 379 GLY A C 1
ATOM 2934 O O . GLY A 1 379 ? 5.350 -36.543 -18.694 1.00 74.19 379 GLY A O 1
ATOM 2935 N N . PRO A 1 380 ? 5.362 -38.255 -17.211 1.00 83.75 380 PRO A N 1
ATOM 2936 C CA . PRO A 1 380 ? 5.233 -39.312 -18.206 1.00 83.75 380 PRO A CA 1
ATOM 2937 C C . PRO A 1 380 ? 3.841 -39.290 -18.853 1.00 83.75 380 PRO A C 1
ATOM 2939 O O . PRO A 1 380 ? 2.832 -38.983 -18.208 1.00 83.75 380 PRO A O 1
ATOM 2942 N N . TYR A 1 381 ? 3.786 -39.591 -20.147 1.00 82.50 381 TYR A N 1
ATOM 2943 C CA . TYR A 1 381 ? 2.540 -39.604 -20.907 1.00 82.50 381 TYR A CA 1
ATOM 2944 C C . TYR A 1 381 ? 2.525 -40.722 -21.946 1.00 82.50 381 TYR A C 1
ATOM 2946 O O . TYR A 1 381 ? 3.558 -41.076 -22.509 1.00 82.50 381 TYR A O 1
ATOM 2954 N N . LEU A 1 382 ? 1.336 -41.263 -22.188 1.00 83.44 382 LEU A N 1
ATOM 2955 C CA . LEU A 1 382 ? 1.050 -42.248 -23.223 1.00 83.44 382 LEU A CA 1
ATOM 2956 C C . LEU A 1 382 ? 0.684 -41.522 -24.520 1.00 83.44 382 LEU A C 1
ATOM 2958 O O . LEU A 1 382 ? -0.055 -40.531 -24.475 1.00 83.44 382 LEU A O 1
ATOM 2962 N N . THR A 1 383 ? 1.171 -42.003 -25.663 1.00 79.75 383 THR A N 1
ATOM 2963 C CA . THR A 1 383 ? 0.849 -41.446 -26.981 1.00 79.75 383 THR A CA 1
ATOM 2964 C C . THR A 1 383 ? 0.668 -42.508 -28.058 1.00 79.75 383 THR A C 1
ATOM 2966 O O . THR A 1 383 ? 1.392 -43.495 -28.101 1.00 79.75 383 THR A O 1
ATOM 2969 N N . ASP A 1 384 ? -0.296 -42.261 -28.941 1.00 76.12 384 ASP A N 1
ATOM 2970 C CA . ASP A 1 384 ? -0.557 -43.007 -30.185 1.00 76.12 384 ASP A CA 1
ATOM 2971 C C . ASP A 1 384 ? -0.208 -42.127 -31.414 1.00 76.12 384 ASP A C 1
ATOM 2973 O O . ASP A 1 384 ? -0.827 -42.177 -32.475 1.00 76.12 384 ASP A O 1
ATOM 2977 N N . GLY A 1 385 ? 0.689 -41.149 -31.221 1.00 72.12 385 GLY A N 1
ATOM 2978 C CA . GLY A 1 385 ? 0.989 -40.065 -32.166 1.00 72.12 385 GLY A CA 1
ATOM 2979 C C . GLY A 1 385 ? -0.137 -39.030 -32.337 1.00 72.12 385 GLY A C 1
ATOM 2980 O O . GLY A 1 385 ? 0.134 -37.834 -32.439 1.00 72.12 385 GLY A O 1
ATOM 2981 N N . GLU A 1 386 ? -1.398 -39.467 -32.330 1.00 75.38 386 GLU A N 1
ATOM 2982 C CA . GLU A 1 386 ? -2.597 -38.649 -32.556 1.00 75.38 386 GLU A CA 1
ATOM 2983 C C . GLU A 1 386 ? -3.245 -38.145 -31.255 1.00 75.38 386 GLU A C 1
ATOM 2985 O O . GLU A 1 386 ? -3.778 -37.034 -31.215 1.00 75.38 386 GLU A O 1
ATOM 2990 N N . LEU A 1 387 ? -3.169 -38.928 -30.173 1.00 77.75 387 LEU A N 1
ATOM 2991 C CA . LEU A 1 387 ? -3.689 -38.585 -28.844 1.00 77.75 387 LEU A CA 1
ATOM 2992 C C . LEU A 1 387 ? -2.603 -38.745 -27.781 1.00 77.75 387 LEU A C 1
ATOM 2994 O O . LEU A 1 387 ? -1.859 -39.721 -27.802 1.00 77.75 387 LEU A O 1
ATOM 2998 N N . ASN A 1 388 ? -2.577 -37.825 -26.812 1.00 81.25 388 ASN A N 1
ATOM 2999 C CA . ASN A 1 388 ? -1.692 -37.864 -25.649 1.00 81.25 388 ASN A CA 1
ATOM 3000 C C . ASN A 1 388 ? -2.513 -37.926 -24.350 1.00 81.25 388 ASN A C 1
ATOM 3002 O O . ASN A 1 388 ? -3.380 -37.074 -24.131 1.00 81.25 388 ASN A O 1
ATOM 3006 N N . ALA A 1 389 ? -2.205 -38.875 -23.462 1.00 82.00 389 ALA A N 1
ATOM 3007 C CA . ALA A 1 389 ? -2.772 -38.975 -22.114 1.00 82.00 389 ALA A CA 1
ATOM 3008 C C . ALA A 1 389 ? -1.662 -38.900 -21.054 1.00 82.00 389 ALA A C 1
ATOM 3010 O O . ALA A 1 389 ? -0.741 -39.712 -21.054 1.00 82.00 389 ALA A O 1
ATOM 3011 N N . TYR A 1 390 ? -1.750 -37.937 -20.135 1.00 81.75 390 TYR A N 1
ATOM 3012 C CA . TYR A 1 390 ? -0.816 -37.827 -19.009 1.00 81.75 390 TYR A CA 1
ATOM 3013 C C . TYR A 1 390 ? -1.199 -38.795 -17.884 1.00 81.75 390 TYR A C 1
ATOM 3015 O O . TYR A 1 390 ? -2.373 -38.876 -17.506 1.00 81.75 390 TYR A O 1
ATOM 3023 N N . ILE A 1 391 ? -0.198 -39.483 -17.335 1.00 79.12 391 ILE A N 1
ATOM 3024 C CA . ILE A 1 391 ? -0.327 -40.319 -16.135 1.00 79.12 391 ILE A CA 1
ATOM 3025 C C . ILE A 1 391 ? -0.333 -39.392 -14.907 1.00 79.12 391 ILE A C 1
ATOM 3027 O O . ILE A 1 391 ? 0.308 -38.335 -14.917 1.00 79.12 391 ILE A O 1
ATOM 3031 N N . ARG A 1 392 ? -1.103 -39.723 -13.864 1.00 76.12 392 ARG A N 1
ATOM 3032 C CA . ARG A 1 392 ? -1.144 -38.917 -12.631 1.00 76.12 392 ARG A CA 1
ATOM 3033 C C . ARG A 1 392 ? 0.115 -39.146 -11.799 1.00 76.12 392 ARG A C 1
ATOM 3035 O O . ARG A 1 392 ? 0.754 -40.183 -11.894 1.00 76.12 392 ARG A O 1
ATOM 3042 N N . LYS A 1 393 ? 0.449 -38.190 -10.927 1.00 64.75 393 LYS A N 1
ATOM 3043 C CA . LYS A 1 393 ? 1.615 -38.292 -10.028 1.00 64.75 393 LYS A CA 1
ATOM 3044 C C . LYS A 1 393 ? 1.509 -39.469 -9.036 1.00 64.75 393 LYS A C 1
ATOM 3046 O O . LYS A 1 393 ? 2.511 -39.872 -8.458 1.00 64.75 393 LYS A O 1
ATOM 3051 N N . ASP A 1 394 ? 0.299 -39.990 -8.867 1.00 63.88 394 ASP A N 1
ATOM 3052 C CA . ASP A 1 394 ? -0.090 -41.019 -7.901 1.00 63.88 394 ASP A CA 1
ATOM 3053 C C . ASP A 1 394 ? -0.268 -42.410 -8.560 1.00 63.88 394 ASP A C 1
ATOM 3055 O O . ASP A 1 394 ? -0.662 -43.365 -7.896 1.00 63.88 394 ASP A O 1
ATOM 3059 N N . GLU A 1 395 ? -0.009 -42.520 -9.869 1.00 67.25 395 GLU A N 1
ATOM 3060 C CA . GLU A 1 395 ? -0.098 -43.744 -10.679 1.00 67.25 395 GLU A CA 1
ATOM 3061 C C . GLU A 1 395 ? 1.323 -44.148 -11.125 1.00 67.25 395 GLU A C 1
ATOM 3063 O O . GLU A 1 395 ? 2.019 -43.345 -11.748 1.00 67.25 395 GLU A O 1
ATOM 3068 N N . ASP A 1 396 ? 1.775 -45.371 -10.817 1.00 69.25 396 ASP A N 1
ATOM 3069 C CA . ASP A 1 396 ? 3.117 -45.840 -11.205 1.00 69.25 396 ASP A CA 1
ATOM 3070 C C . ASP A 1 396 ? 3.163 -46.181 -12.712 1.00 69.25 396 ASP A C 1
ATOM 3072 O O . ASP A 1 396 ? 2.466 -47.104 -13.147 1.00 69.25 396 ASP A O 1
ATOM 3076 N N . PRO A 1 397 ? 3.975 -45.477 -13.530 1.00 64.38 397 PRO A N 1
ATOM 3077 C CA . PRO A 1 397 ? 4.042 -45.714 -14.968 1.00 64.38 397 PRO A CA 1
ATOM 3078 C C . PRO A 1 397 ? 4.645 -47.075 -15.353 1.00 64.38 397 PRO A C 1
ATOM 3080 O O . PRO A 1 397 ? 4.424 -47.506 -16.481 1.00 64.38 397 PRO A O 1
ATOM 3083 N N . ALA A 1 398 ? 5.390 -47.748 -14.467 1.00 64.75 398 ALA A N 1
ATOM 3084 C CA . ALA A 1 398 ? 6.029 -49.037 -14.752 1.00 64.75 398 ALA A CA 1
ATOM 3085 C C . ALA A 1 398 ? 5.116 -50.253 -14.488 1.00 64.75 398 ALA A C 1
ATOM 3087 O O . ALA A 1 398 ? 5.418 -51.358 -14.937 1.00 64.75 398 ALA A O 1
ATOM 3088 N N . ALA A 1 399 ? 4.002 -50.065 -13.771 1.00 67.69 399 ALA A N 1
ATOM 3089 C CA . ALA A 1 399 ? 3.089 -51.141 -13.371 1.00 67.69 399 ALA A CA 1
ATOM 3090 C C . ALA A 1 399 ? 1.869 -51.321 -14.303 1.00 67.69 399 ALA A C 1
ATOM 3092 O O . ALA A 1 399 ? 1.052 -52.217 -14.079 1.00 67.69 399 ALA A O 1
ATOM 3093 N N . LEU A 1 400 ? 1.724 -50.468 -15.323 1.00 70.06 400 LEU A N 1
ATOM 3094 C CA . LEU A 1 400 ? 0.538 -50.393 -16.183 1.00 70.06 400 LEU A CA 1
ATOM 3095 C C . LEU A 1 400 ? 0.384 -51.613 -17.103 1.00 70.06 400 LEU A C 1
ATOM 3097 O O . LEU A 1 400 ? 1.291 -51.961 -17.861 1.00 70.06 400 LEU A O 1
ATOM 3101 N N . LYS A 1 401 ? -0.810 -52.218 -17.110 1.00 73.62 401 LYS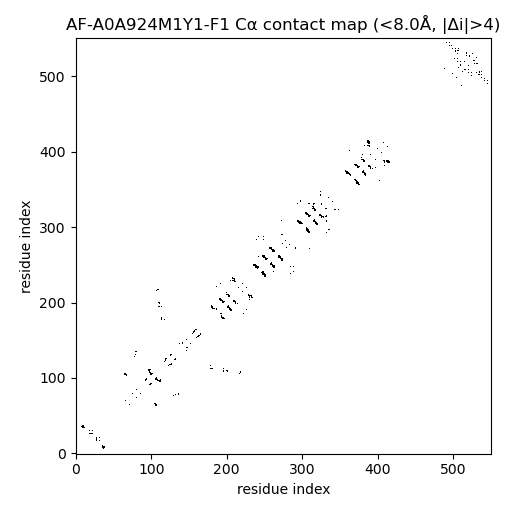 A N 1
ATOM 3102 C CA . LYS A 1 401 ? -1.160 -53.306 -18.042 1.00 73.62 401 LYS A CA 1
ATOM 3103 C C . LYS A 1 401 ? -1.733 -52.768 -19.352 1.00 73.62 401 LYS A C 1
ATOM 3105 O O . LYS A 1 401 ? -2.400 -51.737 -19.365 1.00 73.62 401 LYS A O 1
ATOM 3110 N N . ALA A 1 402 ? -1.558 -53.508 -20.448 1.00 71.56 402 ALA A N 1
ATOM 3111 C CA . ALA A 1 402 ? -2.007 -53.105 -21.787 1.00 71.56 402 ALA A CA 1
ATOM 3112 C C . ALA A 1 402 ? -3.501 -52.698 -21.850 1.00 71.56 402 ALA A C 1
ATOM 3114 O O . ALA A 1 402 ? -3.845 -51.688 -22.468 1.00 71.56 402 ALA A O 1
ATOM 3115 N N . ASP A 1 403 ? -4.389 -53.411 -21.150 1.00 70.69 403 ASP A N 1
ATOM 3116 C CA . ASP A 1 403 ? -5.811 -53.045 -21.046 1.00 70.69 403 ASP A CA 1
ATOM 3117 C C . ASP A 1 403 ? -6.060 -51.718 -20.315 1.00 70.69 403 ASP A C 1
ATOM 3119 O O . ASP A 1 403 ? -6.909 -50.926 -20.726 1.00 70.69 403 ASP A O 1
ATOM 3123 N N . GLU A 1 404 ? -5.301 -51.440 -19.256 1.00 72.94 404 GLU A N 1
ATOM 3124 C CA . GLU A 1 404 ? -5.406 -50.205 -18.474 1.00 72.94 404 GLU A CA 1
ATOM 3125 C C . GLU A 1 404 ? -4.886 -49.014 -19.290 1.00 72.94 404 GLU A C 1
ATOM 3127 O O . GLU A 1 404 ? -5.540 -47.972 -19.351 1.00 72.94 404 GLU A O 1
ATOM 3132 N N . VAL A 1 405 ? -3.770 -49.197 -20.009 1.00 75.38 405 VAL A N 1
ATOM 3133 C CA . VAL A 1 405 ? -3.221 -48.232 -20.980 1.00 75.38 405 VAL A CA 1
ATOM 3134 C C . VAL A 1 405 ? -4.266 -47.880 -22.050 1.00 75.38 405 VAL A C 1
ATOM 3136 O O . VAL A 1 405 ? -4.464 -46.699 -22.359 1.00 75.38 405 VAL A O 1
ATOM 3139 N N . ARG A 1 406 ? -4.992 -48.880 -22.577 1.00 73.25 406 ARG A N 1
ATOM 3140 C CA . ARG A 1 406 ? -6.085 -48.682 -23.546 1.00 73.25 406 ARG A CA 1
ATOM 3141 C C . ARG A 1 406 ? -7.216 -47.823 -22.970 1.00 73.25 406 ARG A C 1
ATOM 3143 O O . ARG A 1 406 ? -7.632 -46.872 -23.633 1.00 73.25 406 ARG A O 1
ATOM 3150 N N . VAL A 1 407 ? -7.686 -48.112 -21.754 1.00 74.31 407 VAL A N 1
ATOM 3151 C CA . VAL A 1 407 ? -8.742 -47.322 -21.090 1.00 74.31 407 VAL A CA 1
ATOM 3152 C C . VAL A 1 407 ? -8.262 -45.899 -20.786 1.00 74.31 407 VAL A C 1
ATOM 3154 O O . VAL A 1 407 ? -8.963 -44.940 -21.105 1.00 74.31 407 VAL A O 1
ATOM 3157 N N . MET A 1 408 ? -7.047 -45.729 -20.254 1.00 73.38 408 MET A N 1
ATOM 3158 C CA . MET A 1 408 ? -6.499 -44.405 -19.939 1.00 73.38 408 MET A CA 1
ATOM 3159 C C . MET A 1 408 ? -6.369 -43.507 -21.174 1.00 73.38 408 MET A C 1
ATOM 3161 O O . MET A 1 408 ? -6.671 -42.316 -21.080 1.00 73.38 408 MET A O 1
ATOM 3165 N N . LEU A 1 409 ? -5.962 -44.042 -22.332 1.00 77.88 409 LEU A N 1
ATOM 3166 C CA . LEU A 1 409 ? -5.898 -43.242 -23.559 1.00 77.88 409 LEU A CA 1
ATOM 3167 C C . LEU A 1 409 ? -7.300 -42.870 -24.078 1.00 77.88 409 LEU A C 1
ATOM 3169 O O . LEU A 1 409 ? -7.481 -41.751 -24.547 1.00 77.88 409 LEU A O 1
ATOM 3173 N N . LEU A 1 410 ? -8.296 -43.753 -23.954 1.00 74.88 410 LEU A N 1
ATOM 3174 C CA . LEU A 1 410 ? -9.677 -43.466 -24.372 1.00 74.88 410 LEU A CA 1
ATOM 3175 C C . LEU A 1 410 ? -10.378 -42.444 -23.458 1.00 74.88 410 LEU A C 1
ATOM 3177 O O . LEU A 1 410 ? -11.065 -41.555 -23.953 1.00 74.88 410 LEU A O 1
ATOM 3181 N N . GLU A 1 411 ? -10.189 -42.524 -22.137 1.00 74.81 411 GLU A N 1
ATOM 3182 C CA . GLU A 1 411 ? -10.796 -41.585 -21.180 1.00 74.81 411 GLU A CA 1
ATOM 3183 C C . GLU A 1 411 ? -10.080 -40.228 -21.108 1.00 74.81 411 GLU A C 1
ATOM 3185 O O . GLU A 1 411 ? -10.709 -39.186 -20.903 1.00 74.81 411 GLU A O 1
ATOM 3190 N N . ARG A 1 412 ? -8.741 -40.234 -21.182 1.00 76.75 412 ARG A N 1
ATOM 3191 C CA . ARG A 1 412 ? -7.897 -39.075 -20.835 1.00 76.75 412 ARG A CA 1
ATOM 3192 C C . ARG A 1 412 ? -7.145 -38.495 -22.032 1.00 76.75 412 ARG A C 1
ATOM 3194 O O . ARG A 1 412 ? -6.610 -37.387 -21.913 1.00 76.75 412 ARG A O 1
ATOM 3201 N N . GLY A 1 413 ? -7.097 -39.218 -23.151 1.00 76.31 413 GLY A N 1
ATOM 3202 C CA . GLY A 1 413 ? -6.400 -38.825 -24.370 1.00 76.31 413 GLY A CA 1
ATOM 3203 C C . GLY A 1 413 ? -6.960 -37.542 -24.965 1.00 76.31 413 GLY A C 1
ATOM 3204 O O . GLY A 1 413 ? -8.168 -37.365 -25.118 1.00 76.31 413 GLY A O 1
ATOM 3205 N N . LYS A 1 414 ? -6.064 -36.614 -25.293 1.00 73.75 414 LYS A N 1
ATOM 3206 C CA . LYS A 1 414 ? -6.396 -35.354 -25.964 1.00 73.75 414 LYS A CA 1
ATOM 3207 C C . LYS A 1 414 ? -5.448 -35.163 -27.141 1.00 73.75 414 LYS A C 1
ATOM 3209 O O . LYS A 1 414 ? -4.266 -35.486 -26.996 1.00 73.75 414 LYS A O 1
ATOM 3214 N N . PRO A 1 415 ? -5.918 -34.628 -28.281 1.00 70.31 415 PRO A N 1
ATOM 3215 C CA . PRO A 1 415 ? -5.027 -34.325 -29.388 1.00 70.31 415 PRO A CA 1
ATOM 3216 C C . PRO A 1 415 ? -3.951 -33.337 -28.916 1.00 70.31 415 PRO A C 1
ATOM 3218 O O . PRO A 1 415 ? -4.251 -32.447 -28.104 1.00 70.31 415 PRO A O 1
ATOM 3221 N N . PRO A 1 416 ? -2.695 -33.476 -29.377 1.00 61.75 416 PRO A N 1
ATOM 3222 C CA . PRO A 1 416 ? -1.623 -32.582 -28.976 1.00 61.75 416 PRO A CA 1
ATOM 3223 C C . PRO A 1 416 ? -2.015 -31.146 -29.327 1.00 61.75 416 PRO A C 1
ATOM 3225 O O . PRO A 1 416 ? -2.296 -30.831 -30.483 1.00 61.75 416 PRO A O 1
ATOM 3228 N N . LYS A 1 417 ? -2.046 -30.256 -28.324 1.00 55.09 417 LYS A N 1
ATOM 3229 C CA . LYS A 1 417 ? -2.337 -28.836 -28.554 1.00 55.09 417 LYS A CA 1
ATOM 3230 C C . LYS A 1 417 ? -1.291 -28.265 -29.508 1.00 55.09 417 LYS A C 1
ATOM 3232 O O . LYS A 1 417 ? -0.168 -27.973 -29.091 1.00 55.09 417 LYS A O 1
ATOM 3237 N N . ALA A 1 418 ? -1.684 -28.075 -30.767 1.00 39.00 418 ALA A N 1
ATOM 3238 C CA . ALA A 1 418 ? -0.916 -27.308 -31.730 1.00 39.00 418 ALA A CA 1
ATOM 3239 C C . ALA A 1 418 ? -0.537 -25.967 -31.090 1.00 39.00 418 ALA A C 1
ATOM 3241 O O . ALA A 1 418 ? -1.373 -25.308 -30.464 1.00 39.00 418 ALA A O 1
ATOM 3242 N N . LYS A 1 419 ? 0.737 -25.578 -31.203 1.00 32.12 419 LYS A N 1
ATOM 3243 C CA . LYS A 1 419 ? 1.203 -24.295 -30.674 1.00 32.12 419 LYS A CA 1
ATOM 3244 C C . LYS A 1 419 ? 0.546 -23.181 -31.481 1.00 32.12 419 LYS A C 1
ATOM 3246 O O . LYS A 1 419 ? 1.045 -22.819 -32.541 1.00 32.12 419 LYS A O 1
ATOM 3251 N N . THR A 1 420 ? -0.546 -22.627 -30.963 1.00 27.70 420 THR A N 1
ATOM 3252 C CA . THR A 1 420 ? -1.118 -21.370 -31.444 1.00 27.70 420 THR A CA 1
ATOM 3253 C C . THR A 1 420 ? -0.102 -20.264 -31.184 1.00 27.70 420 THR A C 1
ATOM 3255 O O . THR A 1 420 ? -0.066 -19.678 -30.100 1.00 27.70 420 THR A O 1
ATOM 3258 N N . SER A 1 421 ? 0.771 -20.019 -32.158 1.00 30.84 421 SER A N 1
ATOM 3259 C CA . SER A 1 421 ? 1.641 -18.855 -32.182 1.00 30.84 421 SER A CA 1
ATOM 3260 C C . SER A 1 421 ? 0.759 -17.613 -32.154 1.00 30.84 421 SER A C 1
ATOM 3262 O O . SER A 1 421 ? -0.004 -17.349 -33.081 1.00 30.84 421 SER A O 1
ATOM 3264 N N . SER A 1 422 ? 0.845 -16.845 -31.069 1.00 29.50 422 SER A N 1
ATOM 3265 C CA . SER A 1 422 ? 0.172 -15.555 -30.928 1.00 29.50 422 SER A CA 1
ATOM 3266 C C . SER A 1 422 ? 0.883 -14.504 -31.787 1.00 29.50 422 SER A C 1
ATOM 3268 O O . SER A 1 422 ? 1.531 -13.592 -31.272 1.00 29.50 422 SER A O 1
ATOM 3270 N N . ALA A 1 423 ? 0.818 -14.682 -33.106 1.00 28.58 423 ALA A N 1
ATOM 3271 C CA . ALA A 1 423 ? 1.341 -13.749 -34.086 1.00 28.58 423 ALA A CA 1
ATOM 3272 C C . ALA A 1 423 ? 0.441 -12.509 -34.116 1.00 28.58 423 ALA A C 1
ATOM 3274 O O . ALA A 1 423 ? -0.674 -12.537 -34.636 1.00 28.58 423 ALA A O 1
ATOM 3275 N N . VAL A 1 424 ? 0.925 -11.415 -33.529 1.00 31.69 424 VAL A N 1
ATOM 3276 C CA . VAL A 1 424 ? 0.304 -10.098 -33.678 1.00 31.69 424 VAL A CA 1
ATOM 3277 C C . VAL A 1 424 ? 0.542 -9.635 -35.116 1.00 31.69 424 VAL A C 1
ATOM 3279 O O . VAL A 1 424 ? 1.677 -9.372 -35.499 1.00 31.69 424 VAL A O 1
ATOM 3282 N N . GLY A 1 425 ? -0.527 -9.546 -35.907 1.00 27.23 425 GLY A N 1
ATOM 3283 C CA . GLY A 1 425 ? -0.490 -9.077 -37.292 1.00 27.23 425 GLY A CA 1
ATOM 3284 C C . GLY A 1 425 ? -1.855 -8.539 -37.717 1.00 27.23 425 GLY A C 1
ATOM 3285 O O . GLY A 1 425 ? -2.836 -9.279 -37.780 1.00 27.23 425 GLY A O 1
ATOM 3286 N N . SER A 1 426 ? -1.943 -7.236 -37.971 1.00 30.06 426 SER A N 1
ATOM 3287 C CA . SER A 1 426 ? -3.191 -6.534 -38.283 1.00 30.06 426 SER A CA 1
ATOM 3288 C C . SER A 1 426 ? -3.562 -6.645 -39.768 1.00 30.06 426 SER A C 1
ATOM 3290 O O . SER A 1 426 ? -3.158 -5.827 -40.590 1.00 30.06 426 SER A O 1
ATOM 3292 N N . ALA A 1 427 ? -4.401 -7.627 -40.115 1.00 27.34 427 ALA A N 1
ATOM 3293 C CA . ALA A 1 427 ? -4.906 -7.828 -41.478 1.00 27.34 427 ALA A CA 1
ATOM 3294 C C . ALA A 1 427 ? -6.413 -7.511 -41.612 1.00 27.34 427 ALA A C 1
ATOM 3296 O O . ALA A 1 427 ? -7.284 -8.358 -41.420 1.00 27.34 427 ALA A O 1
ATOM 3297 N N . LYS A 1 428 ? -6.686 -6.242 -41.939 1.00 27.92 428 LYS A N 1
ATOM 3298 C CA . LYS A 1 428 ? -7.849 -5.678 -42.661 1.00 27.92 428 LYS A CA 1
ATOM 3299 C C . LYS A 1 428 ? -8.977 -6.669 -43.050 1.00 27.92 428 LYS A C 1
ATOM 3301 O O . LYS A 1 428 ? -8.903 -7.323 -44.086 1.00 27.92 428 LYS A O 1
ATOM 3306 N N . LYS A 1 429 ? -10.085 -6.692 -42.291 1.00 27.62 429 LYS A N 1
ATOM 3307 C CA . LYS A 1 429 ? -11.343 -7.348 -42.708 1.00 27.62 429 LYS A CA 1
ATOM 3308 C C . LYS A 1 429 ? -12.214 -6.413 -43.555 1.00 27.62 429 LYS A C 1
ATOM 3310 O O . LYS A 1 429 ? -12.910 -5.561 -43.012 1.00 27.62 429 LYS A O 1
ATOM 3315 N N . THR A 1 430 ? -12.250 -6.637 -44.864 1.00 26.28 430 THR A N 1
ATOM 3316 C CA . THR A 1 430 ? -13.492 -6.476 -45.642 1.00 26.28 430 THR A CA 1
ATOM 3317 C C . THR A 1 430 ? -14.359 -7.727 -45.436 1.00 26.28 430 THR A C 1
ATOM 3319 O O . THR A 1 430 ? -13.860 -8.751 -44.963 1.00 26.28 430 THR A O 1
ATOM 3322 N N . GLY A 1 431 ? -15.666 -7.680 -45.709 1.00 26.06 431 GLY A N 1
ATOM 3323 C CA . GLY A 1 431 ? -16.527 -8.830 -45.415 1.00 26.06 431 GLY A CA 1
ATOM 3324 C C . GLY A 1 431 ? -17.834 -8.877 -46.189 1.00 26.06 431 GLY A C 1
ATOM 3325 O O . GLY A 1 431 ? -18.296 -7.863 -46.710 1.00 26.06 431 GLY A O 1
ATOM 3326 N N . THR A 1 432 ? -18.455 -10.061 -46.194 1.00 27.20 432 THR A N 1
ATOM 3327 C CA . THR A 1 432 ? -19.784 -10.268 -46.779 1.00 27.20 432 THR A CA 1
ATOM 3328 C C . THR A 1 432 ? -20.620 -11.301 -46.010 1.00 27.20 432 THR A C 1
ATOM 3330 O O . THR A 1 432 ? -20.126 -12.301 -45.503 1.00 27.20 432 THR A O 1
ATOM 3333 N N . LYS A 1 433 ? -21.910 -10.968 -45.939 1.00 28.23 433 LYS A N 1
ATOM 3334 C CA . LYS A 1 433 ? -23.141 -11.649 -45.491 1.00 28.23 433 LYS A CA 1
ATOM 3335 C C . LYS A 1 433 ? -23.161 -13.169 -45.151 1.00 28.23 433 LYS A C 1
ATOM 3337 O O . LYS A 1 433 ? -22.727 -14.023 -45.909 1.00 28.23 433 LYS A O 1
ATOM 3342 N N . LYS A 1 434 ? -23.881 -13.433 -44.042 1.00 25.92 434 LYS A N 1
ATOM 3343 C CA . LYS A 1 434 ? -24.768 -14.579 -43.664 1.00 25.92 434 LYS A CA 1
ATOM 3344 C C . LYS A 1 434 ? -25.597 -15.169 -44.850 1.00 25.92 434 LYS A C 1
ATOM 3346 O O . LYS A 1 434 ? -25.762 -14.417 -45.811 1.00 25.92 434 LYS A O 1
ATOM 3351 N N . PRO A 1 435 ? -26.249 -16.374 -44.770 1.00 35.84 435 PRO A N 1
ATOM 3352 C CA . PRO A 1 435 ? -27.265 -16.683 -43.726 1.00 35.84 435 PRO A CA 1
ATOM 3353 C C . PRO A 1 435 ? -27.541 -18.158 -43.272 1.00 35.84 435 PRO A C 1
ATOM 3355 O O . PRO A 1 435 ? -27.465 -19.093 -44.054 1.00 35.84 435 PRO A O 1
ATOM 3358 N N . THR A 1 436 ? -28.093 -18.291 -42.041 1.00 25.34 436 THR A N 1
ATOM 3359 C CA . THR A 1 436 ? -28.998 -19.377 -41.514 1.00 25.34 436 THR A CA 1
ATOM 3360 C C . THR A 1 436 ? -28.484 -20.839 -41.425 1.00 25.34 436 THR A C 1
ATOM 3362 O O . THR A 1 436 ? -27.497 -21.166 -42.058 1.00 25.34 436 THR A O 1
ATOM 3365 N N . SER A 1 437 ? -29.040 -21.764 -40.612 1.00 25.98 437 SER A N 1
ATOM 3366 C CA . SER A 1 437 ? -30.279 -21.835 -39.780 1.00 25.98 437 SER A CA 1
ATOM 3367 C C . SER A 1 437 ? -30.030 -22.428 -38.357 1.00 25.98 437 SER A C 1
ATOM 3369 O O . SER A 1 437 ? -28.947 -22.931 -38.096 1.00 25.98 437 SER A O 1
ATOM 3371 N N . LYS A 1 438 ? -30.874 -22.197 -37.323 1.00 24.64 438 LYS A N 1
ATOM 3372 C CA . LYS A 1 438 ? -31.917 -23.098 -36.713 1.00 24.64 438 LYS A CA 1
ATOM 3373 C C . LYS A 1 438 ? -31.605 -24.620 -36.742 1.00 24.64 438 LYS A C 1
ATOM 3375 O O . LYS A 1 438 ? -31.158 -25.076 -37.786 1.00 24.64 438 LYS A O 1
ATOM 3380 N N . SER A 1 439 ? -31.885 -25.451 -35.714 1.00 24.38 439 SER A N 1
ATOM 3381 C CA . SER A 1 439 ? -32.669 -25.312 -34.447 1.00 24.38 439 SER A CA 1
ATOM 3382 C C . SER A 1 439 ? -32.078 -26.165 -33.278 1.00 24.38 439 SER A C 1
ATOM 3384 O O . SER A 1 439 ? -31.159 -26.934 -33.516 1.00 24.38 439 SER A O 1
ATOM 3386 N N . ALA A 1 440 ? -32.385 -25.948 -31.983 1.00 23.48 440 ALA A N 1
ATOM 3387 C CA . ALA A 1 440 ? -33.436 -26.598 -31.143 1.00 23.48 440 ALA A CA 1
ATOM 3388 C C . ALA A 1 440 ? -33.539 -28.150 -31.249 1.00 23.48 440 ALA A C 1
ATOM 3390 O O . ALA A 1 440 ? -33.505 -28.643 -32.368 1.00 23.48 440 ALA A O 1
ATOM 3391 N N . SER A 1 441 ? -33.794 -28.963 -30.199 1.00 23.14 441 SER A N 1
ATOM 3392 C CA . SER A 1 441 ? -33.881 -28.771 -28.721 1.00 23.14 441 SER A CA 1
ATOM 3393 C C . SER A 1 441 ? -34.099 -30.132 -27.990 1.00 23.14 441 SER A C 1
ATOM 3395 O O . SER A 1 441 ? -34.045 -31.170 -28.639 1.00 23.14 441 SER A O 1
ATOM 3397 N N . SER A 1 442 ? -34.434 -30.118 -26.683 1.00 24.56 442 SER A N 1
ATOM 3398 C CA . SER A 1 442 ? -34.761 -31.255 -25.774 1.00 24.56 442 SER A CA 1
ATOM 3399 C C . SER A 1 442 ? -33.587 -32.186 -25.395 1.00 24.56 442 SER A C 1
ATOM 3401 O O . SER A 1 442 ? -32.743 -32.449 -26.237 1.00 24.56 442 SER A O 1
ATOM 3403 N N . SER A 1 443 ? -33.341 -32.648 -24.155 1.00 24.05 443 SER A N 1
ATOM 3404 C CA . SER A 1 443 ? -34.026 -32.701 -22.834 1.00 24.05 443 SER A CA 1
ATOM 3405 C C . SER A 1 443 ? -34.637 -34.057 -22.425 1.00 24.05 443 SER A C 1
ATOM 3407 O O . SER A 1 443 ? -34.980 -34.879 -23.264 1.00 24.05 443 SER A O 1
ATOM 3409 N N . LYS A 1 444 ? -34.793 -34.224 -21.095 1.00 24.09 444 LYS A N 1
ATOM 3410 C CA . LYS A 1 444 ? -35.277 -35.391 -20.317 1.00 24.09 444 LYS A CA 1
ATOM 3411 C C . LYS A 1 444 ? -34.308 -36.583 -20.135 1.00 24.09 444 LYS A C 1
ATOM 3413 O O . LYS A 1 444 ? -33.478 -36.823 -20.995 1.00 24.09 444 LYS A O 1
ATOM 3418 N N . VAL A 1 445 ? -34.421 -37.423 -19.086 1.00 23.84 445 VAL A N 1
ATOM 3419 C CA . VAL A 1 445 ? -34.681 -37.236 -17.620 1.00 23.84 445 VAL A CA 1
ATOM 3420 C C . VAL A 1 445 ? -34.715 -38.624 -16.936 1.00 23.84 445 VAL A C 1
ATOM 3422 O O . VAL A 1 445 ? -35.162 -39.571 -17.570 1.00 23.84 445 VAL A O 1
ATOM 3425 N N . SER A 1 446 ? -34.389 -38.714 -15.629 1.00 24.41 446 SER A N 1
ATOM 3426 C CA . SER A 1 446 ? -34.708 -39.842 -14.698 1.00 24.41 446 SER A CA 1
ATOM 3427 C C . SER A 1 446 ? -34.027 -41.216 -14.951 1.00 24.41 446 SER A C 1
ATOM 3429 O O . SER A 1 446 ? -33.599 -41.487 -16.060 1.00 24.41 446 SER A O 1
ATOM 3431 N N . SER A 1 447 ? -33.876 -42.147 -13.986 1.00 25.12 447 SER A N 1
ATOM 3432 C CA . SER A 1 447 ? -33.858 -42.049 -12.502 1.00 25.12 447 SER A CA 1
ATOM 3433 C C . SER A 1 447 ? -33.446 -43.365 -11.804 1.00 25.12 447 SER A C 1
ATOM 3435 O O . SER A 1 447 ? -33.993 -44.412 -12.138 1.00 25.12 447 SER A O 1
ATOM 3437 N N . SER A 1 448 ? -32.748 -43.255 -10.657 1.00 25.38 448 SER A N 1
ATOM 3438 C CA . SER A 1 448 ? -32.822 -44.191 -9.497 1.00 25.38 448 SER A CA 1
ATOM 3439 C C . SER A 1 448 ? -32.259 -45.633 -9.701 1.00 25.38 448 SER A C 1
ATOM 3441 O O . SER A 1 448 ? -31.835 -45.948 -10.801 1.00 25.38 448 SER A O 1
ATOM 3443 N N . LYS A 1 449 ? -32.137 -46.547 -8.709 1.00 27.14 449 LYS A N 1
ATOM 3444 C CA . LYS A 1 449 ? -32.551 -46.551 -7.280 1.00 27.14 449 LYS A CA 1
ATOM 3445 C C . LYS A 1 449 ? -31.777 -47.588 -6.414 1.00 27.14 449 LYS A C 1
ATOM 3447 O O . LYS A 1 449 ? -31.944 -48.777 -6.638 1.00 27.14 449 LYS A O 1
ATOM 3452 N N . ALA A 1 450 ? -31.128 -47.150 -5.321 1.00 25.59 450 ALA A N 1
ATOM 3453 C CA . ALA A 1 450 ? -30.789 -47.950 -4.109 1.00 25.59 450 ALA A CA 1
ATOM 3454 C C . ALA A 1 450 ? -29.944 -49.257 -4.318 1.00 25.59 450 ALA A C 1
ATOM 3456 O O . ALA A 1 450 ? -29.525 -49.539 -5.428 1.00 25.59 450 ALA A O 1
ATOM 3457 N N . ARG A 1 451 ? -29.562 -50.073 -3.310 1.00 25.81 451 ARG A N 1
ATOM 3458 C CA . ARG A 1 451 ? -29.766 -50.056 -1.840 1.00 25.81 451 ARG A CA 1
ATOM 3459 C C . ARG A 1 451 ? -28.546 -50.658 -1.100 1.00 25.81 451 ARG A C 1
ATOM 3461 O O . ARG A 1 451 ? -27.891 -51.555 -1.608 1.00 25.81 451 ARG A O 1
ATOM 3468 N N . ALA A 1 452 ? -28.280 -50.184 0.119 1.00 25.91 452 ALA A N 1
ATOM 3469 C CA . ALA A 1 452 ? -27.119 -50.539 0.950 1.00 25.91 452 ALA A CA 1
ATOM 3470 C C . ALA A 1 452 ? -27.170 -51.915 1.653 1.00 25.91 452 ALA A C 1
ATOM 3472 O O . ALA A 1 452 ? -28.257 -52.450 1.882 1.00 25.91 452 ALA A O 1
ATOM 3473 N N . LYS A 1 453 ? -26.020 -52.335 2.219 1.00 25.25 453 LYS A N 1
ATOM 3474 C CA . LYS A 1 453 ? -25.945 -52.762 3.636 1.00 25.25 453 LYS A CA 1
ATOM 3475 C C . LYS A 1 453 ? -24.563 -52.529 4.296 1.00 25.25 453 LYS A C 1
ATOM 3477 O O . LYS A 1 453 ? -23.606 -52.130 3.649 1.00 25.25 453 LYS A O 1
ATOM 3482 N N . LYS A 1 454 ? -24.559 -52.685 5.624 1.00 25.12 454 LYS A N 1
ATOM 3483 C CA . LYS A 1 454 ? -23.550 -52.411 6.689 1.00 25.12 454 LYS A CA 1
ATOM 3484 C C . LYS A 1 454 ? -23.483 -53.724 7.550 1.00 25.12 454 LYS A C 1
ATOM 3486 O O . LYS A 1 454 ? -24.151 -54.667 7.116 1.00 25.12 454 LYS A O 1
ATOM 3491 N N . PRO A 1 455 ? -22.924 -53.835 8.788 1.00 48.62 455 PRO A N 1
ATOM 3492 C CA . PRO A 1 455 ? -21.986 -52.998 9.574 1.00 48.62 455 PRO A CA 1
ATOM 3493 C C . PRO A 1 455 ? -20.896 -53.773 10.385 1.00 48.62 455 PRO A C 1
ATOM 3495 O O . PRO A 1 455 ? -20.961 -54.989 10.481 1.00 48.62 455 PRO A O 1
ATOM 3498 N N . ALA A 1 456 ? -19.996 -53.051 11.082 1.00 25.02 456 ALA A N 1
ATOM 3499 C CA . ALA A 1 456 ? -19.527 -53.271 12.482 1.00 25.02 456 ALA A CA 1
ATOM 3500 C C . ALA A 1 456 ? -18.337 -52.323 12.804 1.00 25.02 456 ALA A C 1
ATOM 3502 O O . ALA A 1 456 ? -17.685 -51.871 11.870 1.00 25.02 456 ALA A O 1
ATOM 3503 N N . ALA A 1 457 ? -17.966 -51.969 14.046 1.00 25.27 457 ALA A N 1
ATOM 3504 C CA . ALA A 1 457 ? -18.724 -51.717 15.286 1.00 25.27 457 ALA A CA 1
ATOM 3505 C C . ALA A 1 457 ? -17.872 -50.818 16.236 1.00 25.27 457 ALA A C 1
ATOM 3507 O O . ALA A 1 457 ? -16.662 -50.716 16.058 1.00 25.27 457 ALA A O 1
ATOM 3508 N N . LYS A 1 458 ? -18.487 -50.160 17.237 1.00 29.89 458 LYS A N 1
ATOM 3509 C CA . LYS A 1 458 ? -17.802 -49.481 18.372 1.00 29.89 458 LYS A CA 1
ATOM 3510 C C . LYS A 1 458 ? -17.946 -50.324 19.651 1.00 29.89 458 LYS A C 1
ATOM 3512 O O . LYS A 1 458 ? -18.863 -51.143 19.699 1.00 29.89 458 LYS A O 1
ATOM 3517 N N . PRO A 1 459 ? -17.138 -50.069 20.697 1.00 38.41 459 PRO A N 1
ATOM 3518 C CA . PRO A 1 459 ? -17.664 -49.421 21.927 1.00 38.41 459 PRO A CA 1
ATOM 3519 C C . PRO A 1 459 ? -16.726 -48.304 22.482 1.00 38.41 459 PRO A C 1
ATOM 3521 O O . PRO A 1 459 ? -15.617 -48.159 21.986 1.00 38.41 459 PRO A O 1
ATOM 3524 N N . SER A 1 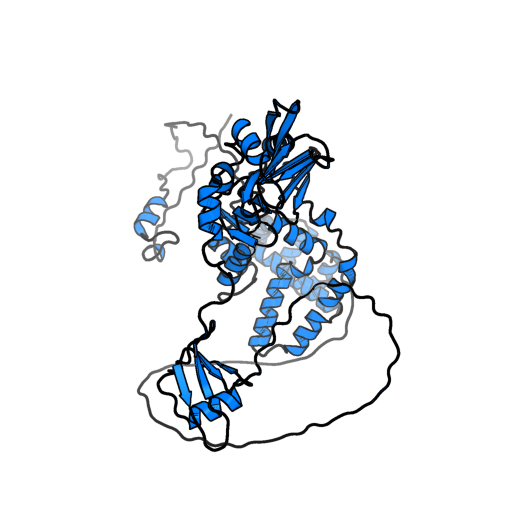460 ? -17.059 -47.464 23.483 1.00 27.50 460 SER A N 1
ATOM 3525 C CA . SER A 1 460 ? -18.373 -47.019 24.012 1.00 27.50 460 SER A CA 1
ATOM 3526 C C . SER A 1 460 ? -18.289 -45.849 25.031 1.00 27.50 460 SER A C 1
ATOM 3528 O O . SER A 1 460 ? -17.556 -45.949 26.008 1.00 27.50 460 SER A O 1
ATOM 3530 N N . SER A 1 461 ? -19.234 -44.895 24.913 1.00 28.42 461 SER A N 1
ATOM 3531 C CA . SER A 1 461 ? -20.028 -44.255 26.010 1.00 28.42 461 SER A CA 1
ATOM 3532 C C . SER A 1 461 ? -19.382 -43.173 26.925 1.00 28.42 461 SER A C 1
ATOM 3534 O O . SER A 1 461 ? -18.172 -43.170 27.088 1.00 28.42 461 SER A O 1
ATOM 3536 N N . SER A 1 462 ? -20.126 -42.207 27.521 1.00 27.38 462 SER A N 1
ATOM 3537 C CA . SER A 1 462 ? -21.536 -42.293 27.994 1.00 27.38 462 SER A CA 1
ATOM 3538 C C . SER A 1 462 ? -22.516 -41.077 27.838 1.00 27.38 462 SER A C 1
ATOM 3540 O O . SER A 1 462 ? -23.156 -40.978 26.792 1.00 27.38 462 SER A O 1
ATOM 3542 N N . VAL A 1 463 ? -22.806 -40.283 28.891 1.00 28.20 463 VAL A N 1
ATOM 3543 C CA . VAL A 1 463 ? -24.168 -39.768 29.276 1.00 28.20 463 VAL A CA 1
ATOM 3544 C C . VAL A 1 463 ? -24.037 -38.520 30.200 1.00 28.20 463 VAL A C 1
ATOM 3546 O O . VAL A 1 463 ? -23.000 -38.427 30.842 1.00 28.20 463 VAL A O 1
ATOM 3549 N N . ARG A 1 464 ? -24.929 -37.514 30.402 1.00 24.69 464 ARG A N 1
ATOM 3550 C CA . ARG A 1 464 ? -26.330 -37.063 30.058 1.00 24.69 464 ARG A CA 1
ATOM 3551 C C . ARG A 1 464 ? -26.363 -35.498 30.223 1.00 24.69 464 ARG A C 1
ATOM 3553 O O . ARG A 1 464 ? -25.387 -34.984 30.749 1.00 24.69 464 ARG A O 1
ATOM 3560 N N . LYS A 1 465 ? -27.306 -34.599 29.847 1.00 21.12 465 LYS A N 1
ATOM 3561 C CA . LYS A 1 465 ? -28.696 -34.513 29.286 1.00 21.12 465 LYS A CA 1
ATOM 3562 C C . LYS A 1 465 ? -29.926 -34.783 30.204 1.00 21.12 465 LYS A C 1
ATOM 3564 O O . LYS A 1 465 ? -29.855 -35.765 30.938 1.00 21.12 465 LYS A O 1
ATOM 3569 N N . PRO A 1 466 ? -31.113 -34.115 30.028 1.00 50.16 466 PRO A N 1
ATOM 3570 C CA . PRO A 1 466 ? -31.444 -32.845 29.302 1.00 50.16 466 PRO A CA 1
ATOM 3571 C C . PRO A 1 466 ? -32.640 -31.960 29.829 1.00 50.16 466 PRO A C 1
ATOM 3573 O O . PRO A 1 466 ? -33.427 -32.418 30.646 1.00 50.16 466 PRO A O 1
ATOM 3576 N N . VAL A 1 467 ? -32.843 -30.767 29.219 1.00 24.80 467 VAL A N 1
ATOM 3577 C CA . VAL A 1 467 ? -34.114 -30.016 28.888 1.00 24.80 467 VAL A CA 1
ATOM 3578 C C . VAL A 1 467 ? -33.761 -28.881 27.865 1.00 24.80 467 VAL A C 1
ATOM 3580 O O . VAL A 1 467 ? -32.570 -28.596 27.766 1.00 24.80 467 VAL A O 1
ATOM 3583 N N . SER A 1 468 ? -34.543 -28.217 26.971 1.00 28.11 468 SER A N 1
ATOM 3584 C CA . SER A 1 468 ? -35.974 -28.058 26.542 1.00 28.11 468 SER A CA 1
ATOM 3585 C C . SER A 1 468 ? -36.859 -27.033 27.294 1.00 28.11 468 SER A C 1
ATOM 3587 O O . SER A 1 468 ? -36.952 -27.146 28.505 1.00 28.11 468 SER A O 1
ATOM 3589 N N . SER A 1 469 ? -37.627 -26.091 26.698 1.00 26.75 469 SER A N 1
ATOM 3590 C CA . SER A 1 469 ? -37.934 -25.639 25.298 1.00 26.75 469 SER A CA 1
ATOM 3591 C C . SER A 1 469 ? -38.513 -24.175 25.347 1.00 26.75 469 SER A C 1
ATOM 3593 O O . SER A 1 469 ? -38.398 -23.591 26.417 1.00 26.75 469 SER A O 1
ATOM 3595 N N . ALA A 1 470 ? -39.101 -23.451 24.364 1.00 26.78 470 ALA A N 1
ATOM 3596 C CA . ALA A 1 470 ? -39.648 -23.659 22.995 1.00 26.78 470 ALA A CA 1
ATOM 3597 C C . ALA A 1 470 ? -39.646 -22.301 22.185 1.00 26.78 470 ALA A C 1
ATOM 3599 O O . ALA A 1 470 ? -39.342 -21.275 22.776 1.00 26.78 470 ALA A O 1
ATOM 3600 N N . ALA A 1 471 ? -39.731 -22.238 20.836 1.00 26.78 471 ALA A N 1
ATOM 3601 C CA . ALA A 1 471 ? -40.907 -22.003 19.932 1.00 26.78 471 ALA A CA 1
ATOM 3602 C C . ALA A 1 471 ? -41.606 -20.597 20.003 1.00 26.78 471 ALA A C 1
ATOM 3604 O O . ALA A 1 471 ? -41.671 -20.033 21.082 1.00 26.78 471 ALA A O 1
ATOM 3605 N N . ARG A 1 472 ? -42.188 -19.967 18.944 1.00 24.48 472 ARG A N 1
ATOM 3606 C CA . ARG A 1 472 ? -42.592 -20.376 17.559 1.00 24.48 472 ARG A CA 1
ATOM 3607 C C . ARG A 1 472 ? -42.945 -19.150 16.640 1.00 24.48 472 ARG A C 1
ATOM 3609 O O . ARG A 1 472 ? -43.281 -18.114 17.188 1.00 24.48 472 ARG A O 1
ATOM 3616 N N . ALA A 1 473 ? -43.073 -19.350 15.303 1.00 24.41 473 ALA A N 1
ATOM 3617 C CA . ALA A 1 473 ? -43.835 -18.531 14.292 1.00 24.41 473 ALA A CA 1
ATOM 3618 C C . ALA A 1 473 ? -43.260 -17.126 13.887 1.00 24.41 473 ALA A C 1
ATOM 3620 O O . ALA A 1 473 ? -42.700 -16.467 14.744 1.00 24.41 473 ALA A O 1
ATOM 3621 N N . LYS A 1 474 ? -43.212 -16.596 12.632 1.00 27.42 474 LYS A N 1
ATOM 3622 C CA . LYS A 1 474 ? -44.026 -16.556 11.358 1.00 27.42 474 LYS A CA 1
ATOM 3623 C C . LYS A 1 474 ? -44.787 -15.200 11.190 1.00 27.42 474 LYS A C 1
ATOM 3625 O O . LYS A 1 474 ? -45.389 -14.788 12.166 1.00 27.42 474 LYS A O 1
ATOM 3630 N N . THR A 1 475 ? -44.907 -14.497 10.035 1.00 24.47 475 THR A N 1
ATOM 3631 C CA . THR A 1 475 ? -44.317 -14.587 8.657 1.00 24.47 475 THR A CA 1
ATOM 3632 C C . THR A 1 475 ? -44.639 -13.345 7.762 1.00 24.47 475 THR A C 1
ATOM 3634 O O . THR A 1 475 ? -45.728 -12.811 7.889 1.00 24.47 475 THR A O 1
ATOM 3637 N N . VAL A 1 476 ? -43.793 -13.063 6.742 1.00 24.67 476 VAL A N 1
ATOM 3638 C CA . VAL A 1 476 ? -44.081 -12.429 5.404 1.00 24.67 476 VAL A CA 1
ATOM 3639 C C . VAL A 1 476 ? -44.363 -10.901 5.256 1.00 24.67 476 VAL A C 1
ATOM 3641 O O . VAL A 1 476 ? -45.450 -10.425 5.533 1.00 24.67 476 VAL A O 1
ATOM 3644 N N . LYS A 1 477 ? -43.376 -10.215 4.634 1.00 24.55 477 LYS A N 1
ATOM 3645 C CA . LYS A 1 477 ? -43.382 -9.215 3.517 1.00 24.55 477 LYS A CA 1
ATOM 3646 C C . LYS A 1 477 ? -44.426 -8.065 3.431 1.00 24.55 477 LYS A C 1
ATOM 3648 O O . LYS A 1 477 ? -45.620 -8.307 3.318 1.00 24.55 477 LYS A O 1
ATOM 3653 N N . ALA A 1 478 ? -43.920 -6.837 3.236 1.00 35.97 478 ALA A N 1
ATOM 3654 C CA . ALA A 1 478 ? -44.665 -5.593 2.960 1.00 35.97 478 ALA A CA 1
ATOM 3655 C C . ALA A 1 478 ? -44.591 -5.094 1.482 1.00 35.97 478 ALA A C 1
ATOM 3657 O O . ALA A 1 478 ? -43.746 -5.578 0.715 1.00 35.97 478 ALA A O 1
ATOM 3658 N N . PRO A 1 479 ? -45.435 -4.113 1.084 1.00 34.00 479 PRO A N 1
ATOM 3659 C CA . PRO A 1 479 ? -45.224 -3.146 -0.009 1.00 34.00 479 PRO A CA 1
ATOM 3660 C C . PRO A 1 479 ? -44.636 -1.788 0.501 1.00 34.00 479 PRO A C 1
ATOM 3662 O O . PRO A 1 479 ? -44.438 -1.665 1.706 1.00 34.00 479 PRO A O 1
ATOM 3665 N N . PRO A 1 480 ? -44.245 -0.818 -0.368 1.00 47.09 480 PRO A N 1
ATOM 3666 C CA . PRO A 1 480 ? -43.014 -0.034 -0.123 1.00 47.09 480 PRO A CA 1
ATOM 3667 C C . PRO A 1 480 ? -43.130 1.518 -0.118 1.00 47.09 480 PRO A C 1
ATOM 3669 O O . PRO A 1 480 ? -44.218 2.068 -0.246 1.00 47.09 480 PRO A O 1
ATOM 3672 N N . ALA A 1 481 ? -41.949 2.173 -0.113 1.00 33.09 481 ALA A N 1
ATOM 3673 C CA . ALA A 1 481 ? -41.633 3.620 -0.074 1.00 33.09 481 ALA A CA 1
ATOM 3674 C C . ALA A 1 481 ? -41.552 4.210 1.360 1.00 33.09 481 ALA A C 1
ATOM 3676 O O . ALA A 1 481 ? -42.091 3.627 2.289 1.00 33.09 481 ALA A O 1
ATOM 3677 N N . GLU A 1 482 ? -40.808 5.288 1.654 1.00 28.27 482 GLU A N 1
ATOM 3678 C CA . GLU A 1 482 ? -40.105 6.253 0.784 1.00 28.27 482 GLU A CA 1
ATOM 3679 C C . GLU A 1 482 ? -38.766 6.752 1.410 1.00 28.27 482 GLU A C 1
ATOM 3681 O O . GLU A 1 482 ? -38.339 6.271 2.460 1.00 28.27 482 GLU A O 1
ATOM 3686 N N . LYS A 1 483 ? -38.051 7.691 0.765 1.00 46.19 483 LYS A N 1
ATOM 3687 C CA . LYS A 1 483 ? -36.722 8.186 1.200 1.00 46.19 483 LYS A CA 1
ATOM 3688 C C . LYS A 1 483 ? -36.801 8.962 2.529 1.00 46.19 483 LYS A C 1
ATOM 3690 O O . LYS A 1 483 ? -37.261 10.100 2.556 1.00 46.19 483 LYS A O 1
ATOM 3695 N N . SER A 1 484 ? -36.297 8.396 3.629 1.00 38.81 484 SER A N 1
ATOM 3696 C CA . SER A 1 484 ? -36.380 9.030 4.955 1.00 38.81 484 SER A CA 1
ATOM 3697 C C . SER A 1 484 ? -35.401 10.200 5.144 1.00 38.81 484 SER A C 1
ATOM 3699 O O . SER A 1 484 ? -34.183 10.002 5.147 1.00 38.81 484 SER A O 1
ATOM 3701 N N . ALA A 1 485 ? -35.932 11.399 5.396 1.00 47.59 485 ALA A N 1
ATOM 3702 C CA . ALA A 1 485 ? -35.170 12.551 5.884 1.00 47.59 485 ALA A CA 1
ATOM 3703 C C . ALA A 1 485 ? -34.592 12.324 7.302 1.00 47.59 485 ALA A C 1
ATOM 3705 O O . ALA A 1 485 ? -34.942 11.359 7.987 1.00 47.59 485 ALA A O 1
ATOM 3706 N N . LYS A 1 486 ? -33.713 13.230 7.761 1.00 53.66 486 LYS A N 1
ATOM 3707 C CA . LYS A 1 486 ? -33.226 13.235 9.154 1.00 53.66 486 LYS A CA 1
ATOM 3708 C C . LYS A 1 486 ? -34.403 13.439 10.114 1.00 53.66 486 LYS A C 1
ATOM 3710 O O . LYS A 1 486 ? -35.170 14.379 9.944 1.00 53.66 486 LYS A O 1
ATOM 3715 N N . VAL A 1 487 ? -34.507 12.570 11.116 1.00 76.62 487 VAL A N 1
ATOM 3716 C CA . VAL A 1 487 ? -35.563 12.614 12.136 1.00 76.62 487 VAL A CA 1
ATOM 3717 C C . VAL A 1 487 ? -35.178 13.602 13.234 1.00 76.62 487 VAL A C 1
ATOM 3719 O O . VAL A 1 487 ? -34.082 13.499 13.786 1.00 76.62 487 VAL A O 1
ATOM 3722 N N . ASP A 1 488 ? -36.070 14.539 13.547 1.00 85.56 488 ASP A N 1
ATOM 3723 C CA . ASP A 1 488 ? -35.875 15.523 14.615 1.00 85.56 488 ASP A CA 1
ATOM 3724 C C . ASP A 1 488 ? -36.440 15.041 15.971 1.00 85.56 488 ASP A C 1
ATOM 3726 O O . ASP A 1 488 ? -37.171 14.051 16.053 1.00 85.56 488 ASP A O 1
ATOM 3730 N N . TRP A 1 489 ? -36.110 15.733 17.064 1.00 86.38 489 TRP A N 1
ATOM 3731 C CA . TRP A 1 489 ? -36.650 15.420 18.387 1.00 86.38 489 TRP A CA 1
ATOM 3732 C C . TRP A 1 489 ? -38.175 15.581 18.459 1.00 86.38 489 TRP A C 1
ATOM 3734 O O . TRP A 1 489 ? -38.823 14.738 19.078 1.00 86.38 489 TRP A O 1
ATOM 3744 N N . GLY A 1 490 ? -38.760 16.586 17.793 1.00 85.31 490 GLY A N 1
ATOM 3745 C CA . GLY A 1 490 ? -40.219 16.768 17.754 1.00 85.31 490 GLY A CA 1
ATOM 3746 C C . GLY A 1 490 ? -40.955 15.543 17.196 1.00 85.31 490 GLY A C 1
ATOM 3747 O O . GLY A 1 490 ? -41.915 15.066 17.800 1.00 85.31 490 GLY A O 1
ATOM 3748 N N . ASP A 1 491 ? -40.422 14.975 16.113 1.00 84.69 491 ASP A N 1
ATOM 3749 C CA . ASP A 1 491 ? -40.897 13.745 15.470 1.00 84.69 491 ASP A CA 1
ATOM 3750 C C . ASP A 1 491 ? -40.827 12.524 16.414 1.00 84.69 491 ASP A C 1
ATOM 3752 O O . ASP A 1 491 ? -41.760 11.724 16.488 1.00 84.69 491 ASP A O 1
ATOM 3756 N N . LEU A 1 492 ? -39.743 12.382 17.188 1.00 87.81 492 LEU A N 1
ATOM 3757 C CA . LEU A 1 492 ? -39.587 11.283 18.153 1.00 87.81 492 LEU A CA 1
ATOM 3758 C C . LEU A 1 492 ? -40.446 11.461 19.417 1.00 87.81 492 LEU A C 1
ATOM 3760 O O . LEU A 1 492 ? -40.835 10.467 20.038 1.00 87.81 492 LEU A O 1
ATOM 3764 N N . LYS A 1 493 ? -40.755 12.704 19.805 1.00 88.38 493 LYS A N 1
ATOM 3765 C CA . LYS A 1 493 ? -41.473 13.044 21.046 1.00 88.38 493 LYS A CA 1
ATOM 3766 C C . LYS A 1 493 ? -42.906 12.500 21.083 1.00 88.38 493 LYS A C 1
ATOM 3768 O O . LYS A 1 493 ? -43.411 12.182 22.159 1.00 88.38 493 LYS A O 1
ATOM 3773 N N . VAL A 1 494 ? -43.526 12.298 19.919 1.00 88.56 494 VAL A N 1
ATOM 3774 C CA . VAL A 1 494 ? -44.850 11.660 19.777 1.00 88.56 494 VAL A CA 1
ATOM 3775 C C . VAL A 1 494 ? -44.849 10.209 20.295 1.00 88.56 494 VAL A C 1
ATOM 3777 O O . VAL A 1 494 ? -45.859 9.725 20.801 1.00 88.56 494 VAL A O 1
ATOM 3780 N N . HIS A 1 495 ? -43.704 9.518 20.252 1.00 89.12 495 HIS A N 1
ATOM 3781 C CA . HIS A 1 495 ? -43.587 8.092 20.582 1.00 89.12 495 HIS A CA 1
ATOM 3782 C C . HIS A 1 495 ? -43.147 7.799 22.032 1.00 89.12 495 HIS A C 1
ATOM 3784 O O . HIS A 1 495 ? -42.833 6.655 22.371 1.00 89.12 495 HIS A O 1
ATOM 3790 N N . LEU A 1 496 ? -43.167 8.798 22.929 1.00 89.25 496 LEU A N 1
ATOM 3791 C CA . LEU A 1 496 ? -42.818 8.647 24.356 1.00 89.25 496 LEU A CA 1
ATOM 3792 C C . LEU A 1 496 ? -43.715 7.662 25.141 1.00 89.25 496 LEU A C 1
ATOM 3794 O O . LEU A 1 496 ? -43.377 7.291 26.270 1.00 89.25 496 LEU A O 1
ATOM 3798 N N . SER A 1 497 ? -44.834 7.219 24.564 1.00 88.31 497 SER A N 1
ATOM 3799 C CA . SER A 1 497 ? -45.699 6.151 25.084 1.00 88.31 497 SER A CA 1
ATOM 3800 C C . SER A 1 497 ? -45.044 4.762 25.065 1.00 88.31 497 SER A C 1
ATOM 3802 O O . SER A 1 497 ? -45.399 3.918 25.881 1.00 88.31 497 SER A O 1
ATOM 3804 N N . VAL A 1 498 ? -44.051 4.533 24.196 1.00 89.56 498 VAL A N 1
ATOM 3805 C CA . VAL A 1 498 ? -43.307 3.258 24.069 1.00 89.56 498 VAL A CA 1
ATOM 3806 C C . VAL A 1 498 ? -42.229 3.098 25.163 1.00 89.56 498 VAL A C 1
ATOM 3808 O O . VAL A 1 498 ? -41.594 2.050 25.293 1.00 89.56 498 VAL A O 1
ATOM 3811 N N . LEU A 1 499 ? -42.012 4.138 25.973 1.00 92.12 499 LEU A N 1
ATOM 3812 C CA . LEU A 1 499 ? -41.037 4.160 27.063 1.00 92.12 499 LEU A CA 1
ATOM 3813 C C . LEU A 1 499 ? -41.699 3.954 28.427 1.00 92.12 499 LEU A C 1
ATOM 3815 O O . LEU A 1 499 ? -42.787 4.472 28.682 1.00 92.12 499 LEU A O 1
ATOM 3819 N N . THR A 1 500 ? -40.984 3.277 29.329 1.00 92.06 500 THR A N 1
ATOM 3820 C CA . THR A 1 500 ? -41.329 3.235 30.761 1.00 92.06 500 THR A CA 1
ATOM 3821 C C . THR A 1 500 ? -41.183 4.618 31.407 1.00 92.06 500 THR A C 1
ATOM 3823 O O . THR A 1 500 ? -40.475 5.479 30.887 1.00 92.06 500 THR A O 1
ATOM 3826 N N . ASP A 1 501 ? -41.808 4.867 32.562 1.00 88.19 501 ASP A N 1
ATOM 3827 C CA . ASP A 1 501 ? -41.807 6.217 33.155 1.00 88.19 501 ASP A CA 1
ATOM 3828 C C . ASP A 1 501 ? -40.419 6.703 33.611 1.00 88.19 501 ASP A C 1
ATOM 3830 O O . ASP A 1 501 ? -40.149 7.904 33.569 1.00 88.19 501 ASP A O 1
ATOM 3834 N N . LEU A 1 502 ? -39.514 5.792 33.993 1.00 89.38 502 LEU A N 1
ATOM 3835 C CA . LEU A 1 502 ? -38.107 6.125 34.261 1.00 89.38 502 LEU A CA 1
ATOM 3836 C C . LEU A 1 502 ? -37.375 6.526 32.975 1.00 89.38 502 LEU A C 1
ATOM 3838 O O . LEU A 1 502 ? -36.686 7.544 32.945 1.00 89.38 502 LEU A O 1
ATOM 3842 N N . GLU A 1 503 ? -37.571 5.766 31.896 1.00 91.69 503 GLU A N 1
ATOM 3843 C CA . GLU A 1 503 ? -37.005 6.072 30.581 1.00 91.69 503 GLU A CA 1
ATOM 3844 C C . GLU A 1 503 ? -37.539 7.397 30.020 1.00 91.69 503 GLU A C 1
ATOM 3846 O O . GLU A 1 503 ? -36.770 8.196 29.485 1.00 91.69 503 GLU A O 1
ATOM 3851 N N . ARG A 1 504 ? -38.842 7.664 30.186 1.00 91.88 504 ARG A N 1
ATOM 3852 C CA . ARG A 1 504 ? -39.482 8.918 29.772 1.00 91.88 504 ARG A CA 1
ATOM 3853 C C . ARG A 1 504 ? -38.875 10.113 30.511 1.00 91.88 504 ARG A C 1
ATOM 3855 O O . ARG A 1 504 ? -38.442 11.052 29.854 1.00 91.88 504 ARG A O 1
ATOM 3862 N N . LYS A 1 505 ? -38.767 10.049 31.846 1.00 89.56 505 LYS A N 1
ATOM 3863 C CA . LYS A 1 505 ? -38.146 11.106 32.672 1.00 89.56 505 LYS A CA 1
ATOM 3864 C C . LYS A 1 505 ? -36.678 11.353 32.307 1.00 89.56 505 LYS A C 1
ATOM 3866 O O . LYS A 1 505 ? -36.245 12.505 32.266 1.00 89.56 505 LYS A O 1
ATOM 3871 N N . LEU A 1 506 ? -35.921 10.290 32.022 1.00 89.94 506 LEU A N 1
ATOM 3872 C CA . LEU A 1 506 ? -34.522 10.391 31.603 1.00 89.94 506 LEU A CA 1
ATOM 3873 C C . LEU A 1 506 ? -34.385 11.087 30.241 1.00 89.94 506 LEU A C 1
ATOM 3875 O O . LEU A 1 506 ? -33.550 11.974 30.098 1.00 89.94 506 LEU A O 1
ATOM 3879 N N . ILE A 1 507 ? -35.199 10.732 29.239 1.00 91.81 507 ILE A N 1
ATOM 3880 C CA . ILE A 1 507 ? -35.053 11.339 27.908 1.00 91.81 507 ILE A CA 1
ATOM 3881 C C . ILE A 1 507 ? -35.604 12.765 27.832 1.00 91.81 507 ILE A C 1
ATOM 3883 O O . ILE A 1 507 ? -34.985 13.585 27.161 1.00 91.81 507 ILE A O 1
ATOM 3887 N N . THR A 1 508 ? -36.692 13.105 28.537 1.00 89.56 508 THR A N 1
ATOM 3888 C CA . THR A 1 508 ? -37.202 14.490 28.544 1.00 89.56 508 THR A CA 1
ATOM 3889 C C . THR A 1 508 ? -36.229 15.436 29.243 1.00 89.56 508 THR A C 1
ATOM 3891 O O . THR A 1 508 ? -35.920 16.485 28.698 1.00 89.56 508 THR A O 1
ATOM 3894 N N . SER A 1 509 ? -35.634 15.055 30.377 1.00 87.50 509 SER A N 1
ATOM 3895 C CA . SER A 1 509 ? -34.615 15.904 31.024 1.00 87.50 509 SER A CA 1
ATOM 3896 C C . SER A 1 509 ? -33.318 16.042 30.208 1.00 87.50 509 SER A C 1
ATOM 3898 O O . SER A 1 509 ? -32.657 17.075 30.288 1.00 87.50 509 SER A O 1
ATOM 3900 N N . ILE A 1 510 ? -32.971 15.063 29.365 1.00 89.69 510 ILE A N 1
ATOM 3901 C CA . ILE A 1 510 ? -31.828 15.179 28.440 1.00 89.69 510 ILE A CA 1
ATOM 3902 C C . ILE A 1 510 ? -32.162 16.024 27.197 1.00 89.69 510 ILE A C 1
ATOM 3904 O O . ILE A 1 510 ? -31.301 16.746 26.698 1.00 89.69 510 ILE A O 1
ATOM 3908 N N . ARG A 1 511 ? -33.381 15.915 26.650 1.00 87.88 511 ARG A N 1
ATOM 3909 C CA . ARG A 1 511 ? -33.740 16.483 25.334 1.00 87.88 511 ARG A CA 1
ATOM 3910 C C . ARG A 1 511 ? -34.586 17.752 25.372 1.00 87.88 511 ARG A C 1
ATOM 39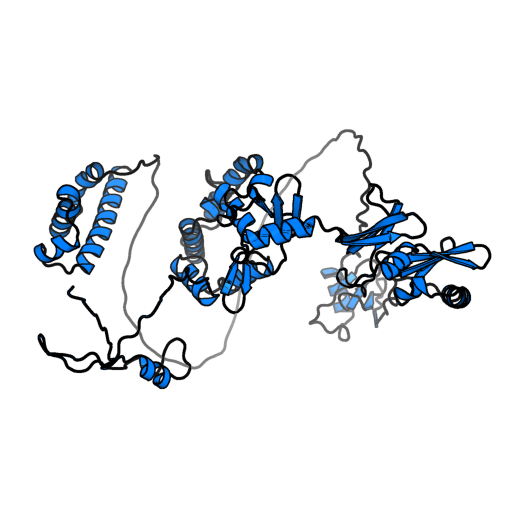12 O O . ARG A 1 511 ? -34.457 18.552 24.455 1.00 87.88 511 ARG A O 1
ATOM 3919 N N . ASP A 1 512 ? -35.415 17.929 26.395 1.00 86.31 512 ASP A N 1
ATOM 3920 C CA . ASP A 1 512 ? -36.205 19.144 26.609 1.00 86.31 512 ASP A CA 1
ATOM 3921 C C . ASP A 1 512 ? -35.451 20.124 27.526 1.00 86.31 512 ASP A C 1
ATOM 3923 O O . ASP A 1 512 ? -35.295 21.286 27.164 1.00 86.31 512 ASP A O 1
ATOM 3927 N N . ASP A 1 513 ? -34.905 19.659 28.661 1.00 82.81 513 ASP A N 1
ATOM 3928 C CA . ASP A 1 513 ? -34.138 20.527 29.580 1.00 82.81 513 ASP A CA 1
ATOM 3929 C C . ASP A 1 513 ? -32.652 20.692 29.182 1.00 82.81 513 ASP A C 1
ATOM 3931 O O . ASP A 1 513 ? -31.925 21.458 29.816 1.00 82.81 513 ASP A O 1
ATOM 3935 N N . GLY A 1 514 ? -32.161 19.926 28.199 1.00 84.06 514 GLY A N 1
ATOM 3936 C CA . GLY A 1 514 ? -30.766 19.963 27.731 1.00 84.06 514 GLY A CA 1
ATOM 3937 C C . GLY A 1 514 ? -29.701 19.451 28.719 1.00 84.06 514 GLY A C 1
ATOM 3938 O O . GLY A 1 514 ? -28.511 19.691 28.505 1.00 84.06 514 GLY A O 1
ATOM 3939 N N . LYS A 1 515 ? -30.089 18.770 29.807 1.00 85.50 515 LYS A N 1
ATOM 3940 C CA . LYS A 1 515 ? -29.170 18.306 30.868 1.00 85.50 515 LYS A CA 1
ATOM 3941 C C . LYS A 1 515 ? -28.363 17.085 30.418 1.00 85.50 515 LYS A C 1
ATOM 3943 O O . LYS A 1 515 ? -28.813 16.300 29.581 1.00 85.50 515 LYS A O 1
ATOM 3948 N N . LYS A 1 516 ? -27.178 16.853 30.996 1.00 87.19 516 LYS A N 1
ATOM 3949 C CA . LYS A 1 516 ? -26.435 15.617 30.706 1.00 87.19 516 LYS A CA 1
ATOM 3950 C C . LYS A 1 516 ? -27.061 14.446 31.458 1.00 87.19 516 LYS A C 1
ATOM 3952 O O . LYS A 1 516 ? -27.536 14.588 32.582 1.00 87.19 516 LYS A O 1
ATOM 3957 N N . ALA A 1 517 ? -26.950 13.247 30.885 1.00 83.00 517 ALA A N 1
ATOM 3958 C CA . ALA A 1 517 ? -27.327 12.005 31.568 1.00 83.00 517 ALA A CA 1
ATOM 3959 C C . ALA A 1 517 ? -26.583 11.807 32.908 1.00 83.00 517 ALA A C 1
ATOM 3961 O O . ALA A 1 517 ? -27.073 11.105 33.783 1.00 83.00 517 ALA A O 1
ATOM 3962 N N . GLU A 1 518 ? -25.409 12.428 33.055 1.00 87.50 518 GLU A N 1
ATOM 3963 C CA . GLU A 1 518 ? -24.565 12.417 34.255 1.00 87.50 518 GLU A CA 1
ATOM 3964 C C . GLU A 1 518 ? -25.218 13.182 35.416 1.00 87.50 518 GLU A C 1
ATOM 3966 O O . GLU A 1 518 ? -25.284 12.659 36.525 1.00 87.50 518 GLU A O 1
ATOM 3971 N N . ASP A 1 519 ? -25.770 14.366 35.136 1.00 86.31 519 ASP A N 1
ATOM 3972 C CA . ASP A 1 519 ? -26.411 15.244 36.125 1.00 86.31 519 ASP A CA 1
ATOM 3973 C C . ASP A 1 519 ? -27.790 14.704 36.554 1.00 86.31 519 ASP A C 1
ATOM 3975 O O . ASP A 1 519 ? -28.234 14.896 37.685 1.00 86.31 519 ASP A O 1
ATOM 3979 N N . VAL A 1 520 ? -28.477 14.013 35.636 1.00 85.81 520 VAL A N 1
ATOM 3980 C CA . VAL A 1 520 ? -29.824 13.457 35.841 1.00 85.81 520 VAL A CA 1
ATOM 3981 C C . VAL A 1 520 ? -29.802 12.126 36.604 1.00 85.81 520 VAL A C 1
ATOM 3983 O O . VAL A 1 520 ? -30.728 11.850 37.369 1.00 85.81 520 VAL A O 1
ATOM 3986 N N . ALA A 1 521 ? -28.774 11.290 36.416 1.00 86.00 521 ALA A N 1
ATOM 3987 C CA . ALA A 1 521 ? -28.750 9.923 36.946 1.00 86.00 521 ALA A CA 1
ATOM 3988 C C . ALA A 1 521 ? -28.975 9.824 38.475 1.00 86.00 521 ALA A C 1
ATOM 3990 O O . ALA A 1 521 ? -29.839 9.031 38.872 1.00 86.00 521 ALA A O 1
ATOM 3991 N N . PRO A 1 522 ? -28.331 10.646 39.337 1.00 85.19 522 PRO A N 1
ATOM 3992 C CA . PRO A 1 522 ? -28.554 10.591 40.784 1.00 85.19 522 PRO A CA 1
ATOM 3993 C C . PRO A 1 522 ? -30.009 10.889 41.173 1.00 85.19 522 PRO A C 1
ATOM 3995 O O . PRO A 1 522 ? -30.577 10.197 42.014 1.00 85.19 522 PRO A O 1
ATOM 3998 N N . GLY A 1 523 ? -30.645 11.860 40.507 1.00 84.06 523 GLY A N 1
ATOM 3999 C CA . GLY A 1 523 ? -32.042 12.245 40.747 1.00 84.06 523 GLY A CA 1
ATOM 4000 C C . GLY A 1 523 ? -33.080 11.202 40.312 1.00 84.06 523 GLY A C 1
ATOM 4001 O O . GLY A 1 523 ? -34.246 11.309 40.686 1.00 84.06 523 GLY A O 1
ATOM 4002 N N . LEU A 1 524 ? -32.669 10.182 39.549 1.00 84.00 524 LEU A N 1
ATOM 4003 C CA . LEU A 1 524 ? -33.499 9.035 39.160 1.00 84.00 524 LEU A CA 1
ATOM 4004 C C . LEU A 1 524 ? -33.091 7.727 39.865 1.00 84.00 524 LEU A C 1
ATOM 4006 O O . LEU A 1 524 ? -33.612 6.669 39.515 1.00 84.00 524 LEU A O 1
ATOM 4010 N N . GLY A 1 525 ? -32.166 7.771 40.832 1.00 87.00 525 GLY A N 1
ATOM 4011 C CA . GLY A 1 525 ? -31.647 6.571 41.501 1.00 87.00 525 GLY A CA 1
ATOM 4012 C C . GLY A 1 525 ? -30.858 5.644 40.567 1.00 87.00 525 GLY A C 1
ATOM 4013 O O . GLY A 1 525 ? -30.827 4.430 40.771 1.00 87.00 525 GLY A O 1
ATOM 4014 N N . LEU A 1 526 ? -30.257 6.198 39.509 1.00 86.81 526 LEU A N 1
ATOM 4015 C CA . LEU A 1 526 ? -29.495 5.463 38.503 1.00 86.81 526 LEU A CA 1
ATOM 4016 C C . LEU A 1 526 ? -27.995 5.729 38.642 1.00 86.81 526 LEU A C 1
ATOM 4018 O O . LEU A 1 526 ? -27.548 6.846 38.889 1.00 86.81 526 LEU A O 1
ATOM 4022 N N . GLU A 1 527 ? -27.203 4.693 38.391 1.00 91.19 527 GLU A N 1
ATOM 4023 C CA . GLU A 1 527 ? -25.767 4.828 38.170 1.00 91.19 527 GLU A CA 1
ATOM 4024 C C . GLU A 1 527 ? -25.500 5.531 36.825 1.00 91.19 527 GLU A C 1
ATOM 4026 O O . GLU A 1 527 ? -26.184 5.267 35.832 1.00 91.19 527 GLU A O 1
ATOM 4031 N N . VAL A 1 528 ? -24.479 6.392 36.756 1.00 87.50 528 VAL A N 1
ATOM 4032 C CA . VAL A 1 528 ? -24.165 7.201 35.561 1.00 87.50 528 VAL A CA 1
ATOM 4033 C C . VAL A 1 528 ? -23.914 6.342 34.313 1.00 87.50 528 VAL A C 1
ATOM 4035 O O . VAL A 1 528 ? -24.414 6.668 33.233 1.00 87.50 528 VAL A O 1
ATOM 4038 N N . ALA A 1 529 ? -23.196 5.219 34.437 1.00 86.88 529 ALA A N 1
ATOM 4039 C CA . ALA A 1 529 ? -22.967 4.297 33.320 1.00 86.88 529 ALA A CA 1
ATOM 4040 C C . ALA A 1 529 ? -24.286 3.684 32.810 1.00 86.88 529 ALA A C 1
ATOM 4042 O O . ALA A 1 529 ? -24.561 3.671 31.606 1.00 86.88 529 ALA A O 1
ATOM 4043 N N . LYS A 1 530 ? -25.152 3.261 33.739 1.00 87.00 530 LYS A N 1
ATOM 4044 C CA . LYS A 1 530 ? -26.481 2.704 33.457 1.00 87.00 530 LYS A CA 1
ATOM 4045 C C . LYS A 1 530 ? -27.412 3.733 32.806 1.00 87.00 530 LYS A C 1
ATOM 4047 O O . LYS A 1 530 ? -28.121 3.387 31.864 1.00 87.00 530 LYS A O 1
ATOM 4052 N N . ALA A 1 531 ? -27.370 4.995 33.238 1.00 88.31 531 ALA A N 1
ATOM 4053 C CA . ALA A 1 531 ? -28.134 6.089 32.634 1.00 88.31 531 ALA A CA 1
ATOM 4054 C C . ALA A 1 531 ? -27.677 6.401 31.197 1.00 88.31 531 ALA A C 1
ATOM 4056 O O . ALA A 1 531 ? -28.516 6.517 30.302 1.00 88.31 531 ALA A O 1
ATOM 4057 N N . LYS A 1 532 ? -26.360 6.451 30.932 1.00 88.00 532 LYS A N 1
ATOM 4058 C CA . LYS A 1 532 ? -25.815 6.601 29.566 1.00 88.00 532 LYS A CA 1
ATOM 4059 C C . LYS A 1 532 ? -26.251 5.452 28.648 1.00 88.00 532 LYS A C 1
ATOM 4061 O O . LYS A 1 532 ? -26.728 5.698 27.540 1.00 88.00 532 LYS A O 1
ATOM 4066 N N . GLY A 1 533 ? -26.151 4.207 29.121 1.00 88.81 533 GLY A N 1
ATOM 4067 C CA . GLY A 1 533 ? -26.621 3.029 28.384 1.00 88.81 533 GLY A CA 1
ATOM 4068 C C . GLY A 1 533 ? -28.130 3.060 28.111 1.00 88.81 533 GLY A C 1
ATOM 4069 O O . GLY A 1 533 ? -28.564 2.803 26.988 1.00 88.81 533 GLY A O 1
ATOM 4070 N N . MET A 1 534 ? -28.932 3.445 29.108 1.00 89.62 534 MET A N 1
ATOM 4071 C CA . MET A 1 534 ? -30.385 3.580 28.980 1.00 89.62 534 MET A CA 1
ATOM 4072 C C . MET A 1 534 ? -30.772 4.664 27.962 1.00 89.62 534 MET A C 1
ATOM 4074 O O . MET A 1 534 ? -31.607 4.401 27.101 1.00 89.62 534 MET A O 1
ATOM 4078 N N . ALA A 1 535 ? -30.122 5.833 27.970 1.00 89.56 535 ALA A N 1
ATOM 4079 C CA . ALA A 1 535 ? -30.360 6.898 26.989 1.00 89.56 535 ALA A CA 1
ATOM 4080 C C . ALA A 1 535 ? -30.128 6.439 25.532 1.00 89.56 535 ALA A C 1
ATOM 4082 O O . ALA A 1 535 ? -30.903 6.786 24.636 1.00 89.56 535 ALA A O 1
ATOM 4083 N N . LEU A 1 536 ? -29.113 5.597 25.291 1.00 88.50 536 LEU A N 1
ATOM 4084 C CA . LEU A 1 536 ? -28.868 5.001 23.974 1.00 88.50 536 LEU A CA 1
ATOM 4085 C C . LEU A 1 536 ? -29.988 4.026 23.564 1.00 88.50 536 LEU A C 1
ATOM 4087 O O . LEU A 1 536 ? -30.450 4.062 22.422 1.00 88.50 536 LEU A O 1
ATOM 4091 N N . GLN A 1 537 ? -30.453 3.178 24.488 1.00 90.06 537 GLN A N 1
ATOM 4092 C CA . GLN A 1 537 ? -31.546 2.232 24.226 1.00 90.06 537 GLN A CA 1
ATOM 4093 C C . GLN A 1 537 ? -32.890 2.941 24.006 1.00 90.06 537 GLN A C 1
ATOM 4095 O O . GLN A 1 537 ? -33.649 2.549 23.123 1.00 90.06 537 GLN A O 1
ATOM 4100 N N . ILE A 1 538 ? -33.155 4.034 24.727 1.00 92.88 538 ILE A N 1
ATOM 4101 C CA . ILE A 1 538 ? -34.323 4.895 24.501 1.00 92.88 538 ILE A CA 1
ATOM 4102 C C . ILE A 1 538 ? -34.306 5.472 23.083 1.00 92.88 538 ILE A C 1
ATOM 4104 O O . ILE A 1 538 ? -35.312 5.399 22.379 1.00 92.88 538 ILE A O 1
ATOM 4108 N N . SER A 1 539 ? -33.158 5.986 22.631 1.00 88.75 539 SER A N 1
ATOM 4109 C CA . SER A 1 539 ? -33.009 6.491 21.261 1.00 88.75 539 SER A CA 1
ATOM 4110 C C . SER A 1 539 ? -33.326 5.411 20.217 1.00 88.75 539 SER A C 1
ATOM 4112 O O . SER A 1 539 ? -34.039 5.681 19.248 1.00 88.75 539 SER A O 1
ATOM 4114 N N . LYS A 1 540 ? -32.883 4.162 20.440 1.00 90.12 540 LYS A N 1
ATOM 4115 C CA . LYS A 1 540 ? -33.231 3.017 19.580 1.00 90.12 540 LYS A CA 1
ATOM 4116 C C . LYS A 1 540 ? -34.735 2.713 19.602 1.00 90.12 540 LYS A C 1
ATOM 4118 O O . LYS A 1 540 ? -35.328 2.623 18.529 1.00 90.12 540 LYS A O 1
ATOM 4123 N N . LYS A 1 541 ? -35.363 2.632 20.784 1.00 92.31 541 LYS A N 1
ATOM 4124 C CA . LYS A 1 541 ? -36.816 2.410 20.943 1.00 92.31 541 LYS A CA 1
ATOM 4125 C C . LYS A 1 541 ? -37.649 3.463 20.206 1.00 92.31 541 LYS A C 1
ATOM 4127 O O . LYS A 1 541 ? -38.545 3.102 19.450 1.00 92.31 541 LYS A O 1
ATOM 4132 N N . LEU A 1 542 ? -37.338 4.750 20.384 1.00 91.06 542 LEU A N 1
ATOM 4133 C CA . LEU A 1 542 ? -38.074 5.845 19.742 1.00 91.06 542 LEU A CA 1
ATOM 4134 C C . LEU A 1 542 ? -37.898 5.840 18.217 1.00 91.06 542 LEU A C 1
ATOM 4136 O O . LEU A 1 542 ? -38.883 5.966 17.496 1.00 91.06 542 LEU A O 1
ATOM 4140 N N . ASN A 1 543 ? -36.680 5.617 17.709 1.00 89.00 543 ASN A N 1
ATOM 4141 C CA . ASN A 1 543 ? -36.450 5.488 16.264 1.00 89.00 543 ASN A CA 1
ATOM 4142 C C . ASN A 1 543 ? -37.158 4.262 15.661 1.00 89.00 543 ASN A C 1
ATOM 4144 O O . ASN A 1 543 ? -37.624 4.323 14.525 1.00 89.00 543 ASN A O 1
ATOM 4148 N N . GLN A 1 544 ? -37.258 3.154 16.402 1.00 88.69 544 GLN A N 1
ATOM 4149 C CA . GLN A 1 544 ? -38.008 1.974 15.973 1.00 88.69 544 GLN A CA 1
ATOM 4150 C C . GLN A 1 544 ? -39.519 2.250 15.941 1.00 88.69 544 GLN A C 1
ATOM 4152 O O . GLN A 1 544 ? -40.164 1.923 14.948 1.00 88.69 544 GLN A O 1
ATOM 4157 N N . ALA A 1 545 ? -40.064 2.895 16.976 1.00 88.50 545 ALA A N 1
ATOM 4158 C CA . ALA A 1 545 ? -41.474 3.279 17.050 1.00 88.50 545 ALA A CA 1
ATOM 4159 C C . ALA A 1 545 ? -41.875 4.256 15.933 1.00 88.50 545 ALA A C 1
ATOM 4161 O O . ALA A 1 545 ? -42.890 4.053 15.278 1.00 88.50 545 ALA A O 1
ATOM 4162 N N . TYR A 1 546 ? -41.041 5.262 15.665 1.00 88.69 546 TYR A N 1
ATOM 4163 C CA . TYR A 1 546 ? -41.236 6.221 14.577 1.00 88.69 546 TYR A CA 1
ATOM 4164 C C . TYR A 1 546 ? -41.211 5.559 13.191 1.00 88.69 546 TYR A C 1
ATOM 4166 O O . TYR A 1 546 ? -42.053 5.853 12.345 1.00 88.69 546 TYR A O 1
ATOM 4174 N N . ARG A 1 547 ? -40.292 4.609 12.953 1.00 84.38 547 ARG A N 1
ATOM 4175 C CA . ARG A 1 547 ? -40.275 3.826 11.701 1.00 84.38 547 ARG A CA 1
ATOM 4176 C C . ARG A 1 547 ? -41.527 2.959 11.559 1.00 84.38 547 ARG A C 1
ATOM 4178 O O . ARG A 1 547 ? -42.121 2.954 10.491 1.00 84.38 547 ARG A O 1
ATOM 4185 N N . ALA A 1 548 ? -41.956 2.304 12.638 1.00 84.06 548 ALA A N 1
ATOM 4186 C CA . ALA A 1 548 ? -43.179 1.495 12.686 1.00 84.06 548 ALA A CA 1
ATOM 4187 C C . ALA A 1 548 ? -44.488 2.317 12.667 1.00 84.06 548 ALA A C 1
ATOM 4189 O O . ALA A 1 548 ? -45.571 1.741 12.697 1.00 84.06 548 ALA A O 1
ATOM 4190 N N . ALA A 1 549 ? -44.398 3.650 12.638 1.00 79.12 549 ALA A N 1
ATOM 4191 C CA . ALA A 1 549 ? -45.517 4.565 12.421 1.00 79.12 549 ALA A CA 1
ATOM 4192 C C . ALA A 1 549 ? -45.489 5.223 11.023 1.00 79.12 549 ALA A C 1
ATOM 4194 O O . ALA A 1 549 ? -46.340 6.061 10.727 1.00 79.12 549 ALA A O 1
ATOM 4195 N N . ARG A 1 550 ? -44.512 4.870 10.171 1.00 75.12 550 ARG A N 1
ATOM 4196 C CA . ARG A 1 550 ? -44.340 5.399 8.804 1.00 75.12 550 ARG A CA 1
ATOM 4197 C C . ARG A 1 550 ? -44.302 4.336 7.698 1.00 75.12 550 ARG A C 1
ATOM 4199 O O . ARG A 1 550 ? -44.254 4.722 6.533 1.00 75.12 550 ARG A O 1
ATOM 4206 N N . GLY A 1 551 ? -44.327 3.048 8.039 1.00 52.94 551 GLY A N 1
ATOM 4207 C CA . GLY A 1 551 ? -44.416 1.914 7.111 1.00 52.94 551 GLY A CA 1
ATOM 4208 C C . GLY A 1 551 ? -45.117 0.728 7.757 1.00 52.94 551 GLY A C 1
ATOM 4209 O O . GLY A 1 551 ? -45.633 -0.107 6.987 1.00 52.94 551 GLY A O 1
#

Nearest PDB structures (foldseek):
  5ujy-assembly1_A  TM=8.885E-01  e=2.541E-14  Mycobacterium tuberculosis
  6cqi-assembly1_A  TM=8.334E-01  e=5.767E-15  Mycobacterium tuberculosis H37Rv
  8czq-assembly1_A  TM=8.478E-01  e=4.400E-14  Mycobacterium tuberculosis
  4rul-assembly1_A  TM=4.297E-01  e=4.199E-12  Escherichia coli DH1
  6ozw-assembly1_A  TM=8.487E-01  e=1.995E-06  Streptococcus mutans UA159